Protein AF-A0A8H8P5S5-F1 (afdb_monomer)

Mean predicted aligned error: 14.19 Å

Structure (mmCIF, N/CA/C/O backbone):
data_AF-A0A8H8P5S5-F1
#
_entry.id   AF-A0A8H8P5S5-F1
#
loop_
_atom_site.group_PDB
_atom_site.id
_atom_site.type_symbol
_atom_site.label_atom_id
_atom_site.label_alt_id
_atom_site.label_comp_id
_atom_site.label_asym_id
_atom_site.label_entity_id
_atom_site.label_seq_id
_atom_site.pdbx_PDB_ins_code
_atom_site.Cartn_x
_atom_site.Cartn_y
_atom_site.Cartn_z
_atom_site.occupancy
_atom_site.B_iso_or_equiv
_atom_site.auth_seq_id
_atom_site.auth_comp_id
_atom_site.auth_asym_id
_atom_site.auth_atom_id
_atom_site.pdbx_PDB_model_num
ATOM 1 N N . MET A 1 1 ? 23.317 -12.506 -16.606 1.00 68.69 1 MET A N 1
ATOM 2 C CA . MET A 1 1 ? 22.633 -13.180 -17.737 1.00 68.69 1 MET A CA 1
ATOM 3 C C . MET A 1 1 ? 23.417 -13.233 -19.050 1.00 68.69 1 MET A C 1
ATOM 5 O O . MET A 1 1 ? 23.803 -14.333 -19.388 1.00 68.69 1 MET A O 1
ATOM 9 N N . ALA A 1 2 ? 23.714 -12.154 -19.795 1.00 73.62 2 ALA A N 1
ATOM 10 C CA . ALA A 1 2 ? 24.256 -12.276 -21.175 1.00 73.62 2 ALA A CA 1
ATOM 11 C C . ALA A 1 2 ? 25.460 -13.240 -21.371 1.00 73.62 2 ALA A C 1
ATOM 13 O O . ALA A 1 2 ? 25.453 -14.026 -22.315 1.00 73.62 2 ALA A O 1
ATOM 14 N N . LYS A 1 3 ? 26.445 -13.257 -20.455 1.00 77.19 3 LYS A N 1
ATOM 15 C CA . LYS A 1 3 ? 27.556 -14.238 -20.471 1.00 77.19 3 LYS A CA 1
ATOM 16 C C . LYS A 1 3 ? 27.085 -15.697 -20.311 1.00 77.19 3 LYS A C 1
ATOM 18 O O . LYS A 1 3 ? 27.587 -16.566 -21.006 1.00 77.19 3 LYS A O 1
ATOM 23 N N . LEU A 1 4 ? 26.092 -15.941 -19.450 1.00 77.75 4 LEU A N 1
ATOM 24 C CA . LEU A 1 4 ? 25.438 -17.243 -19.226 1.00 77.75 4 LEU A CA 1
ATOM 25 C C . LEU A 1 4 ? 24.548 -17.674 -20.408 1.00 77.75 4 LEU A C 1
ATOM 27 O O . LEU A 1 4 ? 24.034 -18.779 -20.413 1.00 77.75 4 LEU A O 1
ATOM 31 N N . MET A 1 5 ? 24.364 -16.818 -21.415 1.00 79.25 5 MET A N 1
ATOM 32 C CA . MET A 1 5 ? 23.669 -17.139 -22.668 1.00 79.25 5 MET A CA 1
ATOM 33 C C . MET A 1 5 ? 24.638 -17.233 -23.855 1.00 79.25 5 MET A C 1
ATOM 35 O O . MET A 1 5 ? 24.198 -17.211 -24.999 1.00 79.25 5 MET A O 1
ATOM 39 N N . SER A 1 6 ? 25.954 -17.230 -23.602 1.00 87.50 6 SER A N 1
ATOM 40 C CA . SER A 1 6 ? 26.984 -17.098 -24.638 1.00 87.50 6 SER A CA 1
ATOM 41 C C . SER A 1 6 ? 26.705 -15.921 -25.595 1.00 87.50 6 SER A C 1
ATOM 43 O O . SER A 1 6 ? 26.781 -16.074 -26.806 1.00 87.50 6 SER A O 1
ATOM 45 N N . MET A 1 7 ? 26.355 -14.728 -25.087 1.00 87.19 7 MET A N 1
ATOM 46 C CA . MET A 1 7 ? 26.050 -13.540 -25.910 1.00 87.19 7 MET A CA 1
ATOM 47 C C . MET A 1 7 ? 26.998 -12.359 -25.657 1.00 87.19 7 MET A C 1
ATOM 49 O O . MET A 1 7 ? 27.451 -12.141 -24.532 1.00 87.19 7 MET A O 1
ATOM 53 N N . LYS A 1 8 ? 27.210 -11.507 -26.677 1.00 84.75 8 LYS A N 1
ATOM 54 C CA . LYS A 1 8 ? 27.991 -10.250 -26.549 1.00 84.75 8 LYS A CA 1
ATOM 55 C C . LYS A 1 8 ? 27.346 -9.198 -25.644 1.00 84.75 8 LYS A C 1
ATOM 57 O O . LYS A 1 8 ? 28.039 -8.297 -25.173 1.00 84.75 8 LYS A O 1
ATOM 62 N N . GLY A 1 9 ? 26.034 -9.290 -25.411 1.00 82.81 9 GLY A N 1
ATOM 63 C CA . GLY A 1 9 ? 25.281 -8.290 -24.651 1.00 82.81 9 GLY A CA 1
ATOM 64 C C . GLY A 1 9 ? 25.451 -6.879 -25.244 1.00 82.81 9 GLY A C 1
ATOM 65 O O . GLY A 1 9 ? 25.387 -6.749 -26.466 1.00 82.81 9 GLY A O 1
ATOM 66 N N . PRO A 1 10 ? 25.707 -5.833 -24.430 1.00 76.50 10 PRO A N 1
ATOM 67 C CA . PRO A 1 10 ? 25.635 -4.425 -24.849 1.00 76.50 10 PRO A CA 1
ATOM 68 C C . PRO A 1 10 ? 26.582 -4.014 -25.989 1.00 76.50 10 PRO A C 1
ATOM 70 O O . PRO A 1 10 ? 26.357 -2.974 -26.596 1.00 76.50 10 PRO A O 1
ATOM 73 N N . ASN A 1 11 ? 27.609 -4.812 -26.302 1.00 78.25 11 ASN A N 1
ATOM 74 C CA . ASN A 1 11 ? 28.588 -4.517 -27.357 1.00 78.25 11 ASN A CA 1
ATOM 75 C C . ASN A 1 11 ? 28.299 -5.256 -28.689 1.00 78.25 11 ASN A C 1
ATOM 77 O O . ASN A 1 11 ? 29.082 -5.158 -29.634 1.00 78.25 11 ASN A O 1
ATOM 81 N N . GLY A 1 12 ? 27.230 -6.061 -28.767 1.00 81.25 12 GLY A N 1
ATOM 82 C CA . GLY A 1 12 ? 26.831 -6.784 -29.984 1.00 81.25 12 GLY A CA 1
ATOM 83 C C . GLY A 1 12 ? 25.951 -5.944 -30.919 1.00 81.25 12 GLY A C 1
ATOM 84 O O . GLY A 1 12 ? 25.221 -5.078 -30.447 1.00 81.25 12 GLY A O 1
ATOM 85 N N . LYS A 1 13 ? 25.955 -6.224 -32.236 1.00 86.50 13 LYS A N 1
ATOM 86 C CA . LYS A 1 13 ? 25.084 -5.542 -33.221 1.00 86.50 13 LYS A CA 1
ATOM 87 C C . LYS A 1 13 ? 23.595 -5.603 -32.837 1.00 86.50 13 LYS A C 1
ATOM 89 O O . LYS A 1 13 ? 22.852 -4.652 -33.064 1.00 86.50 13 LYS A O 1
ATOM 94 N N . PHE A 1 14 ? 23.178 -6.713 -32.238 1.00 89.69 14 PHE A N 1
ATOM 95 C CA . PHE A 1 14 ? 21.836 -6.954 -31.719 1.00 89.69 14 PHE A CA 1
ATOM 96 C C . PHE A 1 14 ? 21.949 -7.207 -30.207 1.00 89.69 14 PHE A C 1
ATOM 98 O O . PHE A 1 14 ? 21.925 -8.366 -29.777 1.00 89.69 14 PHE A O 1
ATOM 105 N N . PRO A 1 15 ? 22.150 -6.152 -29.394 1.00 84.19 15 PRO A N 1
ATOM 106 C CA . PRO A 1 15 ? 22.621 -6.291 -28.016 1.00 84.19 15 PRO A CA 1
ATOM 107 C C . PRO A 1 15 ? 21.535 -6.792 -27.055 1.00 84.19 15 PRO A C 1
ATOM 109 O O . PRO A 1 15 ? 21.841 -7.254 -25.953 1.00 84.19 15 PRO A O 1
ATOM 112 N N . CYS A 1 16 ? 20.264 -6.744 -27.470 1.00 85.12 16 CYS A N 1
ATOM 113 C CA . CYS A 1 16 ? 19.181 -7.379 -26.738 1.00 85.12 16 CYS A CA 1
ATOM 114 C C . CYS A 1 16 ? 19.246 -8.908 -26.875 1.00 85.12 16 CYS A C 1
ATOM 116 O O . CYS A 1 16 ? 19.367 -9.469 -27.969 1.00 85.12 16 CYS A O 1
ATOM 118 N N . ARG A 1 17 ? 19.099 -9.597 -25.741 1.00 83.38 17 ARG A N 1
ATOM 119 C CA . ARG A 1 17 ? 18.981 -11.060 -25.704 1.00 83.38 17 ARG A CA 1
ATOM 120 C C . ARG A 1 17 ? 17.629 -11.583 -26.189 1.00 83.38 17 ARG A C 1
ATOM 122 O O . ARG A 1 17 ? 17.561 -12.732 -26.592 1.00 83.38 17 ARG A O 1
ATOM 129 N N . ALA A 1 18 ? 16.570 -10.771 -26.144 1.00 84.94 18 ALA A N 1
ATOM 130 C CA . ALA A 1 18 ? 15.211 -11.192 -26.489 1.00 84.94 18 ALA A CA 1
ATOM 131 C C . ALA A 1 18 ? 14.862 -10.918 -27.962 1.00 84.94 18 ALA A C 1
ATOM 133 O O . ALA A 1 18 ? 14.199 -11.730 -28.603 1.00 84.94 18 ALA A O 1
ATOM 134 N N . CYS A 1 19 ? 15.341 -9.805 -28.526 1.00 88.12 19 CYS A N 1
ATOM 135 C CA . CYS A 1 19 ? 15.019 -9.376 -29.888 1.00 88.12 19 CYS A CA 1
ATOM 136 C C . CYS A 1 19 ? 16.256 -9.025 -30.731 1.00 88.12 19 CYS A C 1
ATOM 138 O O . CYS A 1 19 ? 17.353 -8.797 -30.225 1.00 88.12 19 CYS A O 1
ATOM 140 N N . LYS A 1 20 ? 16.050 -8.981 -32.047 1.00 89.44 20 LYS A N 1
ATOM 141 C CA . LYS A 1 20 ? 17.010 -8.636 -33.101 1.00 89.44 20 LYS A CA 1
ATOM 142 C C . LYS A 1 20 ? 16.893 -7.156 -33.511 1.00 89.44 20 LYS A C 1
ATOM 144 O O . LYS A 1 20 ? 17.106 -6.818 -34.669 1.00 89.44 20 LYS A O 1
ATOM 149 N N . ILE A 1 21 ? 16.528 -6.263 -32.585 1.00 88.31 21 ILE A N 1
ATOM 150 C CA . ILE A 1 21 ? 16.586 -4.815 -32.839 1.00 88.31 21 ILE A CA 1
ATOM 151 C C . ILE A 1 21 ? 18.059 -4.406 -32.913 1.00 88.31 21 ILE A C 1
ATOM 153 O O . ILE A 1 21 ? 18.836 -4.691 -31.999 1.00 88.31 21 ILE A O 1
ATOM 157 N N . GLU A 1 22 ? 18.439 -3.753 -34.008 1.00 87.25 22 GLU A N 1
ATOM 158 C CA . GLU A 1 22 ? 19.799 -3.260 -34.218 1.00 87.25 22 GLU A CA 1
ATOM 159 C C . GLU A 1 22 ? 20.146 -2.147 -33.219 1.00 87.25 22 GLU A C 1
ATOM 161 O O . GLU A 1 22 ? 19.452 -1.129 -33.123 1.00 87.25 22 GLU A O 1
ATOM 166 N N . GLY A 1 23 ? 21.239 -2.350 -32.486 1.00 83.75 23 GLY A N 1
ATOM 167 C CA . GLY A 1 23 ? 21.713 -1.429 -31.466 1.00 83.75 23 GLY A CA 1
ATOM 168 C C . GLY A 1 23 ? 22.281 -0.134 -32.054 1.00 83.75 23 GLY A C 1
ATOM 169 O O . GLY A 1 23 ? 22.977 -0.148 -33.069 1.00 83.75 23 GLY A O 1
ATOM 170 N N . VAL A 1 24 ? 22.005 0.996 -31.401 1.00 80.50 24 VAL A N 1
ATOM 171 C CA . VAL A 1 24 ? 22.442 2.336 -31.825 1.00 80.50 24 VAL A CA 1
ATOM 172 C C . VAL A 1 24 ? 23.460 2.913 -30.844 1.00 80.50 24 VAL A C 1
ATOM 174 O O . VAL A 1 24 ? 23.343 2.730 -29.633 1.00 80.50 24 VAL A O 1
ATOM 177 N N . ASN A 1 25 ? 24.450 3.641 -31.356 1.00 73.06 25 ASN A N 1
ATOM 178 C CA . ASN A 1 25 ? 25.441 4.333 -30.534 1.00 73.06 25 ASN A CA 1
ATOM 179 C C . ASN A 1 25 ? 25.006 5.789 -30.306 1.00 73.06 25 ASN A C 1
ATOM 181 O O . ASN A 1 25 ? 24.621 6.470 -31.258 1.00 73.06 25 ASN A O 1
ATOM 185 N N . GLN A 1 26 ? 25.087 6.283 -29.069 1.00 60.31 26 GLN A N 1
ATOM 186 C CA . GLN A 1 26 ? 24.933 7.711 -28.791 1.00 60.31 26 GLN A CA 1
ATOM 187 C C . GLN A 1 26 ? 26.274 8.404 -29.059 1.00 60.31 26 GLN A C 1
ATOM 189 O O . GLN A 1 26 ? 27.165 8.406 -28.211 1.00 60.31 26 GLN A O 1
ATOM 194 N N . GLY A 1 27 ? 26.429 8.960 -30.264 1.00 53.31 27 GLY A N 1
ATOM 195 C CA . GLY A 1 27 ? 27.669 9.585 -30.731 1.00 53.31 27 GLY A CA 1
ATOM 196 C C . GLY A 1 27 ? 28.068 10.827 -29.928 1.00 53.31 27 GLY A C 1
ATOM 197 O O . GLY A 1 27 ? 27.758 11.946 -30.324 1.00 53.31 27 GLY A O 1
ATOM 198 N N . GLY A 1 28 ? 28.788 10.629 -28.822 1.00 49.38 28 GLY A N 1
ATOM 199 C CA . GLY A 1 28 ? 29.293 11.684 -27.944 1.00 49.38 28 GLY A CA 1
ATOM 200 C C . GLY A 1 28 ? 30.653 11.338 -27.329 1.00 49.38 28 GLY A C 1
ATOM 201 O O . GLY A 1 28 ? 31.048 10.175 -27.239 1.00 49.38 28 GLY A O 1
ATOM 202 N N . ALA A 1 29 ? 31.397 12.355 -26.892 1.00 39.44 29 ALA A N 1
ATOM 203 C CA . ALA A 1 29 ? 32.793 12.226 -26.452 1.00 39.44 29 ALA A CA 1
ATOM 204 C C . ALA A 1 29 ? 32.987 11.662 -25.018 1.00 39.44 29 ALA A C 1
ATOM 206 O O . ALA A 1 29 ? 34.025 11.894 -24.402 1.00 39.44 29 ALA A O 1
ATOM 207 N N . GLY A 1 30 ? 32.007 10.931 -24.476 1.00 45.81 30 GLY A N 1
ATOM 208 C CA . GLY A 1 30 ? 32.006 10.426 -23.095 1.00 45.81 30 GLY A CA 1
ATOM 209 C C . GLY A 1 30 ? 32.549 9.000 -22.910 1.00 45.81 30 GLY A C 1
ATOM 210 O O . GLY A 1 30 ? 32.858 8.283 -23.867 1.00 45.81 30 GLY A O 1
ATOM 211 N N . ARG A 1 31 ? 32.621 8.555 -21.645 1.00 39.53 31 ARG A N 1
ATOM 212 C CA . ARG A 1 31 ? 32.788 7.130 -21.297 1.00 39.53 31 ARG A CA 1
ATOM 213 C C . ARG A 1 31 ? 31.515 6.379 -21.709 1.00 39.53 31 ARG A C 1
ATOM 215 O O . ARG A 1 31 ? 30.445 6.699 -21.209 1.00 39.53 31 ARG A O 1
ATOM 222 N N . GLY A 1 32 ? 31.633 5.398 -22.607 1.00 50.12 32 GLY A N 1
ATOM 223 C CA . GLY A 1 32 ? 30.484 4.615 -23.096 1.00 50.12 32 GLY A CA 1
ATOM 224 C C . GLY A 1 32 ? 30.510 4.219 -24.577 1.00 50.12 32 GLY A C 1
ATOM 225 O O . GLY A 1 32 ? 29.624 3.490 -25.002 1.00 50.12 32 GLY A O 1
ATOM 226 N N . LYS A 1 33 ? 31.526 4.641 -25.351 1.00 55.91 33 LYS A N 1
ATOM 227 C CA . LYS A 1 33 ? 31.630 4.514 -26.827 1.00 55.91 33 LYS A CA 1
ATOM 228 C C . LYS A 1 33 ? 31.301 3.150 -27.470 1.00 55.91 33 LYS A C 1
ATOM 230 O O . LYS A 1 33 ? 31.066 3.129 -28.674 1.00 55.91 33 LYS A O 1
ATOM 235 N N . ASN A 1 34 ? 31.299 2.046 -26.721 1.00 62.50 34 ASN A N 1
ATOM 236 C CA . ASN A 1 34 ? 31.031 0.696 -27.238 1.00 62.50 34 ASN A CA 1
ATOM 237 C C . ASN A 1 34 ? 29.620 0.172 -26.901 1.00 62.50 34 ASN A C 1
ATOM 239 O O . ASN A 1 34 ? 29.190 -0.808 -27.505 1.00 62.50 34 ASN A O 1
ATOM 243 N N . THR A 1 35 ? 28.906 0.810 -25.967 1.00 71.88 35 THR A N 1
ATOM 244 C CA . THR A 1 35 ? 27.567 0.396 -25.528 1.00 71.88 35 THR A CA 1
ATOM 245 C C . THR A 1 35 ? 26.526 0.779 -26.574 1.00 71.88 35 THR A C 1
ATOM 247 O O . THR A 1 35 ? 26.353 1.957 -26.890 1.00 71.88 35 THR A O 1
ATOM 250 N N . LEU A 1 36 ? 25.799 -0.213 -27.084 1.00 78.88 36 LEU A N 1
ATOM 251 C CA . LEU A 1 36 ? 24.733 -0.031 -28.061 1.00 78.88 36 LEU A CA 1
ATOM 252 C C . LEU A 1 36 ? 23.355 -0.117 -27.389 1.00 78.88 36 LEU A C 1
ATOM 254 O O . LEU A 1 36 ? 23.012 -1.102 -26.735 1.00 78.88 36 LEU A O 1
ATOM 258 N N . TYR A 1 37 ? 22.554 0.930 -27.574 1.00 76.88 37 TYR A N 1
ATOM 259 C CA . TYR A 1 37 ? 21.216 1.082 -27.003 1.00 76.88 37 TYR A CA 1
ATOM 260 C C . TYR A 1 37 ? 20.137 0.556 -27.951 1.00 76.88 37 TYR A C 1
ATOM 262 O O . TYR A 1 37 ? 20.335 0.505 -29.163 1.00 76.88 37 TYR A O 1
ATOM 270 N N . VAL A 1 38 ? 18.966 0.208 -27.410 1.00 79.19 38 VAL A N 1
ATOM 271 C CA . VAL A 1 38 ? 17.881 -0.457 -28.158 1.00 79.19 38 VAL A CA 1
ATOM 272 C C . VAL A 1 38 ? 16.587 0.379 -28.147 1.00 79.19 38 VAL A C 1
ATOM 274 O O . VAL A 1 38 ? 15.576 -0.057 -27.598 1.00 79.19 38 VAL A O 1
ATOM 277 N N . PRO A 1 39 ? 16.587 1.617 -28.683 1.00 76.00 39 PRO A N 1
ATOM 278 C CA . PRO A 1 39 ? 15.406 2.467 -28.648 1.00 76.00 39 PRO A CA 1
ATOM 279 C C . PRO A 1 39 ? 14.363 2.014 -29.677 1.00 76.00 39 PRO A C 1
ATOM 281 O O . PRO A 1 39 ? 14.665 1.786 -30.849 1.00 76.00 39 PRO A O 1
ATOM 284 N N . LEU A 1 40 ? 13.103 1.957 -29.242 1.00 78.25 40 LEU A N 1
ATOM 285 C CA . LEU A 1 40 ? 11.957 1.603 -30.088 1.00 78.25 40 LEU A CA 1
ATOM 286 C C . LEU A 1 40 ? 11.580 2.702 -31.094 1.00 78.25 40 LEU A C 1
ATOM 288 O O . LEU A 1 40 ? 10.846 2.437 -32.041 1.00 78.25 40 LEU A O 1
ATOM 292 N N . SER A 1 41 ? 12.094 3.919 -30.912 1.00 74.94 41 SER A N 1
ATOM 293 C CA . SER A 1 41 ? 11.976 5.043 -31.842 1.00 74.94 41 SER A CA 1
ATOM 294 C C . SER A 1 41 ? 13.382 5.540 -32.188 1.00 74.94 41 SER A C 1
ATOM 296 O O . SER A 1 41 ? 14.158 5.864 -31.287 1.00 74.94 41 SER A O 1
ATOM 298 N N . ARG A 1 42 ? 13.735 5.567 -33.478 1.00 75.12 42 ARG A N 1
ATOM 299 C CA . ARG A 1 42 ? 15.090 5.842 -34.001 1.00 75.12 42 ARG A CA 1
ATOM 300 C C . ARG A 1 42 ? 15.184 7.122 -34.868 1.00 75.12 42 ARG A C 1
ATOM 302 O O . ARG A 1 42 ? 15.987 7.123 -35.796 1.00 75.12 42 ARG A O 1
ATOM 309 N N . PRO A 1 43 ? 14.474 8.240 -34.576 1.00 67.00 43 PRO A N 1
ATOM 310 C CA . PRO A 1 43 ? 14.475 9.433 -35.440 1.00 67.00 43 PRO A CA 1
ATOM 311 C C . PRO A 1 43 ? 15.860 10.093 -35.567 1.00 67.00 43 PRO A C 1
ATOM 313 O O . PRO A 1 43 ? 16.113 10.842 -36.504 1.00 67.00 43 PRO A O 1
ATOM 316 N N . PHE A 1 44 ? 16.770 9.798 -34.635 1.00 68.75 44 PHE A N 1
ATOM 317 C CA . PHE A 1 44 ? 18.161 10.255 -34.637 1.00 68.75 44 PHE A CA 1
ATOM 318 C C . PHE A 1 44 ? 19.112 9.331 -35.424 1.00 68.75 44 PHE A C 1
ATOM 320 O O . PHE A 1 44 ? 20.324 9.517 -35.359 1.00 68.75 44 PHE A O 1
ATOM 327 N N . VAL A 1 45 ? 18.593 8.328 -36.147 1.00 71.75 45 VAL A N 1
ATOM 328 C CA . VAL A 1 45 ? 19.379 7.408 -36.986 1.00 71.75 45 VAL A CA 1
ATOM 329 C C . VAL A 1 45 ? 18.960 7.572 -38.454 1.00 71.75 45 VAL A C 1
ATOM 331 O O . VAL A 1 45 ? 18.030 6.900 -38.922 1.00 71.75 45 VAL A O 1
ATOM 334 N N . PRO A 1 46 ? 19.633 8.463 -39.210 1.00 66.88 46 PRO A N 1
ATOM 335 C CA . PRO A 1 46 ? 19.362 8.650 -40.629 1.00 66.88 46 PRO A CA 1
ATOM 336 C C . PRO A 1 46 ? 19.492 7.330 -41.391 1.00 66.88 46 PRO A C 1
ATOM 338 O O . PRO A 1 46 ? 20.465 6.600 -41.213 1.00 66.88 46 PRO A O 1
ATOM 341 N N . ARG A 1 47 ? 18.525 7.046 -42.271 1.00 71.12 47 ARG A N 1
ATOM 342 C CA . ARG A 1 47 ? 18.490 5.843 -43.127 1.00 71.12 47 ARG A CA 1
ATOM 343 C C . ARG A 1 47 ? 18.435 4.498 -42.378 1.00 71.12 47 ARG A C 1
ATOM 345 O O . ARG A 1 47 ? 18.688 3.468 -42.995 1.00 71.12 47 ARG A O 1
ATOM 352 N N . ALA A 1 48 ? 18.070 4.468 -41.092 1.00 73.00 48 ALA A N 1
ATOM 353 C CA . ALA A 1 48 ? 17.703 3.205 -40.451 1.00 73.00 48 ALA A CA 1
ATOM 354 C C . ALA A 1 48 ? 16.469 2.594 -41.138 1.00 73.00 48 ALA A C 1
ATOM 356 O O . ALA A 1 48 ? 15.442 3.265 -41.251 1.00 73.00 48 ALA A O 1
ATOM 357 N N . GLU A 1 49 ? 16.593 1.325 -41.542 1.00 79.19 49 GLU A N 1
ATOM 358 C CA . GLU A 1 49 ? 15.574 0.504 -42.219 1.00 79.19 49 GLU A CA 1
ATOM 359 C C . GLU A 1 49 ? 14.228 0.510 -41.479 1.00 79.19 49 GLU A C 1
ATOM 361 O O . GLU A 1 49 ? 13.179 0.738 -42.074 1.00 79.19 49 GLU A O 1
ATOM 366 N N . ILE A 1 50 ? 14.276 0.353 -40.152 1.00 81.38 50 ILE A N 1
ATOM 367 C CA . ILE A 1 50 ? 13.126 0.513 -39.261 1.00 81.38 50 ILE A CA 1
ATOM 368 C C . ILE A 1 50 ? 13.365 1.737 -38.372 1.00 81.38 50 ILE A C 1
ATOM 370 O O . ILE A 1 50 ? 14.268 1.742 -37.525 1.00 81.38 50 ILE A O 1
ATOM 374 N N . GLN A 1 51 ? 12.530 2.762 -38.574 1.00 80.56 51 GLN A N 1
ATOM 375 C CA . GLN A 1 51 ? 12.517 4.021 -37.815 1.00 80.56 51 GLN A CA 1
ATOM 376 C C . GLN A 1 51 ? 11.741 3.921 -36.492 1.00 80.56 51 GLN A C 1
ATOM 378 O O . GLN A 1 51 ? 12.079 4.608 -35.529 1.00 80.56 51 GLN A O 1
ATOM 383 N N . ARG A 1 52 ? 10.715 3.063 -36.416 1.00 81.75 52 ARG A N 1
ATOM 384 C CA . ARG A 1 52 ? 9.938 2.810 -35.195 1.00 81.75 52 ARG A CA 1
ATOM 385 C C . ARG A 1 52 ? 9.501 1.348 -35.146 1.00 81.75 52 ARG A C 1
ATOM 387 O O . ARG A 1 52 ? 8.985 0.837 -36.132 1.00 81.75 52 ARG A O 1
ATOM 394 N N . TYR A 1 53 ? 9.699 0.702 -34.003 1.00 82.62 53 TYR A N 1
ATOM 395 C CA . TYR A 1 53 ? 9.228 -0.652 -33.716 1.00 82.62 53 TYR A CA 1
ATOM 396 C C . TYR A 1 53 ? 7.940 -0.587 -32.886 1.00 82.62 53 TYR A C 1
ATOM 398 O O . TYR A 1 53 ? 7.824 0.256 -31.993 1.00 82.62 53 TYR A O 1
ATOM 406 N N . ASP A 1 54 ? 6.989 -1.486 -33.142 1.00 80.94 54 ASP A N 1
ATOM 407 C CA . ASP A 1 54 ? 5.831 -1.675 -32.265 1.00 80.94 54 ASP A CA 1
ATOM 408 C C . ASP A 1 54 ? 6.205 -2.607 -31.096 1.00 80.94 54 ASP A C 1
ATOM 410 O O . ASP A 1 54 ? 6.562 -3.756 -31.355 1.00 80.94 54 ASP A O 1
ATOM 414 N N . PRO A 1 55 ? 6.115 -2.179 -29.819 1.00 82.06 55 PRO A N 1
ATOM 415 C CA . PRO A 1 55 ? 6.479 -3.015 -28.670 1.00 82.06 55 PRO A CA 1
ATOM 416 C C . PRO A 1 55 ? 5.698 -4.335 -28.537 1.00 82.06 55 PRO A C 1
ATOM 418 O O . PRO A 1 55 ? 6.172 -5.219 -27.829 1.00 82.06 55 PRO A O 1
ATOM 421 N N . LEU A 1 56 ? 4.547 -4.504 -29.204 1.00 81.62 56 LEU A N 1
ATOM 422 C CA . LEU A 1 56 ? 3.814 -5.781 -29.213 1.00 81.62 56 LEU A CA 1
ATOM 423 C C . LEU A 1 56 ? 4.328 -6.775 -30.270 1.00 81.62 56 LEU A C 1
ATOM 425 O O . LEU A 1 56 ? 4.173 -7.985 -30.080 1.00 81.62 56 LEU A O 1
ATOM 429 N N . ASN A 1 57 ? 4.965 -6.280 -31.337 1.00 86.94 57 ASN A N 1
ATOM 430 C CA . ASN A 1 57 ? 5.452 -7.046 -32.486 1.00 86.94 57 ASN A CA 1
ATOM 431 C C . ASN A 1 57 ? 6.943 -6.759 -32.761 1.00 86.94 57 ASN A C 1
ATOM 433 O O . ASN A 1 57 ? 7.333 -6.214 -33.797 1.00 86.94 57 ASN A O 1
ATOM 437 N N . LEU A 1 58 ? 7.792 -7.093 -31.787 1.00 87.88 58 LEU A N 1
ATOM 438 C CA . LEU A 1 58 ? 9.246 -6.965 -31.909 1.00 87.88 58 LEU A CA 1
ATOM 439 C C . LEU A 1 58 ? 9.854 -8.138 -32.697 1.00 87.88 58 LEU A C 1
ATOM 441 O O . LEU A 1 58 ? 9.340 -9.254 -32.624 1.00 87.88 58 LEU A O 1
ATOM 445 N N . PRO A 1 59 ? 10.997 -7.941 -33.388 1.00 90.62 59 PRO A N 1
ATOM 446 C CA . PRO A 1 59 ? 11.693 -9.013 -34.100 1.00 90.62 59 PRO A CA 1
ATOM 447 C C . PRO A 1 59 ? 12.390 -9.960 -33.107 1.00 90.62 59 PRO A C 1
ATOM 449 O O . PRO A 1 59 ? 13.599 -9.880 -32.891 1.00 90.62 59 PRO A O 1
ATOM 452 N N . CYS A 1 60 ? 11.633 -10.824 -32.437 1.00 89.25 60 CYS A N 1
ATOM 453 C CA . CYS A 1 60 ? 12.138 -11.712 -31.393 1.00 89.25 60 CYS A CA 1
ATOM 454 C C . CYS A 1 60 ? 13.152 -12.751 -31.915 1.00 89.25 60 CYS A C 1
ATOM 456 O O . CYS A 1 60 ? 13.182 -13.125 -33.091 1.00 89.25 60 CYS A O 1
ATOM 458 N N . ARG A 1 61 ? 14.018 -13.225 -31.016 1.00 89.19 61 ARG A N 1
ATOM 459 C CA . ARG A 1 61 ? 14.851 -14.416 -31.230 1.00 89.19 61 ARG A CA 1
ATOM 460 C C . ARG A 1 61 ? 14.041 -15.653 -30.823 1.00 89.19 61 ARG A C 1
ATOM 462 O O . ARG A 1 61 ? 13.326 -15.605 -29.830 1.00 89.19 61 ARG A O 1
ATOM 469 N N . SER A 1 62 ? 14.177 -16.748 -31.568 1.00 89.62 62 SER A N 1
ATOM 470 C CA . SER A 1 62 ? 13.590 -18.057 -31.242 1.00 89.62 62 SER A CA 1
ATOM 471 C C . SER A 1 62 ? 14.683 -19.101 -31.003 1.00 89.62 62 SER A C 1
ATOM 473 O O . SER A 1 62 ? 15.796 -18.929 -31.508 1.00 89.62 62 SER A O 1
ATOM 475 N N . HIS A 1 63 ? 14.362 -20.184 -30.283 1.00 88.75 63 HIS A N 1
ATOM 476 C CA . HIS A 1 63 ? 15.329 -21.217 -29.878 1.00 88.75 63 HIS A CA 1
ATOM 477 C C . HIS A 1 63 ? 16.127 -21.749 -31.076 1.00 88.75 63 HIS A C 1
ATOM 479 O O . HIS A 1 63 ? 17.350 -21.640 -31.081 1.00 88.75 63 HIS A O 1
ATOM 485 N N . ALA A 1 64 ? 15.455 -22.204 -32.139 1.00 89.62 64 ALA A N 1
ATOM 486 C CA . ALA A 1 64 ? 16.119 -22.730 -33.336 1.00 89.62 64 ALA A CA 1
ATOM 487 C C . ALA A 1 64 ? 17.076 -21.711 -33.994 1.00 89.62 64 ALA A C 1
ATOM 489 O O . ALA A 1 64 ? 18.206 -22.048 -34.331 1.00 89.62 64 ALA A O 1
ATOM 490 N N . ASN A 1 65 ? 16.670 -20.437 -34.102 1.00 89.19 65 ASN A N 1
ATOM 491 C CA . ASN A 1 65 ? 17.541 -19.364 -34.599 1.00 89.19 65 ASN A CA 1
ATOM 492 C C . ASN A 1 65 ? 18.757 -19.122 -33.688 1.00 89.19 65 ASN A C 1
ATOM 494 O O . ASN A 1 65 ? 19.823 -18.776 -34.183 1.00 89.19 65 ASN A O 1
ATOM 498 N N . HIS A 1 66 ? 18.595 -19.229 -32.367 1.00 88.62 66 HIS A N 1
ATOM 499 C CA . HIS A 1 66 ? 19.674 -18.990 -31.407 1.00 88.62 66 HIS A CA 1
ATOM 500 C C . HIS A 1 66 ? 20.676 -20.151 -31.386 1.00 88.62 66 HIS A C 1
ATOM 502 O O . HIS A 1 66 ? 21.878 -19.903 -31.409 1.00 88.62 66 HIS A O 1
ATOM 508 N N . VAL A 1 67 ? 20.186 -21.394 -31.419 1.00 90.00 67 VAL A N 1
ATOM 509 C CA . VAL A 1 67 ? 21.009 -22.608 -31.496 1.00 90.00 67 VAL A CA 1
ATOM 510 C C . VAL A 1 67 ? 21.760 -22.685 -32.824 1.00 90.00 67 VAL A C 1
ATOM 512 O O . VAL A 1 67 ? 22.964 -22.914 -32.804 1.00 90.00 67 VAL A O 1
ATOM 515 N N . GLN A 1 68 ? 21.119 -22.395 -33.964 1.00 91.62 68 GLN A N 1
ATOM 516 C CA . GLN A 1 68 ? 21.826 -22.356 -35.250 1.00 91.62 68 GLN A CA 1
ATOM 517 C C . GLN A 1 68 ? 22.932 -21.292 -35.241 1.00 91.62 68 GLN A C 1
ATOM 519 O O . GLN A 1 68 ? 24.087 -21.616 -35.480 1.00 91.62 68 GLN A O 1
ATOM 524 N N . GLN A 1 69 ? 22.626 -20.055 -34.827 1.00 92.19 69 GLN A N 1
ATOM 525 C CA . GLN A 1 69 ? 23.622 -18.974 -34.728 1.00 92.19 69 GLN A CA 1
ATOM 526 C C . GLN A 1 69 ? 24.770 -19.263 -33.747 1.00 92.19 69 GLN A C 1
ATOM 528 O O . GLN A 1 69 ? 25.830 -18.649 -33.854 1.00 92.19 69 GLN A O 1
ATOM 533 N N . ALA A 1 70 ? 24.556 -20.149 -32.776 1.00 91.38 70 ALA A N 1
ATOM 534 C CA . ALA A 1 70 ? 25.580 -20.630 -31.863 1.00 91.38 70 ALA A CA 1
ATOM 535 C C . ALA A 1 70 ? 26.458 -21.729 -32.487 1.00 91.38 70 ALA A C 1
ATOM 537 O O . ALA A 1 70 ? 27.680 -21.679 -32.340 1.00 91.38 70 ALA A O 1
ATOM 538 N N . LEU A 1 71 ? 25.851 -22.681 -33.203 1.00 92.50 71 LEU A N 1
ATOM 539 C CA . LEU A 1 71 ? 26.548 -23.726 -33.958 1.00 92.50 71 LEU A CA 1
ATOM 540 C C . LEU A 1 71 ? 27.367 -23.139 -35.115 1.00 92.50 71 LEU A C 1
ATOM 542 O O . LEU A 1 71 ? 28.517 -23.526 -35.285 1.00 92.50 71 LEU A O 1
ATOM 546 N N . ASP A 1 72 ? 26.830 -22.157 -35.845 1.00 93.69 72 ASP A N 1
ATOM 547 C CA . ASP A 1 72 ? 27.529 -21.448 -36.929 1.00 93.69 72 ASP A CA 1
ATOM 548 C C . ASP A 1 72 ? 28.827 -20.791 -36.427 1.00 93.69 72 ASP A C 1
ATOM 550 O O . ASP A 1 72 ? 29.853 -20.813 -37.102 1.00 93.69 72 ASP A O 1
ATOM 554 N N . VAL A 1 73 ? 28.782 -20.205 -35.223 1.00 92.62 73 VAL A N 1
ATOM 555 C CA . VAL A 1 73 ? 29.940 -19.568 -34.578 1.00 92.62 73 VAL A CA 1
ATOM 556 C C . VAL A 1 73 ? 30.936 -20.619 -34.083 1.00 92.62 73 VAL A C 1
ATOM 558 O O . VAL A 1 73 ? 32.128 -20.478 -34.326 1.00 92.62 73 VAL A O 1
ATOM 561 N N . GLN A 1 74 ? 30.469 -21.693 -33.442 1.00 90.31 74 GLN A N 1
ATOM 562 C CA . GLN A 1 74 ? 31.337 -22.757 -32.921 1.00 90.31 74 GLN A CA 1
ATOM 563 C C . GLN A 1 74 ? 31.960 -23.635 -34.026 1.00 90.31 74 GLN A C 1
ATOM 565 O O . GLN A 1 74 ? 33.031 -24.201 -33.827 1.00 90.31 74 GLN A O 1
ATOM 570 N N . GLY A 1 75 ? 31.307 -23.744 -35.185 1.00 90.44 75 GLY A N 1
ATOM 571 C CA . GLY A 1 75 ? 31.801 -24.424 -36.386 1.00 90.44 75 GLY A CA 1
ATOM 572 C C . GLY A 1 75 ? 32.570 -23.517 -37.354 1.00 90.44 75 GLY A C 1
ATOM 573 O O . GLY A 1 75 ? 32.784 -23.902 -38.504 1.00 90.44 75 GLY A O 1
ATOM 574 N N . ALA A 1 76 ? 32.952 -22.306 -36.937 1.00 92.38 76 ALA A N 1
ATOM 575 C CA . ALA A 1 76 ? 33.681 -21.372 -37.784 1.00 92.38 76 ALA A CA 1
ATOM 576 C C . ALA A 1 76 ? 35.080 -21.900 -38.157 1.00 92.38 76 ALA A C 1
ATOM 578 O O . ALA A 1 76 ? 35.806 -22.449 -37.335 1.00 92.38 76 ALA A O 1
ATOM 579 N N . VAL A 1 77 ? 35.483 -21.682 -39.414 1.00 89.38 77 VAL A N 1
ATOM 580 C CA . VAL A 1 77 ? 36.735 -22.229 -39.981 1.00 89.38 77 VAL A CA 1
ATOM 581 C C . VAL A 1 77 ? 37.998 -21.591 -39.372 1.00 89.38 77 VAL A C 1
ATOM 583 O O . VAL A 1 77 ? 39.076 -22.175 -39.444 1.00 89.38 77 VAL A O 1
ATOM 586 N N . ASN A 1 78 ? 37.885 -20.384 -38.808 1.00 91.31 78 ASN A N 1
ATOM 587 C CA . ASN A 1 78 ? 38.961 -19.656 -38.128 1.00 91.31 78 ASN A CA 1
ATOM 588 C C . ASN A 1 78 ? 38.413 -18.496 -37.273 1.00 91.31 78 ASN A C 1
ATOM 590 O O . ASN A 1 78 ? 37.283 -18.043 -37.475 1.00 91.31 78 ASN A O 1
ATOM 594 N N . ASP A 1 79 ? 39.238 -17.971 -36.364 1.00 88.38 79 ASP A N 1
ATOM 595 C CA . ASP A 1 79 ? 38.898 -16.889 -35.430 1.00 88.38 79 ASP A CA 1
ATOM 596 C C . ASP A 1 79 ? 38.339 -15.628 -36.131 1.00 88.38 79 ASP A C 1
ATOM 598 O O . ASP A 1 79 ? 37.385 -15.035 -35.622 1.00 88.38 79 ASP A O 1
ATOM 602 N N . PRO A 1 80 ? 38.852 -15.180 -37.302 1.00 92.25 80 PRO A N 1
ATOM 603 C CA . PRO A 1 80 ? 38.245 -14.073 -38.042 1.00 92.25 80 PRO A CA 1
ATOM 604 C C . PRO A 1 80 ? 36.799 -14.350 -38.481 1.00 92.25 80 PRO A C 1
ATOM 606 O O . PRO A 1 80 ? 35.944 -13.469 -38.355 1.00 92.25 80 PRO A O 1
ATOM 609 N N . ALA A 1 81 ? 36.501 -15.561 -38.966 1.00 89.06 81 ALA A N 1
ATOM 610 C CA . ALA A 1 81 ? 35.144 -15.960 -39.335 1.00 89.06 81 ALA A CA 1
ATOM 611 C C . ALA A 1 81 ? 34.233 -16.060 -38.101 1.00 89.06 81 ALA A C 1
ATOM 613 O O . ALA A 1 81 ? 33.122 -15.520 -38.124 1.00 89.06 81 ALA A O 1
ATOM 614 N N . GLU A 1 82 ? 34.727 -16.654 -37.008 1.00 90.25 82 GLU A N 1
ATOM 615 C CA . GLU A 1 82 ? 34.042 -16.703 -35.710 1.00 90.25 82 GLU A CA 1
ATOM 616 C C . GLU A 1 82 ? 33.662 -15.287 -35.259 1.00 90.25 82 GLU A C 1
ATOM 618 O O . GLU A 1 82 ? 32.490 -14.992 -35.026 1.00 90.25 82 GLU A O 1
ATOM 623 N N . GLN A 1 83 ? 34.627 -14.363 -35.216 1.00 87.38 83 GLN A N 1
ATOM 624 C CA . GLN A 1 83 ? 34.418 -12.990 -34.761 1.00 87.38 83 GLN A CA 1
ATOM 625 C C . GLN A 1 83 ? 33.408 -12.220 -35.622 1.00 87.38 83 GLN A C 1
ATOM 627 O O . GLN A 1 83 ? 32.622 -11.441 -35.069 1.00 87.38 83 GLN A O 1
ATOM 632 N N . VAL A 1 84 ? 33.392 -12.437 -36.944 1.00 88.31 84 VAL A N 1
ATOM 633 C CA . VAL A 1 84 ? 32.426 -11.827 -37.876 1.00 88.31 84 VAL A CA 1
ATOM 634 C C . VAL A 1 84 ? 31.019 -12.379 -37.655 1.00 88.31 84 VAL A C 1
ATOM 636 O O . VAL A 1 84 ? 30.096 -11.591 -37.428 1.00 88.31 84 VAL A O 1
ATOM 639 N N . LEU A 1 85 ? 30.849 -13.706 -37.653 1.00 89.44 85 LEU A N 1
ATOM 640 C CA . LEU A 1 85 ? 29.565 -14.357 -37.364 1.00 89.44 85 LEU A CA 1
ATOM 641 C C . LEU A 1 85 ? 29.045 -13.906 -35.998 1.00 89.44 85 LEU A C 1
ATOM 643 O O . LEU A 1 85 ? 27.943 -13.373 -35.882 1.00 89.44 85 LEU A O 1
ATOM 647 N N . SER A 1 86 ? 29.900 -13.990 -34.986 1.00 89.38 86 SER A N 1
ATOM 648 C CA . SER A 1 86 ? 29.605 -13.645 -33.604 1.00 89.38 86 SER A CA 1
ATOM 649 C C . SER A 1 86 ? 29.277 -12.157 -33.405 1.00 89.38 86 SER A C 1
ATOM 651 O O . SER A 1 86 ? 28.443 -11.791 -32.574 1.00 89.38 86 SER A O 1
ATOM 653 N N . ARG A 1 87 ? 29.887 -11.246 -34.178 1.00 85.56 87 ARG A N 1
ATOM 654 C CA . ARG A 1 87 ? 29.512 -9.817 -34.200 1.00 85.56 87 ARG A CA 1
ATOM 655 C C . ARG A 1 87 ? 28.128 -9.612 -34.821 1.00 85.56 87 ARG A C 1
ATOM 657 O O . ARG A 1 87 ? 27.343 -8.828 -34.285 1.00 85.56 87 ARG A O 1
ATOM 664 N N . ASN A 1 88 ? 27.834 -10.318 -35.910 1.00 85.88 88 ASN A N 1
ATOM 665 C CA . ASN A 1 88 ? 26.597 -10.174 -36.675 1.00 85.88 88 ASN A CA 1
ATOM 666 C C . ASN A 1 88 ? 25.387 -10.826 -35.987 1.00 85.88 88 ASN A C 1
ATOM 668 O O . ASN A 1 88 ? 24.309 -10.244 -36.007 1.00 85.88 88 ASN A O 1
ATOM 672 N N . THR A 1 89 ? 25.543 -11.971 -35.318 1.00 88.12 89 THR A N 1
ATOM 673 C CA . THR A 1 89 ? 24.478 -12.632 -34.532 1.00 88.12 89 THR A CA 1
ATOM 674 C C . THR A 1 89 ? 24.359 -12.071 -33.110 1.00 88.12 89 THR A C 1
ATOM 676 O O . THR A 1 89 ? 23.277 -12.082 -32.510 1.00 88.12 89 THR A O 1
ATOM 679 N N . SER A 1 90 ? 25.468 -11.540 -32.575 1.00 90.31 90 SER A N 1
ATOM 680 C CA . SER A 1 90 ? 25.683 -11.202 -31.154 1.00 90.31 90 SER A CA 1
ATOM 681 C C . SER A 1 90 ? 25.668 -12.410 -30.198 1.00 90.31 90 SER A C 1
ATOM 683 O O . SER A 1 90 ? 25.478 -12.239 -28.991 1.00 90.31 90 SER A O 1
ATOM 685 N N . VAL A 1 91 ? 25.900 -13.609 -30.743 1.00 90.50 91 VAL A N 1
ATOM 686 C CA . VAL A 1 91 ? 26.091 -14.895 -30.048 1.00 90.50 91 VAL A CA 1
ATOM 687 C C . VAL A 1 91 ? 27.576 -15.289 -30.151 1.00 90.50 91 VAL A C 1
ATOM 689 O O . VAL A 1 91 ? 28.224 -14.966 -31.138 1.00 90.50 91 VAL A O 1
ATOM 692 N N . ASN A 1 92 ? 28.139 -15.941 -29.139 1.00 89.81 92 ASN A N 1
ATOM 693 C CA . ASN A 1 92 ? 29.567 -16.280 -29.008 1.00 89.81 92 ASN A CA 1
ATOM 694 C C . ASN A 1 92 ? 29.849 -17.788 -29.146 1.00 89.81 92 ASN A C 1
ATOM 696 O O . ASN A 1 92 ? 30.998 -18.191 -29.047 1.00 89.81 92 ASN A O 1
ATOM 700 N N . GLY A 1 93 ? 28.818 -18.617 -29.308 1.00 88.06 93 GLY A N 1
ATOM 701 C CA . GLY A 1 93 ? 28.923 -20.077 -29.346 1.00 88.06 93 GLY A CA 1
ATOM 702 C C . GLY A 1 93 ? 27.761 -20.735 -28.606 1.00 88.06 93 GLY A C 1
ATOM 703 O O . GLY A 1 93 ? 26.881 -20.043 -28.083 1.00 88.06 93 GLY A O 1
ATOM 704 N N . LEU A 1 94 ? 27.745 -22.068 -28.561 1.00 85.38 94 LEU A N 1
ATOM 705 C CA . LEU A 1 94 ? 26.684 -22.827 -27.901 1.00 85.38 94 LEU A CA 1
ATOM 706 C C . LEU A 1 94 ? 26.822 -22.787 -26.377 1.00 85.38 94 LEU A C 1
ATOM 708 O O . LEU A 1 94 ? 27.918 -22.777 -25.817 1.00 85.38 94 LEU A O 1
ATOM 712 N N . LEU A 1 95 ? 25.683 -22.750 -25.690 1.00 82.38 95 LEU A N 1
ATOM 713 C CA . LEU A 1 95 ? 25.625 -22.897 -24.242 1.00 82.38 95 LEU A CA 1
ATOM 714 C C . LEU A 1 95 ? 25.499 -24.390 -23.897 1.00 82.38 95 LEU A C 1
ATOM 716 O O . LEU A 1 95 ? 24.662 -25.052 -24.507 1.00 82.38 95 LEU A O 1
ATOM 720 N N . PRO A 1 96 ? 26.214 -24.940 -22.895 1.00 80.88 96 PRO A N 1
ATOM 721 C CA . PRO A 1 96 ? 26.075 -26.353 -22.525 1.00 80.88 96 PRO A CA 1
ATOM 722 C C . PRO A 1 96 ? 24.636 -26.773 -22.188 1.00 80.88 96 PRO A C 1
ATOM 724 O O . PRO A 1 96 ? 24.238 -27.891 -22.501 1.00 80.88 96 PRO A O 1
ATOM 727 N N . LEU A 1 97 ? 23.826 -25.859 -21.641 1.00 81.50 97 LEU A N 1
ATOM 728 C CA . LEU A 1 97 ? 22.402 -26.081 -21.358 1.00 81.50 97 LEU A CA 1
ATOM 729 C C . LEU A 1 97 ? 21.527 -26.237 -22.620 1.00 81.50 97 LEU A C 1
ATOM 731 O O . LEU A 1 97 ? 20.421 -26.752 -22.514 1.00 81.50 97 LEU A O 1
ATOM 735 N N . ALA A 1 98 ? 21.997 -25.848 -23.811 1.00 81.19 98 ALA A N 1
ATOM 736 C CA . ALA A 1 98 ? 21.239 -25.994 -25.059 1.00 81.19 98 ALA A CA 1
ATOM 737 C C . ALA A 1 98 ? 21.051 -27.458 -25.508 1.00 81.19 98 ALA A C 1
ATOM 739 O O . ALA A 1 98 ? 20.222 -27.725 -26.371 1.00 81.19 98 ALA A O 1
ATOM 740 N N . HIS A 1 99 ? 21.772 -28.407 -24.902 1.00 79.81 99 HIS A N 1
ATOM 741 C CA . HIS A 1 99 ? 21.570 -29.845 -25.117 1.00 79.81 99 HIS A CA 1
ATOM 742 C C . HIS A 1 99 ? 20.358 -30.407 -24.347 1.00 79.81 99 HIS A C 1
ATOM 744 O O . HIS A 1 99 ? 19.965 -31.551 -24.568 1.00 79.81 99 HIS A O 1
ATOM 750 N N . LEU A 1 100 ? 19.761 -29.632 -23.433 1.00 84.50 100 LEU A N 1
ATOM 751 C CA . LEU A 1 100 ? 18.588 -30.042 -22.663 1.00 84.50 100 LEU A CA 1
ATOM 752 C C . LEU A 1 100 ? 17.312 -29.647 -23.416 1.00 84.50 100 LEU A C 1
ATOM 754 O O . LEU A 1 100 ? 16.935 -28.478 -23.448 1.00 84.50 100 LEU A O 1
ATOM 758 N N . ALA A 1 101 ? 16.614 -30.637 -23.978 1.00 79.62 101 ALA A N 1
ATOM 759 C CA . ALA A 1 101 ? 15.422 -30.442 -24.816 1.00 79.62 101 ALA A CA 1
ATOM 760 C C . ALA A 1 101 ? 14.226 -29.747 -24.120 1.00 79.62 101 ALA A C 1
ATOM 762 O O . ALA A 1 101 ? 13.267 -29.372 -24.785 1.00 79.62 101 ALA A O 1
ATOM 763 N N . LEU A 1 102 ? 14.281 -29.562 -22.796 1.00 81.69 102 LEU A N 1
ATOM 764 C CA . LEU A 1 102 ? 13.280 -28.837 -22.004 1.00 81.69 102 LEU A CA 1
ATOM 765 C C . LEU A 1 102 ? 13.543 -27.316 -21.921 1.00 81.69 102 LEU A C 1
ATOM 767 O O . LEU A 1 102 ? 12.773 -26.608 -21.276 1.00 81.69 102 LEU A O 1
ATOM 771 N N . LEU A 1 103 ? 14.632 -26.804 -22.512 1.00 82.94 103 LEU A N 1
ATOM 772 C CA . LEU A 1 103 ? 15.098 -25.426 -22.317 1.00 82.94 103 LEU A CA 1
ATOM 773 C C . LEU A 1 103 ? 14.986 -24.562 -23.586 1.00 82.94 103 LEU A C 1
ATOM 775 O O . LEU A 1 103 ? 15.763 -24.687 -24.536 1.00 82.94 103 LEU A O 1
ATOM 779 N N . GLU A 1 104 ? 14.052 -23.609 -23.585 1.00 82.81 104 GLU A N 1
ATOM 780 C CA . GLU A 1 104 ? 13.913 -22.630 -24.667 1.00 82.81 104 GLU A CA 1
ATOM 781 C C . GLU A 1 104 ? 14.812 -21.396 -24.488 1.00 82.81 104 GLU A C 1
ATOM 783 O O . GLU A 1 104 ? 14.858 -20.771 -23.430 1.00 82.81 104 GLU A O 1
ATOM 788 N N . PHE A 1 105 ? 15.485 -20.977 -25.562 1.00 80.81 105 PHE A N 1
ATOM 789 C CA . PHE A 1 105 ? 16.310 -19.768 -25.576 1.00 80.81 105 PHE A CA 1
ATOM 790 C C . PHE A 1 105 ? 15.711 -18.746 -26.555 1.00 80.81 105 PHE A C 1
ATOM 792 O O . PHE A 1 105 ? 15.290 -19.127 -27.645 1.00 80.81 105 PHE A O 1
ATOM 799 N N . PRO A 1 106 ? 15.667 -17.443 -26.227 1.00 74.56 106 PRO A N 1
ATOM 800 C CA . PRO A 1 106 ? 16.241 -16.789 -25.046 1.00 74.56 106 PRO A CA 1
ATOM 801 C C . PRO A 1 106 ? 15.342 -16.795 -23.793 1.00 74.56 106 PRO A C 1
ATOM 803 O O . PRO A 1 106 ? 15.731 -16.212 -22.781 1.00 74.56 106 PRO A O 1
ATOM 806 N N . THR A 1 107 ? 14.147 -17.385 -23.875 1.00 74.06 107 THR A N 1
ATOM 807 C CA . THR A 1 107 ? 13.032 -17.245 -22.921 1.00 74.06 107 THR A CA 1
ATOM 808 C C . THR A 1 107 ? 13.305 -17.795 -21.521 1.00 74.06 107 THR A C 1
ATOM 810 O O . THR A 1 107 ? 12.818 -17.201 -20.564 1.00 74.06 107 THR A O 1
ATOM 813 N N . LEU A 1 108 ? 14.131 -18.840 -21.378 1.00 75.38 108 LEU A N 1
ATOM 814 C CA . LEU A 1 108 ? 14.481 -19.469 -20.093 1.00 75.38 108 LEU A CA 1
ATOM 815 C C . LEU A 1 108 ? 14.946 -18.491 -19.002 1.00 75.38 108 LEU A C 1
ATOM 817 O O . LEU A 1 108 ? 14.690 -18.713 -17.823 1.00 75.38 108 LEU A O 1
ATOM 821 N N . PHE A 1 109 ? 15.677 -17.436 -19.367 1.00 76.12 109 PHE A N 1
ATOM 822 C CA . PHE A 1 109 ? 16.257 -16.524 -18.385 1.00 76.12 109 PHE A CA 1
ATOM 823 C C . PHE A 1 109 ? 15.357 -15.290 -18.210 1.00 76.12 109 PHE A C 1
ATOM 825 O O . PHE A 1 109 ? 15.436 -14.390 -19.055 1.00 76.12 109 PHE A O 1
ATOM 832 N N . PRO A 1 110 ? 14.573 -15.168 -17.118 1.00 71.81 110 PRO A N 1
ATOM 833 C CA . PRO A 1 110 ? 13.708 -14.012 -16.891 1.00 71.81 110 PRO A CA 1
ATOM 834 C C . PRO A 1 110 ? 14.503 -12.702 -16.848 1.00 71.81 110 PRO A C 1
ATOM 836 O O . PRO A 1 110 ? 15.733 -12.683 -16.702 1.00 71.81 110 PRO A O 1
ATOM 839 N N . HIS A 1 111 ? 13.819 -11.578 -17.063 1.00 72.88 111 HIS A N 1
ATOM 840 C CA . HIS A 1 111 ? 14.414 -10.261 -16.843 1.00 72.88 111 HIS A CA 1
ATOM 841 C C . HIS A 1 111 ? 14.576 -10.011 -15.351 1.00 72.88 111 HIS A C 1
ATOM 843 O O . HIS A 1 111 ? 13.687 -10.322 -14.568 1.00 72.88 111 HIS A O 1
ATOM 849 N N . ASP A 1 112 ? 15.734 -9.464 -14.980 1.00 75.81 112 ASP A N 1
ATOM 850 C CA . ASP A 1 112 ? 16.002 -9.039 -13.613 1.00 75.81 112 ASP A CA 1
ATOM 851 C C . ASP A 1 112 ? 15.160 -7.794 -13.332 1.00 75.81 112 ASP A C 1
ATOM 853 O O . ASP A 1 112 ? 15.563 -6.661 -13.598 1.00 75.81 112 ASP A O 1
ATOM 857 N N . PHE A 1 113 ? 13.920 -8.037 -12.915 1.00 76.38 113 PHE A N 1
ATOM 858 C CA . PHE A 1 113 ? 12.912 -7.004 -12.740 1.00 76.38 113 PHE A CA 1
ATOM 859 C C . PHE A 1 113 ? 13.346 -5.983 -11.686 1.00 76.38 113 PHE A C 1
ATOM 861 O O . PHE A 1 113 ? 13.103 -4.788 -11.850 1.00 76.38 113 PHE A O 1
ATOM 868 N N . MET A 1 114 ? 14.066 -6.439 -10.657 1.00 74.44 114 MET A N 1
ATOM 869 C CA . MET A 1 114 ? 14.537 -5.589 -9.572 1.00 74.44 114 MET A CA 1
ATOM 870 C C . MET A 1 114 ? 15.559 -4.557 -10.062 1.00 74.44 114 MET A C 1
ATOM 872 O O . MET A 1 114 ? 15.359 -3.355 -9.868 1.00 74.44 114 MET A O 1
ATOM 876 N N . HIS A 1 115 ? 16.601 -4.995 -10.776 1.00 75.94 115 HIS A N 1
ATOM 877 C CA . HIS A 1 115 ? 17.587 -4.074 -11.350 1.00 75.94 115 HIS A CA 1
ATOM 878 C C . HIS A 1 115 ? 16.973 -3.221 -12.477 1.00 75.94 115 HIS A C 1
ATOM 880 O O . HIS A 1 115 ? 17.206 -2.014 -12.551 1.00 75.94 115 HIS A O 1
ATOM 886 N N . VAL A 1 116 ? 16.133 -3.795 -13.348 1.00 79.38 116 VAL A N 1
ATOM 887 C CA . VAL A 1 116 ? 15.499 -3.029 -14.438 1.00 79.38 116 VAL A CA 1
ATOM 888 C C . VAL A 1 116 ? 14.614 -1.903 -13.892 1.00 79.38 116 VAL A C 1
ATOM 890 O O . VAL A 1 116 ? 14.724 -0.769 -14.359 1.00 79.38 116 VAL A O 1
ATOM 893 N N . MET A 1 117 ? 13.766 -2.168 -12.899 1.00 82.19 117 MET A N 1
ATOM 894 C CA . MET A 1 117 ? 12.771 -1.189 -12.456 1.00 82.19 117 MET A CA 1
ATOM 895 C C . MET A 1 117 ? 13.301 -0.240 -11.377 1.00 82.19 117 MET A C 1
ATOM 897 O O . MET A 1 117 ? 13.147 0.974 -11.527 1.00 82.19 117 MET A O 1
ATOM 901 N N . PHE A 1 118 ? 13.946 -0.755 -10.326 1.00 83.19 118 PHE A N 1
ATOM 902 C CA . PHE A 1 118 ? 14.278 0.027 -9.122 1.00 83.19 118 PHE A CA 1
ATOM 903 C C . PHE A 1 118 ? 15.696 0.605 -9.132 1.00 83.19 118 PHE A C 1
ATOM 905 O O . PHE A 1 118 ? 15.916 1.642 -8.515 1.00 83.19 118 PHE A O 1
ATOM 912 N N . GLU A 1 119 ? 16.628 0.009 -9.882 1.00 81.94 119 GLU A N 1
ATOM 913 C CA . GLU A 1 119 ? 17.968 0.580 -10.109 1.00 81.94 119 GLU A CA 1
ATOM 914 C C . GLU A 1 119 ? 18.001 1.504 -11.340 1.00 81.94 119 GLU A C 1
ATOM 916 O O . GLU A 1 119 ? 18.648 2.548 -11.327 1.00 81.94 119 GLU A O 1
ATOM 921 N N . ASN A 1 120 ? 17.298 1.135 -12.420 1.00 80.88 120 ASN A N 1
ATOM 922 C CA . ASN A 1 120 ? 17.428 1.812 -13.714 1.00 80.88 120 ASN A CA 1
ATOM 923 C C . ASN A 1 120 ? 16.240 2.735 -14.044 1.00 80.88 120 ASN A C 1
ATOM 925 O O . ASN A 1 120 ? 16.438 3.943 -14.198 1.00 80.88 120 ASN A O 1
ATOM 929 N N . ILE A 1 121 ? 15.011 2.214 -14.167 1.00 84.06 121 ILE A N 1
ATOM 930 C CA . ILE A 1 121 ? 13.855 3.006 -14.637 1.00 84.06 121 ILE A CA 1
ATOM 931 C C . ILE A 1 121 ? 13.435 4.087 -13.629 1.00 84.06 121 ILE A C 1
ATOM 933 O O . ILE A 1 121 ? 13.307 5.250 -14.012 1.00 84.06 121 ILE A O 1
ATOM 937 N N . LEU A 1 122 ? 13.241 3.749 -12.353 1.00 86.75 122 LEU A N 1
ATOM 938 C CA . LEU A 1 122 ? 12.769 4.710 -11.348 1.00 86.75 122 LEU A CA 1
ATOM 939 C C . LEU A 1 122 ? 13.805 5.805 -11.025 1.00 86.75 122 LEU A C 1
ATOM 941 O O . LEU A 1 122 ? 13.429 6.978 -11.073 1.00 86.75 122 LEU A O 1
ATOM 945 N N . PRO A 1 123 ? 15.104 5.504 -10.819 1.00 86.69 123 PRO A N 1
ATOM 946 C CA . PRO A 1 123 ? 16.134 6.539 -10.701 1.00 86.69 123 PRO A CA 1
ATOM 947 C C . PRO A 1 123 ? 16.308 7.381 -11.975 1.00 86.69 123 PRO A C 1
ATOM 949 O O . PRO A 1 123 ? 16.565 8.582 -11.881 1.00 86.69 123 PRO A O 1
ATOM 952 N N . THR A 1 124 ? 16.087 6.812 -13.168 1.00 84.00 124 THR A N 1
ATOM 953 C CA . THR A 1 124 ? 16.024 7.590 -14.423 1.00 84.00 124 THR A CA 1
ATOM 954 C C . THR A 1 124 ? 14.858 8.579 -14.418 1.00 84.00 124 THR A C 1
ATOM 956 O O . THR A 1 124 ? 15.050 9.748 -14.748 1.00 84.00 124 THR A O 1
ATOM 959 N N . LEU A 1 125 ? 13.661 8.146 -14.011 1.00 86.44 125 LEU A N 1
ATOM 960 C CA . LEU A 1 125 ? 12.481 9.009 -13.919 1.00 86.44 125 LEU A CA 1
ATOM 961 C C . LEU A 1 125 ? 12.670 10.128 -12.887 1.00 86.44 125 LEU A C 1
ATOM 963 O O . LEU A 1 125 ? 12.447 11.289 -13.215 1.00 86.44 125 LEU A O 1
ATOM 967 N N . ILE A 1 126 ? 13.170 9.814 -11.689 1.00 88.44 126 ILE A N 1
ATOM 968 C CA . ILE A 1 126 ? 13.484 10.813 -10.656 1.00 88.44 126 ILE A CA 1
ATOM 969 C C . ILE A 1 126 ? 14.554 11.793 -11.151 1.00 88.44 126 ILE A C 1
ATOM 971 O O . ILE A 1 126 ? 14.403 13.005 -10.992 1.00 88.44 126 ILE A O 1
ATOM 975 N N . GLY A 1 127 ? 15.605 11.302 -11.812 1.00 84.88 127 GLY A N 1
ATOM 976 C CA . GLY A 1 127 ? 16.640 12.138 -12.419 1.00 84.88 127 GLY A CA 1
ATOM 977 C C . GLY A 1 127 ? 16.093 13.096 -13.485 1.00 84.88 127 GLY A C 1
ATOM 978 O O . GLY A 1 127 ? 16.498 14.256 -13.527 1.00 84.88 127 GLY A O 1
ATOM 979 N N . LEU A 1 128 ? 15.127 12.650 -14.295 1.00 83.50 128 LEU A N 1
ATOM 980 C CA . LEU A 1 128 ? 14.409 13.490 -15.259 1.00 83.50 128 LEU A CA 1
ATOM 981 C C . LEU A 1 128 ? 13.514 14.531 -14.568 1.00 83.50 128 LEU A C 1
ATOM 983 O O . LEU A 1 128 ? 13.567 15.706 -14.930 1.00 83.50 128 LEU A O 1
ATOM 987 N N . TRP A 1 129 ? 12.721 14.132 -13.568 1.00 86.25 129 TRP A N 1
ATOM 988 C CA . TRP A 1 129 ? 11.813 15.027 -12.837 1.00 86.25 129 TRP A CA 1
ATOM 989 C C . TRP A 1 129 ? 12.550 16.102 -12.032 1.00 86.25 129 TRP A C 1
ATOM 991 O O . TRP A 1 129 ? 12.051 17.216 -11.915 1.00 86.25 129 TRP A O 1
ATOM 1001 N N . THR A 1 130 ? 13.738 15.788 -11.510 1.00 86.19 130 THR A N 1
ATOM 1002 C CA . THR A 1 130 ? 14.586 16.705 -10.723 1.00 86.19 130 THR A CA 1
ATOM 1003 C C . THR A 1 130 ? 15.666 17.411 -11.551 1.00 86.19 130 THR A C 1
ATOM 1005 O O . THR A 1 130 ? 16.367 18.275 -11.034 1.00 86.19 130 THR A O 1
ATOM 1008 N N . ARG A 1 131 ? 15.844 17.044 -12.832 1.00 79.44 131 ARG A N 1
ATOM 1009 C CA . ARG A 1 131 ? 16.940 17.504 -13.715 1.00 79.44 131 ARG A CA 1
ATOM 1010 C C . ARG A 1 131 ? 18.356 17.338 -13.127 1.00 79.44 131 ARG A C 1
ATOM 1012 O O . ARG A 1 131 ? 19.269 18.089 -13.470 1.00 79.44 131 ARG A O 1
ATOM 1019 N N . ARG A 1 132 ? 18.587 16.346 -12.264 1.00 76.56 132 ARG A N 1
ATOM 1020 C CA . ARG A 1 132 ? 19.892 16.162 -11.601 1.00 76.56 132 ARG A CA 1
ATOM 1021 C C . ARG A 1 132 ? 20.894 15.374 -12.448 1.00 76.56 132 ARG A C 1
ATOM 1023 O O . ARG A 1 132 ? 20.536 14.539 -13.281 1.00 76.56 132 ARG A O 1
ATOM 1030 N N . GLY A 1 133 ? 22.180 15.661 -12.234 1.00 75.75 133 GLY A N 1
ATOM 1031 C CA . GLY A 1 133 ? 23.295 15.011 -12.928 1.00 75.75 133 GLY A CA 1
ATOM 1032 C C . GLY A 1 133 ? 23.187 15.109 -14.455 1.00 75.75 133 GLY A C 1
ATOM 1033 O O . GLY A 1 133 ? 23.058 16.199 -15.018 1.00 75.75 133 GLY A O 1
ATOM 1034 N N . GLN A 1 134 ? 23.216 13.951 -15.121 1.00 70.56 134 GLN A N 1
ATOM 1035 C CA . GLN A 1 134 ? 23.184 13.828 -16.586 1.00 70.56 134 GLN A CA 1
ATOM 1036 C C . GLN A 1 134 ? 21.902 14.365 -17.252 1.00 70.56 134 GLN A C 1
ATOM 1038 O O . GLN A 1 134 ? 21.889 14.576 -18.461 1.00 70.56 134 GLN A O 1
ATOM 1043 N N . TRP A 1 135 ? 20.832 14.606 -16.485 1.00 75.81 135 TRP A N 1
ATOM 1044 C CA . TRP A 1 135 ? 19.536 15.060 -17.004 1.00 75.81 135 TRP A CA 1
ATOM 1045 C C . TRP A 1 135 ? 19.356 16.584 -16.999 1.00 75.81 135 TRP A C 1
ATOM 1047 O O . TRP A 1 135 ? 18.372 17.088 -17.541 1.00 75.81 135 TRP A O 1
ATOM 1057 N N . SER A 1 136 ? 20.309 17.329 -16.435 1.00 72.81 136 SER A N 1
ATOM 1058 C CA . SER A 1 136 ? 20.281 18.797 -16.325 1.00 72.81 136 SER A CA 1
ATOM 1059 C C . SER A 1 136 ? 19.984 19.504 -17.654 1.00 72.81 136 SER A C 1
ATOM 1061 O O . SER A 1 136 ? 19.073 20.335 -17.736 1.00 72.81 136 SER A O 1
ATOM 1063 N N . THR A 1 137 ? 20.679 19.105 -18.719 1.00 68.25 137 THR A N 1
ATOM 1064 C CA . THR A 1 137 ? 20.550 19.650 -20.082 1.00 68.25 137 THR A CA 1
ATOM 1065 C C . THR A 1 137 ? 19.498 18.944 -20.948 1.00 68.25 137 THR A C 1
ATOM 1067 O O . THR A 1 137 ? 19.272 19.347 -22.089 1.00 68.25 137 THR A O 1
ATOM 1070 N N . PHE A 1 138 ? 18.826 17.900 -20.449 1.00 67.69 138 PHE A N 1
ATOM 1071 C CA . PHE A 1 138 ? 17.879 17.119 -21.248 1.00 67.69 138 PHE A CA 1
ATOM 1072 C C . PHE A 1 138 ? 16.598 17.916 -21.543 1.00 67.69 138 PHE A C 1
ATOM 1074 O O . PHE A 1 138 ? 15.949 18.420 -20.629 1.00 67.69 138 PHE A O 1
ATOM 1081 N N . GLY A 1 139 ? 16.203 18.034 -22.813 1.00 62.47 139 GLY A N 1
ATOM 1082 C CA . GLY A 1 139 ? 14.913 18.626 -23.192 1.00 62.47 139 GLY A CA 1
ATOM 1083 C C . GLY A 1 139 ? 14.708 20.076 -22.731 1.00 62.47 139 GLY A C 1
ATOM 1084 O O . GLY A 1 139 ? 13.641 20.402 -22.226 1.00 62.47 139 GLY A O 1
ATOM 1085 N N . SER A 1 140 ? 15.709 20.955 -22.855 1.00 57.34 140 SER A N 1
ATOM 1086 C CA . SER A 1 140 ? 15.702 22.338 -22.324 1.00 57.34 140 SER A CA 1
ATOM 1087 C C . SER A 1 140 ? 14.449 23.179 -22.629 1.00 57.34 140 SER A C 1
ATOM 1089 O O . SER A 1 140 ? 14.094 24.052 -21.835 1.00 57.34 140 SER A O 1
ATOM 1091 N N . ASN A 1 141 ? 13.771 22.899 -23.747 1.00 57.94 141 ASN A N 1
ATOM 1092 C CA . ASN A 1 141 ? 12.622 23.659 -24.252 1.00 57.94 141 ASN A CA 1
ATOM 1093 C C . ASN A 1 141 ? 11.260 23.140 -23.741 1.00 57.94 141 ASN A C 1
ATOM 1095 O O . ASN A 1 141 ? 10.230 23.729 -24.057 1.00 57.94 141 ASN A O 1
ATOM 1099 N N . ASN A 1 142 ? 11.226 22.044 -22.972 1.00 60.97 142 ASN A N 1
ATOM 1100 C CA . ASN A 1 142 ? 10.017 21.530 -22.323 1.00 60.97 142 ASN A CA 1
ATOM 1101 C C . ASN A 1 142 ? 10.333 21.168 -20.863 1.00 60.97 142 ASN A C 1
ATOM 1103 O O . ASN A 1 142 ? 11.231 20.376 -20.586 1.00 60.97 142 ASN A O 1
ATOM 1107 N N . LYS A 1 143 ? 9.596 21.757 -19.918 1.00 64.75 143 LYS A N 1
ATOM 1108 C CA . LYS A 1 143 ? 9.796 21.549 -18.473 1.00 64.75 143 LYS A CA 1
ATOM 1109 C C . LYS A 1 143 ? 8.537 21.044 -17.766 1.00 64.75 143 LYS A C 1
ATOM 1111 O O . LYS A 1 143 ? 8.493 21.004 -16.546 1.00 64.75 143 LYS A O 1
ATOM 1116 N N . ASP A 1 144 ? 7.522 20.620 -18.518 1.00 71.12 144 ASP A N 1
ATOM 1117 C CA . ASP A 1 144 ? 6.190 20.305 -17.977 1.00 71.12 144 ASP A CA 1
ATOM 11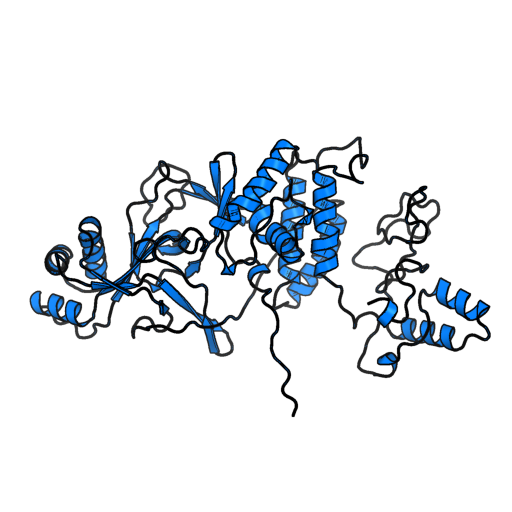18 C C . ASP A 1 144 ? 6.184 19.094 -17.019 1.00 71.12 144 ASP A C 1
ATOM 1120 O O . ASP A 1 144 ? 5.223 18.894 -16.277 1.00 71.12 144 ASP A O 1
ATOM 1124 N N . TYR A 1 145 ? 7.233 18.267 -17.092 1.00 73.75 145 TYR A N 1
ATOM 1125 C CA . TYR A 1 145 ? 7.480 17.070 -16.279 1.00 73.75 145 TYR A CA 1
ATOM 1126 C C . TYR A 1 145 ? 8.388 17.321 -15.066 1.00 73.75 145 TYR A C 1
ATOM 1128 O O . TYR A 1 145 ? 8.667 16.385 -14.318 1.00 73.75 145 TYR A O 1
ATOM 1136 N N . GLN A 1 146 ? 8.900 18.542 -14.899 1.00 82.56 146 GLN A N 1
ATOM 1137 C CA . GLN A 1 146 ? 9.817 18.881 -13.819 1.00 82.56 146 GLN A CA 1
ATOM 1138 C C . GLN A 1 146 ? 9.040 19.118 -12.513 1.00 82.56 146 GLN A C 1
ATOM 1140 O O . GLN A 1 146 ? 7.996 19.772 -12.508 1.00 82.56 146 GLN A O 1
ATOM 1145 N N . LEU A 1 147 ? 9.567 18.589 -11.410 1.00 84.44 147 LEU A N 1
ATOM 1146 C CA . LEU A 1 147 ? 9.169 18.955 -10.053 1.00 84.44 147 LEU A CA 1
ATOM 1147 C C . LEU A 1 147 ? 9.972 20.189 -9.624 1.00 84.44 147 LEU A C 1
ATOM 1149 O O . LEU A 1 147 ? 11.140 20.331 -9.986 1.00 84.44 147 LEU A O 1
ATOM 1153 N N . LEU A 1 148 ? 9.357 21.083 -8.850 1.00 84.94 148 LEU A N 1
ATOM 1154 C CA . LEU A 1 148 ? 10.080 22.188 -8.214 1.00 84.94 148 LEU A CA 1
ATOM 1155 C C . LEU A 1 148 ? 11.054 21.617 -7.172 1.00 84.94 148 LEU A C 1
ATOM 1157 O O . LEU A 1 148 ? 10.691 20.678 -6.463 1.00 84.94 148 LEU A O 1
ATOM 1161 N N . ASP A 1 149 ? 12.258 22.180 -7.045 1.00 86.69 149 ASP A N 1
ATOM 1162 C CA . ASP A 1 149 ? 13.270 21.664 -6.109 1.00 86.69 149 ASP A CA 1
ATOM 1163 C C . ASP A 1 149 ? 12.761 21.655 -4.659 1.00 86.69 149 ASP A C 1
ATOM 1165 O O . ASP A 1 149 ? 12.866 20.638 -3.982 1.00 86.69 149 ASP A O 1
ATOM 1169 N N . GLU A 1 150 ? 12.078 22.722 -4.230 1.00 86.75 150 GLU A N 1
ATOM 1170 C CA . GLU A 1 150 ? 11.380 22.819 -2.936 1.00 86.75 150 GLU A CA 1
ATOM 1171 C C . GLU A 1 150 ? 10.410 21.649 -2.692 1.00 86.75 150 GLU A C 1
ATOM 1173 O O . GLU A 1 150 ? 10.311 21.118 -1.584 1.00 86.75 150 GLU A O 1
ATOM 1178 N N . VAL A 1 151 ? 9.706 21.218 -3.744 1.00 86.06 151 VAL A N 1
ATOM 1179 C CA . VAL A 1 151 ? 8.761 20.099 -3.692 1.00 86.06 151 VAL A CA 1
ATOM 1180 C C . VAL A 1 151 ? 9.504 18.766 -3.628 1.00 86.06 151 VAL A C 1
ATOM 1182 O O . VAL A 1 151 ? 9.066 17.881 -2.899 1.00 86.06 151 VAL A O 1
ATOM 1185 N N . TRP A 1 152 ? 10.638 18.609 -4.318 1.00 92.12 152 TRP A N 1
ATOM 1186 C CA . TRP A 1 152 ? 11.455 17.399 -4.192 1.00 92.12 152 TRP A CA 1
ATOM 1187 C C . TRP A 1 152 ? 12.119 17.285 -2.813 1.00 92.12 152 TRP A C 1
ATOM 1189 O O . TRP A 1 152 ? 12.078 16.213 -2.215 1.00 92.12 152 TRP A O 1
ATOM 1199 N N . THR A 1 153 ? 12.632 18.381 -2.248 1.00 91.38 153 THR A N 1
ATOM 1200 C CA . THR A 1 153 ? 13.140 18.414 -0.867 1.00 91.38 153 THR A CA 1
ATOM 1201 C C . THR A 1 153 ? 12.038 18.073 0.141 1.00 91.38 153 THR A C 1
ATOM 1203 O O . THR A 1 153 ? 12.255 17.254 1.034 1.00 91.38 153 THR A O 1
ATOM 1206 N N . ALA A 1 154 ? 10.822 18.605 -0.038 1.00 86.81 154 ALA A N 1
ATOM 1207 C CA . ALA A 1 154 ? 9.662 18.251 0.783 1.00 86.81 154 ALA A CA 1
ATOM 1208 C C . ALA A 1 154 ? 9.272 16.760 0.673 1.00 86.81 154 ALA A C 1
ATOM 1210 O O . ALA A 1 154 ? 8.911 16.147 1.678 1.00 86.81 154 ALA A O 1
ATOM 1211 N N . VAL A 1 155 ? 9.373 16.163 -0.523 1.00 88.94 155 VAL A N 1
ATOM 1212 C CA . VAL A 1 155 ? 9.186 14.716 -0.746 1.00 88.94 155 VAL A CA 1
ATOM 1213 C C . VAL A 1 155 ? 10.295 13.911 -0.060 1.00 88.94 155 VAL A C 1
ATOM 1215 O O . VAL A 1 155 ? 9.995 12.929 0.613 1.00 88.94 155 VAL A O 1
ATOM 1218 N N . GLY A 1 156 ? 11.557 14.333 -0.173 1.00 90.88 156 GLY A N 1
ATOM 1219 C CA . GLY A 1 156 ? 12.704 13.678 0.459 1.00 90.88 156 GLY A CA 1
ATOM 1220 C C . GLY A 1 156 ? 12.616 13.655 1.987 1.00 90.88 156 GLY A C 1
ATOM 1221 O O . GLY A 1 156 ? 12.865 12.614 2.592 1.00 90.88 156 GLY A O 1
ATOM 1222 N N . VAL A 1 157 ? 12.201 14.762 2.613 1.00 89.88 157 VAL A N 1
ATOM 1223 C CA . VAL A 1 157 ? 11.932 14.818 4.063 1.00 89.88 157 VAL A CA 1
ATOM 1224 C C . VAL A 1 157 ? 10.785 13.876 4.437 1.00 89.88 157 VAL A C 1
ATOM 1226 O O . VAL A 1 157 ? 10.973 12.996 5.270 1.00 89.88 157 VAL A O 1
ATOM 1229 N N . ALA A 1 158 ? 9.642 13.963 3.749 1.00 86.00 158 ALA A N 1
ATOM 1230 C CA . ALA A 1 158 ? 8.485 13.120 4.048 1.00 86.00 158 ALA A CA 1
ATOM 1231 C C . ALA A 1 158 ? 8.735 11.611 3.827 1.00 86.00 158 ALA A C 1
ATOM 1233 O O . ALA A 1 158 ? 8.090 10.789 4.474 1.00 86.00 158 ALA A O 1
ATOM 1234 N N . CYS A 1 159 ? 9.683 11.224 2.961 1.00 89.06 159 CYS A N 1
ATOM 1235 C CA . CYS A 1 159 ? 10.140 9.833 2.853 1.00 89.06 159 CYS A CA 1
ATOM 1236 C C . CYS A 1 159 ? 10.811 9.356 4.150 1.00 89.06 159 CYS A C 1
ATOM 1238 O O . CYS A 1 159 ? 10.466 8.283 4.640 1.00 89.06 159 CYS A O 1
ATOM 1240 N N . ALA A 1 160 ? 11.708 10.158 4.731 1.00 88.69 160 ALA A N 1
ATOM 1241 C CA . ALA A 1 160 ? 12.383 9.813 5.982 1.00 88.69 160 ALA A CA 1
ATOM 1242 C C . ALA A 1 160 ? 11.403 9.787 7.170 1.00 88.69 160 ALA A C 1
ATOM 1244 O O . ALA A 1 160 ? 11.336 8.787 7.883 1.00 88.69 160 ALA A O 1
ATOM 1245 N N . ASP A 1 161 ? 10.585 10.833 7.321 1.00 85.69 161 ASP A N 1
ATOM 1246 C CA . ASP A 1 161 ? 9.613 10.970 8.417 1.00 85.69 161 ASP A CA 1
ATOM 1247 C C . ASP A 1 161 ? 8.533 9.865 8.393 1.00 85.69 161 ASP A C 1
ATOM 1249 O O . ASP A 1 161 ? 7.987 9.474 9.428 1.00 85.69 161 ASP A O 1
ATOM 1253 N N . SER A 1 162 ? 8.235 9.302 7.213 1.00 82.19 162 SER A N 1
ATOM 1254 C CA . SER A 1 162 ? 7.311 8.166 7.086 1.00 82.19 162 SER A CA 1
ATOM 1255 C C . SER A 1 162 ? 7.804 6.893 7.791 1.00 82.19 162 SER A C 1
ATOM 1257 O O . SER A 1 162 ? 6.988 6.051 8.165 1.00 82.19 162 SER A O 1
ATOM 1259 N N . GLY A 1 163 ? 9.113 6.768 8.047 1.00 79.31 163 GLY A N 1
ATOM 1260 C CA . GLY A 1 163 ? 9.707 5.624 8.744 1.00 79.31 163 GLY A CA 1
ATOM 1261 C C . GLY A 1 163 ? 9.200 5.425 10.177 1.00 79.31 163 GLY A C 1
ATOM 1262 O O . GLY A 1 163 ? 9.194 4.295 10.659 1.00 79.31 163 GLY A O 1
ATOM 1263 N N . ASP A 1 164 ? 8.711 6.482 10.831 1.00 79.94 164 ASP A N 1
ATOM 1264 C CA . ASP A 1 164 ? 8.111 6.393 12.169 1.00 79.94 164 ASP A CA 1
ATOM 1265 C C . ASP A 1 164 ? 6.614 6.021 12.123 1.00 79.94 164 ASP A C 1
ATOM 1267 O O . ASP A 1 164 ? 6.074 5.482 13.091 1.00 79.94 164 ASP A O 1
ATOM 1271 N N . THR A 1 165 ? 5.937 6.276 10.993 1.00 78.00 165 THR A N 1
ATOM 1272 C CA . THR A 1 165 ? 4.467 6.187 10.832 1.00 78.00 165 THR A CA 1
ATOM 1273 C C . THR A 1 165 ? 3.978 5.093 9.872 1.00 78.00 165 THR A C 1
ATOM 1275 O O . THR A 1 165 ? 2.770 4.930 9.674 1.00 78.00 165 THR A O 1
ATOM 1278 N N . ILE A 1 166 ? 4.894 4.301 9.310 1.00 76.06 166 ILE A N 1
ATOM 1279 C CA . ILE A 1 166 ? 4.600 3.123 8.484 1.00 76.06 166 ILE A CA 1
ATOM 1280 C C . ILE A 1 166 ? 5.116 1.860 9.194 1.00 76.06 166 ILE A C 1
ATOM 1282 O O . ILE A 1 166 ? 6.309 1.798 9.498 1.00 76.06 166 ILE A O 1
ATOM 1286 N N . PRO A 1 167 ? 4.275 0.834 9.438 1.00 73.06 167 PRO A N 1
ATOM 1287 C CA . PRO A 1 167 ? 4.657 -0.346 10.215 1.00 73.06 167 PRO A CA 1
ATOM 1288 C C . PRO A 1 167 ? 5.881 -1.102 9.690 1.00 73.06 167 PRO A C 1
ATOM 1290 O O . PRO A 1 167 ? 6.176 -1.110 8.498 1.00 73.06 167 PRO A O 1
ATOM 1293 N N . ALA A 1 168 ? 6.575 -1.821 10.578 1.00 67.50 168 ALA A N 1
ATOM 1294 C CA . ALA A 1 168 ? 7.735 -2.637 10.195 1.00 67.50 168 ALA A CA 1
ATOM 1295 C C . ALA A 1 168 ? 7.386 -3.754 9.187 1.00 67.50 168 ALA A C 1
ATOM 1297 O O . ALA A 1 168 ? 8.208 -4.085 8.343 1.00 67.50 168 ALA A O 1
ATOM 1298 N N . ALA A 1 169 ? 6.148 -4.264 9.222 1.00 65.00 169 ALA A N 1
ATOM 1299 C CA . ALA A 1 169 ? 5.622 -5.263 8.282 1.00 65.00 169 ALA A CA 1
ATOM 1300 C C . ALA A 1 169 ? 5.416 -4.743 6.839 1.00 65.00 169 ALA A C 1
ATOM 1302 O O . ALA A 1 169 ? 4.975 -5.490 5.969 1.00 65.00 169 ALA A O 1
ATOM 1303 N N . PHE A 1 170 ? 5.691 -3.462 6.574 1.00 67.62 170 PHE A N 1
ATOM 1304 C CA . PHE A 1 170 ? 5.571 -2.872 5.239 1.00 67.62 170 PHE A CA 1
ATOM 1305 C C . PHE A 1 170 ? 6.907 -2.853 4.470 1.00 67.62 170 PHE A C 1
ATOM 1307 O O . PHE A 1 170 ? 6.881 -2.451 3.317 1.00 67.62 170 PHE A O 1
ATOM 1314 N N . GLY A 1 171 ? 8.038 -3.275 5.061 1.00 73.50 171 GLY A N 1
ATOM 1315 C CA . GLY A 1 171 ? 9.389 -3.243 4.459 1.00 73.50 171 GLY A CA 1
ATOM 1316 C C . GLY A 1 171 ? 10.360 -2.317 5.209 1.00 73.50 171 GLY A C 1
ATOM 1317 O O . GLY A 1 171 ? 10.059 -1.879 6.320 1.00 73.50 171 GLY A O 1
ATOM 1318 N N . CYS A 1 172 ? 11.533 -1.995 4.660 1.00 78.38 172 CYS A N 1
ATOM 1319 C CA . CYS A 1 172 ? 12.521 -1.092 5.267 1.00 78.38 172 CYS A CA 1
ATOM 1320 C C . CYS A 1 172 ? 12.063 0.385 5.355 1.00 78.38 172 CYS A C 1
ATOM 1322 O O . CYS A 1 172 ? 11.008 0.774 4.857 1.00 78.38 172 CYS A O 1
ATOM 1324 N N . CYS A 1 173 ? 12.838 1.227 6.051 1.00 82.88 173 CYS A N 1
ATOM 1325 C CA . CYS A 1 173 ? 12.600 2.675 6.070 1.00 82.88 173 CYS A CA 1
ATOM 1326 C C . CYS A 1 173 ? 13.192 3.319 4.809 1.00 82.88 173 CYS A C 1
ATOM 1328 O O . CYS A 1 173 ? 14.309 2.983 4.409 1.00 82.88 173 CYS A O 1
ATOM 1330 N N . ILE A 1 174 ? 12.490 4.285 4.215 1.00 87.62 174 ILE A N 1
ATOM 1331 C CA . ILE A 1 174 ? 12.989 4.993 3.030 1.00 87.62 174 ILE A CA 1
ATOM 1332 C C . ILE A 1 174 ? 13.909 6.144 3.473 1.00 87.62 174 ILE A C 1
ATOM 1334 O O . ILE A 1 174 ? 13.482 6.983 4.266 1.00 87.62 174 ILE A O 1
ATOM 1338 N N . PRO A 1 175 ? 15.165 6.225 2.992 1.00 88.69 175 PRO A N 1
ATOM 1339 C CA . PRO A 1 175 ? 16.037 7.356 3.290 1.00 88.69 175 PRO A CA 1
ATOM 1340 C C . PRO A 1 175 ? 15.540 8.625 2.584 1.00 88.69 175 PRO A C 1
ATOM 1342 O O . PRO A 1 175 ? 14.721 8.581 1.664 1.00 88.69 175 PRO A O 1
ATOM 1345 N N . ASN A 1 176 ? 16.077 9.780 2.975 1.00 92.56 176 ASN A N 1
ATOM 1346 C CA . ASN A 1 176 ? 15.747 11.037 2.313 1.00 92.56 176 ASN A CA 1
ATOM 1347 C C . ASN A 1 176 ? 16.261 11.035 0.858 1.00 92.56 176 ASN A C 1
ATOM 1349 O O . ASN A 1 176 ? 17.456 11.188 0.615 1.00 92.56 176 ASN A O 1
ATOM 1353 N N . LEU A 1 177 ? 15.356 10.890 -0.114 1.00 89.56 177 LEU A N 1
ATOM 1354 C CA . LEU A 1 177 ? 15.688 10.751 -1.542 1.00 89.56 177 LEU A CA 1
ATOM 1355 C C . LEU A 1 177 ? 16.294 12.017 -2.184 1.00 89.56 177 LEU A C 1
ATOM 1357 O O . LEU A 1 177 ? 16.769 11.971 -3.318 1.00 89.56 177 LEU A O 1
ATOM 1361 N N . ASP A 1 178 ? 16.267 13.152 -1.483 1.00 89.38 178 ASP A N 1
ATOM 1362 C CA . ASP A 1 178 ? 16.872 14.412 -1.917 1.00 89.38 178 ASP A CA 1
ATOM 1363 C C . ASP A 1 178 ? 18.327 14.538 -1.437 1.00 89.38 178 ASP A C 1
ATOM 1365 O O . ASP A 1 178 ? 19.222 14.820 -2.236 1.00 89.38 178 ASP A O 1
ATOM 1369 N N . THR A 1 179 ? 18.572 14.281 -0.147 1.00 89.00 179 THR A N 1
ATOM 1370 C CA . THR A 1 179 ? 19.871 14.522 0.518 1.00 89.00 179 THR A CA 1
ATOM 1371 C C . THR A 1 179 ? 20.708 13.263 0.764 1.00 89.00 179 THR A C 1
ATOM 1373 O O . THR A 1 179 ? 21.913 13.362 0.995 1.00 89.00 179 THR A O 1
ATOM 1376 N N . LYS A 1 180 ? 20.092 12.078 0.706 1.00 87.69 180 LYS A N 1
ATOM 1377 C CA . LYS A 1 180 ? 20.708 10.763 0.947 1.00 87.69 180 LYS A CA 1
ATOM 1378 C C . LYS A 1 180 ? 20.436 9.734 -0.177 1.00 87.69 180 LYS A C 1
ATOM 1380 O O . LYS A 1 180 ? 20.214 8.562 0.132 1.00 87.69 180 LYS A O 1
ATOM 1385 N N . PRO A 1 181 ? 20.475 10.088 -1.481 1.00 83.81 181 PRO A N 1
ATOM 1386 C CA . PRO A 1 181 ? 20.228 9.120 -2.558 1.00 83.81 181 PRO A CA 1
ATOM 1387 C C . PRO A 1 181 ? 21.245 7.963 -2.580 1.00 83.81 181 PRO A C 1
ATOM 1389 O O . PRO A 1 181 ? 20.922 6.874 -3.029 1.00 83.81 181 PRO A O 1
ATOM 1392 N N . GLN A 1 182 ? 22.456 8.147 -2.045 1.00 82.56 182 GLN A N 1
ATOM 1393 C CA . GLN A 1 182 ? 23.450 7.075 -1.889 1.00 82.56 182 GLN A CA 1
ATOM 1394 C C . GLN A 1 182 ? 23.081 6.007 -0.840 1.00 82.56 182 GLN A C 1
ATOM 1396 O O . GLN A 1 182 ? 23.761 4.990 -0.751 1.00 82.56 182 GLN A O 1
ATOM 1401 N N . GLU A 1 183 ? 22.043 6.237 -0.030 1.00 84.75 183 GLU A N 1
ATOM 1402 C CA . GLU A 1 183 ? 21.554 5.295 0.987 1.00 84.75 183 GLU A CA 1
ATOM 1403 C C . GLU A 1 183 ? 20.334 4.490 0.496 1.00 84.75 183 GLU A C 1
ATOM 1405 O O . GLU A 1 183 ? 19.814 3.652 1.231 1.00 84.75 183 GLU A O 1
ATOM 1410 N N . THR A 1 184 ? 19.855 4.720 -0.736 1.00 84.31 184 THR A N 1
ATOM 1411 C CA . THR A 1 184 ? 18.722 3.965 -1.293 1.00 84.31 184 THR A CA 1
ATOM 1412 C C . THR A 1 184 ? 19.119 2.546 -1.683 1.00 84.31 184 THR A C 1
ATOM 1414 O O . THR A 1 184 ? 20.149 2.329 -2.319 1.00 84.31 184 THR A O 1
ATOM 1417 N N . THR A 1 185 ? 18.250 1.589 -1.374 1.00 82.19 185 THR A N 1
ATOM 1418 C CA . THR A 1 185 ? 18.339 0.191 -1.799 1.00 82.19 185 THR A CA 1
ATOM 1419 C C . THR A 1 185 ? 17.264 -0.086 -2.851 1.00 82.19 185 THR A C 1
ATOM 1421 O O . THR A 1 185 ? 16.324 0.694 -3.014 1.00 82.19 185 THR A O 1
ATOM 1424 N N . LEU A 1 186 ? 17.358 -1.220 -3.554 1.00 79.06 186 LEU A N 1
ATOM 1425 C CA . LEU A 1 186 ? 16.293 -1.650 -4.473 1.00 79.06 186 LEU A CA 1
ATOM 1426 C C . LEU A 1 186 ? 14.949 -1.793 -3.742 1.00 79.06 186 LEU A C 1
ATOM 1428 O O . LEU A 1 186 ? 13.913 -1.439 -4.293 1.00 79.06 186 LEU A O 1
ATOM 1432 N N . GLU A 1 187 ? 14.985 -2.240 -2.485 1.00 80.88 187 GLU A N 1
ATOM 1433 C CA . GLU A 1 187 ? 13.826 -2.337 -1.599 1.00 80.88 187 GLU A CA 1
ATOM 1434 C C . GLU A 1 187 ? 13.248 -0.952 -1.254 1.00 80.88 187 GLU A C 1
ATOM 1436 O O . GLU A 1 187 ? 12.059 -0.728 -1.460 1.00 80.88 187 GLU A O 1
ATOM 1441 N N . SER A 1 188 ? 14.057 0.024 -0.816 1.00 84.44 188 SER A N 1
ATOM 1442 C CA . SER A 1 188 ? 13.522 1.357 -0.491 1.00 84.44 188 SER A CA 1
ATOM 1443 C C . SER A 1 188 ? 13.034 2.124 -1.725 1.00 84.44 188 SER A C 1
ATOM 1445 O O . SER A 1 188 ? 12.064 2.877 -1.635 1.00 84.44 188 SER A O 1
ATOM 1447 N N . MET A 1 189 ? 13.604 1.860 -2.904 1.00 86.69 189 MET A N 1
ATOM 1448 C CA . MET A 1 189 ? 13.087 2.353 -4.187 1.00 86.69 189 MET A CA 1
ATOM 1449 C C . MET A 1 189 ? 11.771 1.680 -4.615 1.00 86.69 189 MET A C 1
ATOM 1451 O O . MET A 1 189 ? 10.885 2.345 -5.158 1.00 86.69 189 MET A O 1
ATOM 1455 N N . LEU A 1 190 ? 11.622 0.381 -4.351 1.00 84.56 190 LEU A N 1
ATOM 1456 C CA . LEU A 1 190 ? 10.404 -0.403 -4.568 1.00 84.56 190 LEU A CA 1
ATOM 1457 C C . LEU A 1 190 ? 9.260 0.070 -3.647 1.00 84.56 190 LEU A C 1
ATOM 1459 O O . LEU A 1 190 ? 8.145 0.323 -4.116 1.00 84.56 190 LEU A O 1
ATOM 1463 N N . LEU A 1 191 ? 9.553 0.281 -2.362 1.00 84.75 191 LEU A N 1
ATOM 1464 C CA . LEU A 1 191 ? 8.647 0.859 -1.363 1.00 84.75 191 LEU A CA 1
ATOM 1465 C C . LEU A 1 191 ? 8.233 2.289 -1.732 1.00 84.75 191 LEU A C 1
ATOM 1467 O O . LEU A 1 191 ? 7.047 2.627 -1.695 1.00 84.75 191 LEU A O 1
ATOM 1471 N N . PHE A 1 192 ? 9.192 3.118 -2.161 1.00 89.38 192 PHE A N 1
ATOM 1472 C CA . PHE A 1 192 ? 8.909 4.481 -2.608 1.00 89.38 192 PHE A CA 1
ATOM 1473 C C . PHE A 1 192 ? 7.954 4.475 -3.796 1.00 89.38 192 PHE A C 1
ATOM 1475 O O . PHE A 1 192 ? 6.955 5.187 -3.777 1.00 89.38 192 PHE A O 1
ATOM 1482 N N . ALA A 1 193 ? 8.221 3.664 -4.820 1.00 86.50 193 ALA A N 1
ATOM 1483 C CA . ALA A 1 193 ? 7.380 3.638 -6.007 1.00 86.50 193 ALA A CA 1
ATOM 1484 C C . ALA A 1 193 ? 5.937 3.217 -5.689 1.00 86.50 193 ALA A C 1
ATOM 1486 O O . ALA A 1 193 ? 4.994 3.798 -6.216 1.00 86.50 193 ALA A O 1
ATOM 1487 N N . THR A 1 194 ? 5.748 2.219 -4.829 1.00 79.75 194 THR A N 1
ATOM 1488 C CA . THR A 1 194 ? 4.468 1.504 -4.717 1.00 79.75 194 THR A CA 1
ATOM 1489 C C . THR A 1 194 ? 3.551 1.966 -3.590 1.00 79.75 194 THR A C 1
ATOM 1491 O O . THR A 1 194 ? 2.334 1.974 -3.802 1.00 79.75 194 THR A O 1
ATOM 1494 N N . LEU A 1 195 ? 4.115 2.350 -2.442 1.00 78.12 195 LEU A N 1
ATOM 1495 C CA . LEU A 1 195 ? 3.387 2.764 -1.239 1.00 78.12 195 LEU A CA 1
ATOM 1496 C C . LEU A 1 195 ? 3.350 4.291 -1.110 1.00 78.12 195 LEU A C 1
ATOM 1498 O O . LEU A 1 195 ? 2.284 4.893 -1.018 1.00 78.12 195 LEU A O 1
ATOM 1502 N N . ILE A 1 196 ? 4.528 4.924 -1.096 1.00 83.81 196 ILE A N 1
ATOM 1503 C CA . ILE A 1 196 ? 4.689 6.285 -0.555 1.00 83.81 196 ILE A CA 1
ATOM 1504 C C . ILE A 1 196 ? 4.639 7.362 -1.646 1.00 83.81 196 ILE A C 1
ATOM 1506 O O . ILE A 1 196 ? 3.942 8.371 -1.516 1.00 83.81 196 ILE A O 1
ATOM 1510 N N . GLY A 1 197 ? 5.339 7.141 -2.756 1.00 84.50 197 GLY A N 1
ATOM 1511 C CA . GLY A 1 197 ? 5.401 8.031 -3.913 1.00 84.50 197 GLY A CA 1
ATOM 1512 C C . GLY A 1 197 ? 4.032 8.410 -4.490 1.00 84.50 197 GLY A C 1
ATOM 1513 O O . GLY A 1 197 ? 3.848 9.588 -4.801 1.00 84.50 197 GLY A O 1
ATOM 1514 N N . PRO A 1 198 ? 3.039 7.499 -4.596 1.00 83.25 198 PRO A N 1
ATOM 1515 C CA . PRO A 1 198 ? 1.696 7.849 -5.056 1.00 83.25 198 PRO A CA 1
ATOM 1516 C C . PRO A 1 198 ? 1.010 8.900 -4.174 1.00 83.25 198 PRO A C 1
ATOM 1518 O O . PRO A 1 198 ? 0.326 9.767 -4.710 1.00 83.25 198 PRO A O 1
ATOM 1521 N N . ALA A 1 199 ? 1.236 8.893 -2.857 1.00 77.38 199 ALA A N 1
ATOM 1522 C CA . ALA A 1 199 ? 0.734 9.933 -1.959 1.00 77.38 199 ALA A CA 1
ATOM 1523 C C . ALA A 1 199 ? 1.588 11.213 -2.023 1.00 77.38 199 ALA A C 1
ATOM 1525 O O . ALA A 1 199 ? 1.053 12.312 -2.173 1.00 77.38 199 ALA A O 1
ATOM 1526 N N . LEU A 1 200 ? 2.920 11.093 -1.962 1.00 83.00 200 LEU A N 1
ATOM 1527 C CA . LEU A 1 200 ? 3.816 12.256 -1.908 1.00 83.00 200 LEU A CA 1
ATOM 1528 C C . LEU A 1 200 ? 3.832 13.083 -3.203 1.00 83.00 200 LEU A C 1
ATOM 1530 O O . LEU A 1 200 ? 3.890 14.313 -3.136 1.00 83.00 200 LEU A O 1
ATOM 1534 N N . LEU A 1 201 ? 3.745 12.430 -4.368 1.00 80.06 201 LEU A N 1
ATOM 1535 C CA . LEU A 1 201 ? 3.741 13.073 -5.688 1.00 80.06 201 LEU A CA 1
ATOM 1536 C C . LEU A 1 201 ? 2.344 13.528 -6.151 1.00 80.06 201 LEU A C 1
ATOM 1538 O O . LEU A 1 201 ? 2.228 14.157 -7.210 1.00 80.06 201 LEU A O 1
ATOM 1542 N N . HIS A 1 202 ? 1.290 13.265 -5.368 1.00 76.19 202 HIS A N 1
ATOM 1543 C CA . HIS A 1 202 ? -0.068 13.692 -5.697 1.00 76.19 202 HIS A CA 1
ATOM 1544 C C . HIS A 1 202 ? -0.155 15.222 -5.814 1.00 76.19 202 HIS A C 1
ATOM 1546 O O . HIS A 1 202 ? 0.271 15.960 -4.923 1.00 76.19 202 HIS A O 1
ATOM 1552 N N . CYS A 1 203 ? -0.675 15.701 -6.949 1.00 72.25 203 CYS A N 1
ATOM 1553 C CA . CYS A 1 203 ? -0.757 17.125 -7.296 1.00 72.25 203 CYS A CA 1
ATOM 1554 C C . CYS A 1 203 ? 0.581 17.899 -7.179 1.00 72.25 203 CYS A C 1
ATOM 1556 O O . CYS A 1 203 ? 0.583 19.092 -6.877 1.00 72.25 203 CYS A O 1
ATOM 1558 N N . ARG A 1 204 ? 1.728 17.236 -7.420 1.00 80.25 204 ARG A N 1
ATOM 1559 C CA . ARG A 1 204 ? 3.070 17.865 -7.407 1.00 80.25 204 ARG A CA 1
ATOM 1560 C C . ARG A 1 204 ? 3.641 18.217 -8.779 1.00 80.25 204 ARG A C 1
ATOM 1562 O O . ARG A 1 204 ? 4.481 19.106 -8.872 1.00 80.25 204 ARG A O 1
ATOM 1569 N N . PHE A 1 205 ? 3.192 17.548 -9.837 1.00 74.75 205 PHE A N 1
ATOM 1570 C CA . PHE A 1 205 ? 3.615 17.842 -11.207 1.00 74.75 205 PHE A CA 1
ATOM 1571 C C . PHE A 1 205 ? 2.801 18.989 -11.812 1.00 74.75 205 PHE A C 1
ATOM 1573 O O . PHE A 1 205 ? 1.576 18.993 -11.715 1.00 74.75 205 PHE A O 1
ATOM 1580 N N . VAL A 1 206 ? 3.472 19.891 -12.540 1.00 78.00 206 VAL A N 1
ATOM 1581 C CA . VAL A 1 206 ? 2.844 21.031 -13.244 1.00 78.00 206 VAL A CA 1
ATOM 1582 C C . VAL A 1 206 ? 1.753 20.582 -14.230 1.00 78.00 206 VAL A C 1
ATOM 1584 O O . VAL A 1 206 ? 0.777 21.297 -14.444 1.00 78.00 206 VAL A O 1
ATOM 1587 N N . ARG A 1 207 ? 1.874 19.378 -14.812 1.00 69.50 207 ARG A N 1
ATOM 1588 C CA . ARG A 1 207 ? 0.779 18.716 -15.540 1.00 69.50 207 ARG A CA 1
ATOM 1589 C C . ARG A 1 207 ? 0.438 17.356 -14.910 1.00 69.50 207 ARG A C 1
ATOM 1591 O O . ARG A 1 207 ? 1.302 16.474 -14.936 1.00 69.50 207 ARG A O 1
ATOM 1598 N N . PRO A 1 208 ? -0.815 17.123 -14.458 1.00 69.81 208 PRO A N 1
ATOM 1599 C CA . PRO A 1 208 ? -1.234 15.874 -13.806 1.00 69.81 208 PRO A CA 1
ATOM 1600 C C . PRO A 1 208 ? -0.939 14.586 -14.584 1.00 69.81 208 PRO A C 1
ATOM 1602 O O . PRO A 1 208 ? -0.702 13.549 -13.975 1.00 69.81 208 PRO A O 1
ATOM 1605 N N . ARG A 1 209 ? -0.855 14.642 -15.923 1.00 69.00 209 ARG A N 1
ATOM 1606 C CA . ARG A 1 209 ? -0.502 13.479 -16.758 1.00 69.00 209 ARG A CA 1
ATOM 1607 C C . ARG A 1 209 ? 0.771 12.758 -16.298 1.00 69.00 209 ARG A C 1
ATOM 1609 O O . ARG A 1 209 ? 0.811 11.538 -16.331 1.00 69.00 209 ARG A O 1
ATOM 1616 N N . TYR A 1 210 ? 1.792 13.479 -15.829 1.00 74.69 210 TYR A N 1
ATOM 1617 C CA . TYR A 1 210 ? 3.046 12.848 -15.397 1.00 74.69 210 TYR A CA 1
ATOM 1618 C C . TYR A 1 210 ? 2.894 12.091 -14.074 1.00 74.69 210 TYR A C 1
ATOM 1620 O O . TYR A 1 210 ? 3.496 11.033 -13.909 1.00 74.69 210 TYR A O 1
ATOM 1628 N N . TYR A 1 211 ? 2.018 12.574 -13.190 1.00 77.81 211 TYR A N 1
ATOM 1629 C CA . TYR A 1 211 ? 1.597 11.841 -12.001 1.00 77.81 211 TYR A CA 1
ATOM 1630 C C . TYR A 1 211 ? 0.809 10.576 -12.381 1.00 77.81 211 TYR A C 1
ATOM 1632 O O . TYR A 1 211 ? 1.154 9.496 -11.914 1.00 77.81 211 TYR A O 1
ATOM 1640 N N . HIS A 1 212 ? -0.167 10.668 -13.294 1.00 70.94 212 HIS A N 1
ATOM 1641 C CA . HIS A 1 212 ? -0.932 9.496 -13.750 1.00 70.94 212 HIS A CA 1
ATOM 1642 C C . HIS A 1 212 ? -0.035 8.446 -14.434 1.00 70.94 212 HIS A C 1
ATOM 1644 O O . HIS A 1 212 ? -0.149 7.260 -14.145 1.00 70.94 212 HIS A O 1
ATOM 1650 N N . HIS A 1 213 ? 0.927 8.865 -15.268 1.00 72.19 213 HIS A N 1
ATOM 1651 C CA . HIS A 1 213 ? 1.891 7.951 -15.899 1.00 72.19 213 HIS A CA 1
ATOM 1652 C C . HIS A 1 213 ? 2.774 7.227 -14.867 1.00 72.19 213 HIS A C 1
ATOM 1654 O O . HIS A 1 213 ? 3.140 6.070 -15.079 1.00 72.19 213 HIS A O 1
ATOM 1660 N N . PHE A 1 214 ? 3.124 7.891 -13.760 1.00 81.62 214 PHE A N 1
ATOM 1661 C CA . PHE A 1 214 ? 3.824 7.262 -12.642 1.00 81.62 214 PHE A CA 1
ATOM 1662 C C . PHE A 1 214 ? 2.912 6.285 -11.885 1.00 81.62 214 PHE A C 1
ATOM 1664 O O . PHE A 1 214 ? 3.296 5.134 -11.708 1.00 81.62 214 PHE A O 1
ATOM 1671 N N . VAL A 1 215 ? 1.692 6.692 -11.513 1.00 78.38 215 VAL A N 1
ATOM 1672 C CA . VAL A 1 215 ? 0.712 5.822 -10.832 1.00 78.38 215 VAL A CA 1
ATOM 1673 C C . VAL A 1 215 ? 0.404 4.564 -11.654 1.00 78.38 215 VAL A C 1
ATOM 1675 O O . VAL A 1 215 ? 0.317 3.475 -11.092 1.00 78.38 215 VAL A O 1
ATOM 1678 N N . TRP A 1 216 ? 0.318 4.669 -12.981 1.00 73.06 216 TRP A N 1
ATOM 1679 C CA . TRP A 1 216 ? 0.082 3.510 -13.843 1.00 73.06 216 TRP A CA 1
ATOM 1680 C C . TRP A 1 216 ? 1.311 2.610 -14.008 1.00 73.06 216 TRP A C 1
ATOM 1682 O O . TRP A 1 216 ? 1.193 1.395 -13.882 1.00 73.06 216 TRP A O 1
ATOM 1692 N N . LEU A 1 217 ? 2.515 3.178 -14.169 1.00 80.44 217 LEU A N 1
ATOM 1693 C CA . LEU A 1 217 ? 3.764 2.405 -14.076 1.00 80.44 217 LEU A CA 1
ATOM 1694 C C . LEU A 1 217 ? 3.838 1.633 -12.748 1.00 80.44 217 LEU A C 1
ATOM 1696 O O . LEU A 1 217 ? 4.297 0.495 -12.714 1.00 80.44 217 LEU A O 1
ATOM 1700 N N . VAL A 1 218 ? 3.345 2.234 -11.667 1.00 81.31 218 VAL A N 1
ATOM 1701 C CA . VAL A 1 218 ? 3.263 1.631 -10.337 1.00 81.31 218 VAL A CA 1
ATOM 1702 C C . VAL A 1 218 ? 2.212 0.516 -10.253 1.00 81.31 218 VAL A C 1
ATOM 1704 O O . VAL A 1 218 ? 2.471 -0.482 -9.585 1.00 81.31 218 VAL A O 1
ATOM 1707 N N . LYS A 1 219 ? 1.074 0.615 -10.954 1.00 75.75 219 LYS A N 1
ATOM 1708 C CA . LYS A 1 219 ? 0.121 -0.504 -11.105 1.00 75.75 219 LYS A CA 1
ATOM 1709 C C . LYS A 1 219 ? 0.755 -1.675 -11.865 1.00 75.75 219 LYS A C 1
ATOM 1711 O O . LYS A 1 219 ? 0.741 -2.794 -11.364 1.00 75.75 219 LYS A O 1
ATOM 1716 N N . LEU A 1 220 ? 1.431 -1.412 -12.986 1.00 75.19 220 LEU A N 1
ATOM 1717 C CA . LEU A 1 220 ? 2.156 -2.443 -13.747 1.00 75.19 220 LEU A CA 1
ATOM 1718 C C . LEU A 1 220 ? 3.279 -3.098 -12.929 1.00 75.19 220 LEU A C 1
ATOM 1720 O O . LEU A 1 220 ? 3.453 -4.313 -12.989 1.00 75.19 220 LEU A O 1
ATOM 1724 N N . ILE A 1 221 ? 4.006 -2.321 -12.118 1.00 82.25 221 ILE A N 1
ATOM 1725 C CA . ILE A 1 221 ? 4.975 -2.856 -11.152 1.00 82.25 221 ILE A CA 1
ATOM 1726 C C . ILE A 1 221 ? 4.297 -3.823 -10.176 1.00 82.25 221 ILE A C 1
ATOM 1728 O O . ILE A 1 221 ? 4.818 -4.916 -9.977 1.00 82.25 221 ILE A O 1
ATOM 1732 N N . LYS A 1 222 ? 3.140 -3.453 -9.609 1.00 73.06 222 LYS A N 1
ATOM 1733 C CA . LYS A 1 222 ? 2.395 -4.287 -8.650 1.00 73.06 222 LYS A CA 1
ATOM 1734 C C . LYS A 1 222 ? 1.906 -5.603 -9.267 1.00 73.06 222 LYS A C 1
ATOM 1736 O O . LYS A 1 222 ? 1.970 -6.616 -8.583 1.00 73.06 222 LYS A O 1
ATOM 1741 N N . LEU A 1 223 ? 1.504 -5.612 -10.541 1.00 72.88 223 LEU A N 1
ATOM 1742 C CA . LEU A 1 223 ? 1.175 -6.848 -11.270 1.00 72.88 223 LEU A CA 1
ATOM 1743 C C . LEU A 1 223 ? 2.405 -7.754 -11.460 1.00 72.88 223 LEU A C 1
ATOM 1745 O O . LEU A 1 223 ? 2.318 -8.964 -11.296 1.00 72.88 223 LEU A O 1
ATOM 1749 N N . CYS A 1 224 ? 3.566 -7.179 -11.782 1.00 77.25 224 CYS A N 1
ATOM 1750 C CA . CYS A 1 224 ? 4.777 -7.946 -12.106 1.00 77.25 224 CYS A CA 1
ATOM 1751 C C . CYS A 1 224 ? 5.517 -8.532 -10.895 1.00 77.25 224 CYS A C 1
ATOM 1753 O O . CYS A 1 224 ? 6.345 -9.423 -11.073 1.00 77.25 224 CYS A O 1
ATOM 1755 N N . ILE A 1 225 ? 5.262 -8.004 -9.697 1.00 74.56 225 ILE A N 1
ATOM 1756 C CA . ILE A 1 225 ? 5.767 -8.541 -8.421 1.00 74.56 225 ILE A CA 1
ATOM 1757 C C . ILE A 1 225 ? 4.687 -9.322 -7.656 1.00 74.56 225 ILE A C 1
ATOM 1759 O O . ILE A 1 225 ? 4.925 -9.730 -6.523 1.00 74.56 225 ILE A O 1
ATOM 1763 N N . GLY A 1 226 ? 3.506 -9.507 -8.256 1.00 63.31 226 GLY A N 1
ATOM 1764 C CA . GLY A 1 226 ? 2.436 -10.314 -7.686 1.00 63.31 226 GLY A CA 1
ATOM 1765 C C . GLY A 1 226 ? 2.852 -11.780 -7.574 1.00 63.31 226 GLY A C 1
ATOM 1766 O O . GLY A 1 226 ? 3.375 -12.351 -8.530 1.00 63.31 226 GLY A O 1
ATOM 1767 N N . LEU A 1 227 ? 2.600 -12.389 -6.412 1.00 61.12 227 LEU A N 1
ATOM 1768 C CA . LEU A 1 227 ? 2.852 -13.822 -6.177 1.00 61.12 227 LEU A CA 1
ATOM 1769 C C . LEU A 1 227 ? 2.085 -14.726 -7.160 1.00 61.12 227 LEU A C 1
ATOM 1771 O O . LEU A 1 227 ? 2.595 -15.767 -7.569 1.00 61.12 227 LEU A O 1
ATOM 1775 N N . ASP A 1 228 ? 0.885 -14.298 -7.557 1.00 61.56 228 ASP A N 1
ATOM 1776 C CA . ASP A 1 228 ? 0.029 -14.955 -8.539 1.00 61.56 228 ASP A CA 1
ATOM 1777 C C . ASP A 1 228 ? -0.111 -14.067 -9.784 1.00 61.56 228 ASP A C 1
ATOM 1779 O O . ASP A 1 228 ? -0.309 -12.856 -9.671 1.00 61.56 228 ASP A O 1
ATOM 1783 N N . VAL A 1 229 ? -0.060 -14.672 -10.975 1.00 67.75 229 VAL A N 1
ATOM 1784 C CA . VAL A 1 229 ? -0.292 -13.985 -12.257 1.00 67.75 229 VAL A CA 1
ATOM 1785 C C . VAL A 1 229 ? -1.244 -14.830 -13.104 1.00 67.75 229 VAL A C 1
ATOM 1787 O O . VAL A 1 229 ? -0.872 -15.872 -13.651 1.00 67.75 229 VAL A O 1
ATOM 1790 N N . ARG A 1 230 ? -2.502 -14.400 -13.213 1.00 71.62 230 ARG A N 1
ATOM 1791 C CA . ARG A 1 230 ? -3.531 -15.047 -14.042 1.00 71.62 230 ARG A CA 1
ATOM 1792 C C . ARG A 1 230 ? -3.238 -14.766 -15.518 1.00 71.62 230 ARG A C 1
ATOM 1794 O O . ARG A 1 230 ? -2.540 -13.819 -15.865 1.00 71.62 230 ARG A O 1
ATOM 1801 N N . ARG A 1 231 ? -3.830 -15.536 -16.439 1.00 72.62 231 ARG A N 1
ATOM 1802 C CA . ARG A 1 231 ? -3.627 -15.315 -17.890 1.00 72.62 231 ARG A CA 1
ATOM 1803 C C . ARG A 1 231 ? -4.057 -13.918 -18.357 1.00 72.62 231 ARG A C 1
ATOM 1805 O O . ARG A 1 231 ? -3.385 -13.347 -19.205 1.00 72.62 231 ARG A O 1
ATOM 1812 N N . VAL A 1 232 ? -5.119 -13.367 -17.766 1.00 69.06 232 VAL A N 1
ATOM 1813 C CA . VAL A 1 232 ? -5.547 -11.979 -18.013 1.00 69.06 232 VAL A CA 1
ATOM 1814 C C . VAL A 1 232 ? -4.495 -10.965 -17.555 1.00 69.06 232 VAL A C 1
ATOM 1816 O O . VAL A 1 232 ? -4.238 -10.008 -18.274 1.00 69.06 232 VAL A O 1
ATOM 1819 N N . ASP A 1 233 ? -3.797 -11.233 -16.448 1.00 67.25 233 ASP A N 1
ATOM 1820 C CA . ASP A 1 233 ? -2.732 -10.371 -15.921 1.00 67.25 233 ASP A CA 1
ATOM 1821 C C . ASP A 1 233 ? -1.475 -10.448 -16.795 1.00 67.25 233 ASP A C 1
ATOM 1823 O O . ASP A 1 233 ? -0.777 -9.455 -16.954 1.00 67.25 233 ASP A O 1
ATOM 1827 N N . VAL A 1 234 ? -1.189 -11.595 -17.428 1.00 75.50 234 VAL A N 1
ATOM 1828 C CA . VAL A 1 234 ? -0.099 -11.701 -18.418 1.00 75.50 234 VAL A CA 1
ATOM 1829 C C . VAL A 1 234 ? -0.368 -10.792 -19.619 1.00 75.50 234 VAL A C 1
ATOM 1831 O O . VAL A 1 234 ? 0.548 -10.109 -20.088 1.00 75.50 234 VAL A O 1
ATOM 1834 N N . ASP A 1 235 ? -1.610 -10.751 -20.105 1.00 75.38 235 ASP A N 1
ATOM 1835 C CA . ASP A 1 235 ? -1.997 -9.839 -21.179 1.00 75.38 235 ASP A CA 1
ATOM 1836 C C . ASP A 1 235 ? -2.078 -8.380 -20.697 1.00 75.38 235 ASP A C 1
ATOM 1838 O O . ASP A 1 235 ? -1.640 -7.503 -21.441 1.00 75.38 235 ASP A O 1
ATOM 1842 N N . GLU A 1 236 ? -2.513 -8.095 -19.462 1.00 72.81 236 GLU A N 1
ATOM 1843 C CA . GLU A 1 236 ? -2.449 -6.744 -18.876 1.00 72.81 236 GLU A CA 1
ATOM 1844 C C . GLU A 1 236 ? -0.998 -6.275 -18.684 1.00 72.81 236 GLU A C 1
ATOM 1846 O O . GLU A 1 236 ? -0.687 -5.137 -19.005 1.00 72.81 236 GLU A O 1
ATOM 1851 N N . ILE A 1 237 ? -0.061 -7.131 -18.269 1.00 76.56 237 ILE A N 1
ATOM 1852 C CA . ILE A 1 237 ? 1.371 -6.799 -18.165 1.00 76.56 237 ILE A CA 1
ATOM 1853 C C . ILE A 1 237 ? 1.975 -6.572 -19.557 1.00 76.56 237 ILE A C 1
ATOM 1855 O O . ILE A 1 237 ? 2.691 -5.591 -19.783 1.00 76.56 237 ILE A O 1
ATOM 1859 N N . ARG A 1 238 ? 1.692 -7.462 -20.518 1.00 80.25 238 ARG A N 1
ATOM 1860 C CA . ARG A 1 238 ? 2.236 -7.389 -21.883 1.00 80.25 238 ARG A CA 1
ATOM 1861 C C . ARG A 1 238 ? 1.714 -6.169 -22.630 1.00 80.25 238 ARG A C 1
ATOM 1863 O O . ARG A 1 238 ? 2.502 -5.414 -23.205 1.00 80.25 238 ARG A O 1
ATOM 1870 N N . GLN A 1 239 ? 0.397 -5.978 -22.631 1.00 74.00 239 GLN A N 1
ATOM 1871 C CA . GLN A 1 239 ? -0.228 -4.796 -23.206 1.00 74.00 239 GLN A CA 1
ATOM 1872 C C . GLN A 1 239 ? 0.128 -3.565 -22.389 1.00 74.00 239 GLN A C 1
ATOM 1874 O O . GLN A 1 239 ? 0.454 -2.551 -22.980 1.00 74.00 239 GLN A O 1
ATOM 1879 N N . GLY A 1 240 ? 0.139 -3.648 -21.065 1.00 72.00 240 GLY A N 1
ATOM 1880 C CA . GLY A 1 240 ? 0.415 -2.552 -20.146 1.00 72.00 240 GLY A CA 1
ATOM 1881 C C . GLY A 1 240 ? 1.810 -1.973 -20.299 1.00 72.00 240 GLY A C 1
ATOM 1882 O O . GLY A 1 240 ? 1.923 -0.768 -20.465 1.00 72.00 240 GLY A O 1
ATOM 1883 N N . PHE A 1 241 ? 2.882 -2.771 -20.362 1.00 77.56 241 PHE A N 1
ATOM 1884 C CA . PHE A 1 241 ? 4.214 -2.218 -20.650 1.00 77.56 241 PHE A CA 1
ATOM 1885 C C . PHE A 1 241 ? 4.340 -1.695 -22.078 1.00 77.56 241 PHE A C 1
ATOM 1887 O O . PHE A 1 241 ? 4.926 -0.631 -22.290 1.00 77.56 241 PHE A O 1
ATOM 1894 N N . ALA A 1 242 ? 3.764 -2.389 -23.063 1.00 73.19 242 ALA A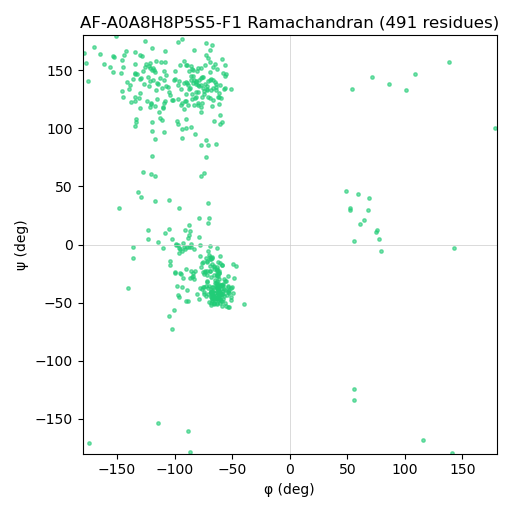 N 1
ATOM 1895 C CA . ALA A 1 242 ? 3.718 -1.880 -24.429 1.00 73.19 242 ALA A CA 1
ATOM 1896 C C . ALA A 1 242 ? 2.940 -0.556 -24.515 1.00 73.19 242 ALA A C 1
ATOM 1898 O O . ALA A 1 242 ? 3.333 0.334 -25.271 1.00 73.19 242 ALA A O 1
ATOM 1899 N N . HIS A 1 243 ? 1.887 -0.401 -23.711 1.00 65.88 243 HIS A N 1
ATOM 1900 C CA . HIS A 1 243 ? 1.112 0.817 -23.586 1.00 65.88 243 HIS A CA 1
ATOM 1901 C C . HIS A 1 243 ? 1.831 1.877 -22.762 1.00 65.88 243 HIS A C 1
ATOM 1903 O O . HIS A 1 243 ? 1.805 3.007 -23.195 1.00 65.88 243 HIS A O 1
ATOM 1909 N N . GLN A 1 244 ? 2.550 1.567 -21.681 1.00 67.56 244 GLN A N 1
ATOM 1910 C CA . GLN A 1 244 ? 3.349 2.515 -20.887 1.00 67.56 244 GLN A CA 1
ATOM 1911 C C . GLN A 1 244 ? 4.466 3.131 -21.744 1.00 67.56 244 GLN A C 1
ATOM 1913 O O . GLN A 1 244 ? 4.639 4.352 -21.776 1.00 67.56 244 GLN A O 1
ATOM 1918 N N . ILE A 1 245 ? 5.118 2.298 -22.563 1.00 65.19 245 ILE A N 1
ATOM 1919 C CA . ILE A 1 245 ? 6.022 2.714 -23.641 1.00 65.19 245 ILE A CA 1
ATOM 1920 C C . ILE A 1 245 ? 5.282 3.578 -24.671 1.00 65.19 245 ILE A C 1
ATOM 1922 O O . ILE A 1 245 ? 5.787 4.630 -25.062 1.00 65.19 245 ILE A O 1
ATOM 1926 N N . LYS A 1 246 ? 4.077 3.181 -25.103 1.00 53.12 246 LYS A N 1
ATOM 1927 C CA . LYS A 1 246 ? 3.208 4.019 -25.950 1.00 53.12 246 LYS A CA 1
ATOM 1928 C C . LYS A 1 246 ? 2.641 5.241 -25.207 1.00 53.12 246 LYS A C 1
ATOM 1930 O O . LYS A 1 246 ? 2.223 6.150 -25.895 1.00 53.12 246 LYS A O 1
ATOM 1935 N N . HIS A 1 247 ? 2.729 5.350 -23.876 1.00 48.12 247 HIS A N 1
ATOM 1936 C CA . HIS A 1 247 ? 2.199 6.433 -23.029 1.00 48.12 247 HIS A CA 1
ATOM 1937 C C . HIS A 1 247 ? 3.236 7.511 -22.736 1.00 48.12 247 HIS A C 1
ATOM 1939 O O . HIS A 1 247 ? 2.891 8.687 -22.644 1.00 48.12 247 HIS A O 1
ATOM 1945 N N . LEU A 1 248 ? 4.523 7.148 -22.779 1.00 52.06 248 LEU A N 1
ATOM 1946 C CA . LEU A 1 248 ? 5.575 8.075 -23.209 1.00 52.06 248 LEU A CA 1
ATOM 1947 C C . LEU A 1 248 ? 5.222 8.769 -24.551 1.00 52.06 248 LEU A C 1
ATOM 1949 O O . LEU A 1 248 ? 5.796 9.813 -24.856 1.00 52.06 248 LEU A O 1
ATOM 1953 N N . TYR A 1 249 ? 4.249 8.235 -25.308 1.00 48.81 249 TYR A N 1
ATOM 1954 C CA . TYR A 1 249 ? 3.635 8.825 -26.502 1.00 48.81 249 TYR A CA 1
ATOM 1955 C C . TYR A 1 249 ? 2.072 9.008 -26.444 1.00 48.81 249 TYR A C 1
ATOM 1957 O O . TYR A 1 249 ? 1.520 9.479 -27.435 1.00 48.81 249 TYR A O 1
ATOM 1965 N N . GLY A 1 250 ? 1.385 8.730 -25.311 1.00 44.22 250 GLY A N 1
ATOM 1966 C CA . GLY A 1 250 ? -0.055 8.971 -24.991 1.00 44.22 250 GLY A CA 1
ATOM 1967 C C . GLY A 1 250 ? -1.130 7.830 -25.064 1.00 44.22 250 GLY A C 1
ATOM 1968 O O . GLY A 1 250 ? -1.283 7.212 -26.111 1.00 44.22 250 GLY A O 1
ATOM 1969 N N . LEU A 1 251 ? -1.975 7.733 -24.005 1.00 37.94 251 LEU A N 1
ATOM 1970 C CA . LEU A 1 251 ? -3.353 7.142 -23.846 1.00 37.94 251 LEU A CA 1
ATOM 1971 C C . LEU A 1 251 ? -3.526 5.606 -23.511 1.00 37.94 251 LEU A C 1
ATOM 1973 O O . LEU A 1 251 ? -2.771 4.781 -24.023 1.00 37.94 251 LEU A O 1
ATOM 1977 N N . ALA A 1 252 ? -4.468 5.255 -22.593 1.00 31.94 252 ALA A N 1
ATOM 1978 C CA . ALA A 1 252 ? -4.499 4.064 -21.673 1.00 31.94 252 ALA A CA 1
ATOM 1979 C C . ALA A 1 252 ? -5.643 3.018 -21.932 1.00 31.94 252 ALA A C 1
ATOM 1981 O O . ALA A 1 252 ? -6.056 2.943 -23.086 1.00 31.94 252 ALA A O 1
ATOM 1982 N N . GLU A 1 253 ? -6.222 2.155 -21.048 1.00 31.23 253 GLU A N 1
ATOM 1983 C CA . GLU A 1 253 ? -6.311 1.824 -19.568 1.00 31.23 253 GLU A CA 1
ATOM 1984 C C . GLU A 1 253 ? -7.057 0.418 -19.457 1.00 31.23 253 GLU A C 1
ATOM 1986 O O . GLU A 1 253 ? -7.637 0.042 -20.475 1.00 31.23 253 GLU A O 1
ATOM 1991 N N . GLU A 1 254 ? -7.239 -0.425 -18.401 1.00 31.61 254 GLU A N 1
ATOM 1992 C CA . GLU A 1 254 ? -6.631 -0.831 -17.085 1.00 31.61 254 GLU A CA 1
ATOM 1993 C C . GLU A 1 254 ? -7.486 -2.000 -16.411 1.00 31.61 254 GLU A C 1
ATOM 1995 O O . GLU A 1 254 ? -8.632 -2.136 -16.841 1.00 31.61 254 GLU A O 1
ATOM 2000 N N . LEU A 1 255 ? -7.010 -2.760 -15.371 1.00 25.31 255 LEU A N 1
ATOM 2001 C CA . LEU A 1 255 ? -7.718 -3.602 -14.311 1.00 25.31 255 LEU A CA 1
ATOM 2002 C C . LEU A 1 255 ? -7.625 -5.178 -14.394 1.00 25.31 255 LEU A C 1
ATOM 2004 O O . LEU A 1 255 ? -7.735 -5.703 -15.498 1.00 25.31 255 LEU A O 1
ATOM 2008 N N . ASP A 1 256 ? -7.602 -6.042 -13.327 1.00 30.08 256 ASP A N 1
ATOM 2009 C CA . ASP A 1 256 ? -7.387 -5.927 -11.836 1.00 30.08 256 ASP A CA 1
ATOM 2010 C C . ASP A 1 256 ? -7.332 -7.279 -10.979 1.00 30.08 256 ASP A C 1
ATOM 2012 O O . ASP A 1 256 ? -8.145 -8.184 -11.188 1.00 30.08 256 ASP A O 1
ATOM 2016 N N . LEU A 1 257 ? -6.431 -7.365 -9.960 1.00 33.50 257 LEU A N 1
ATO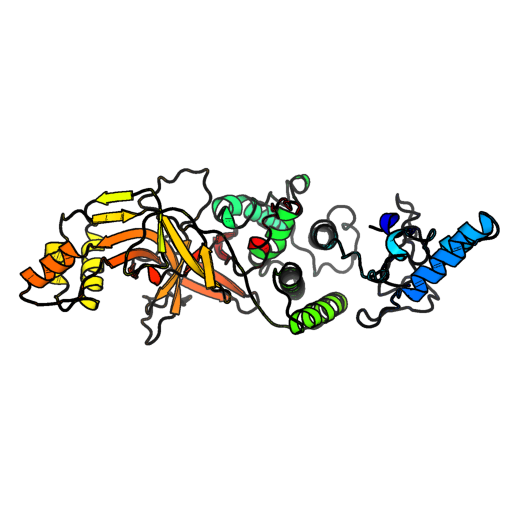M 2017 C CA . LEU A 1 257 ? -6.303 -8.182 -8.682 1.00 33.50 257 LEU A CA 1
ATOM 2018 C C . LEU A 1 257 ? -6.344 -9.756 -8.499 1.00 33.50 257 LEU A C 1
ATOM 2020 O O . LEU A 1 257 ? -7.334 -10.392 -8.866 1.00 33.50 257 LEU A O 1
ATOM 2024 N N . LYS A 1 258 ? -5.372 -10.320 -7.696 1.00 30.77 258 LYS A N 1
ATOM 2025 C CA . LYS A 1 258 ? -5.429 -11.292 -6.506 1.00 30.77 258 LYS A CA 1
ATOM 2026 C C . LYS A 1 258 ? -4.355 -12.456 -6.430 1.00 30.77 258 LYS A C 1
ATOM 2028 O O . LYS A 1 258 ? -3.943 -12.847 -7.508 1.00 30.77 258 LYS A O 1
ATOM 2033 N N . MET A 1 259 ? -3.941 -13.134 -5.300 1.00 33.34 259 MET A N 1
ATOM 2034 C CA . MET A 1 259 ? -3.879 -12.836 -3.815 1.00 33.34 259 MET A CA 1
ATOM 2035 C C . MET A 1 259 ? -3.347 -13.971 -2.812 1.00 33.34 259 MET A C 1
ATOM 2037 O O . MET A 1 259 ? -4.164 -14.704 -2.261 1.00 33.34 259 MET A O 1
ATOM 2041 N N . ARG A 1 260 ? -2.064 -13.926 -2.350 1.00 43.16 260 ARG A N 1
ATOM 2042 C CA . ARG A 1 260 ? -1.517 -14.108 -0.932 1.00 43.16 260 ARG A CA 1
ATOM 2043 C C . ARG A 1 260 ? -1.457 -15.482 -0.159 1.00 43.16 260 ARG A C 1
ATOM 2045 O O . ARG A 1 260 ? -2.445 -16.201 -0.084 1.00 43.16 260 ARG A O 1
ATOM 2052 N N . GLN A 1 261 ? -0.383 -15.704 0.650 1.00 39.34 261 GLN A N 1
ATOM 2053 C CA . GLN A 1 261 ? -0.362 -16.400 1.989 1.00 39.34 261 GLN A CA 1
ATOM 2054 C C . GLN A 1 261 ? 0.815 -15.944 2.923 1.00 39.34 261 GLN A C 1
ATOM 2056 O O . GLN A 1 261 ? 1.873 -15.608 2.408 1.00 39.34 261 GLN A O 1
ATOM 2061 N N . GLU A 1 262 ? 0.650 -15.932 4.273 1.00 51.31 262 GLU A N 1
ATOM 2062 C CA . GLU A 1 262 ? 1.622 -15.420 5.304 1.00 51.31 262 GLU A CA 1
ATOM 2063 C C . GLU A 1 262 ? 1.516 -16.078 6.728 1.00 51.31 262 GLU A C 1
ATOM 2065 O O . GLU A 1 262 ? 0.503 -16.672 7.084 1.00 51.31 262 GLU A O 1
ATOM 2070 N N . ASN A 1 263 ? 2.533 -15.966 7.603 1.00 57.75 263 ASN A N 1
ATOM 2071 C CA . ASN A 1 263 ? 2.686 -16.776 8.842 1.00 57.75 263 ASN A CA 1
ATOM 2072 C C . ASN A 1 263 ? 1.871 -16.369 10.109 1.00 57.75 263 ASN A C 1
ATOM 2074 O O . ASN A 1 263 ? 1.616 -15.197 10.382 1.00 57.75 263 ASN A O 1
ATOM 2078 N N . ILE A 1 264 ? 1.515 -17.358 10.951 1.00 72.19 264 ILE A N 1
ATOM 2079 C CA . ILE A 1 264 ? 0.707 -17.206 12.191 1.00 72.19 264 ILE A CA 1
ATOM 2080 C C . ILE A 1 264 ? 1.572 -16.909 13.437 1.00 72.19 264 ILE A C 1
ATOM 2082 O O . ILE A 1 264 ? 2.585 -17.566 13.663 1.00 72.19 264 ILE A O 1
ATOM 2086 N N . ALA A 1 265 ? 1.119 -16.007 14.316 1.00 75.00 265 ALA A N 1
ATOM 2087 C CA . ALA A 1 265 ? 1.722 -15.735 15.623 1.00 75.00 265 ALA A CA 1
ATOM 2088 C C . ALA A 1 265 ? 1.173 -16.618 16.770 1.00 75.00 265 ALA A C 1
ATOM 2090 O O . ALA A 1 265 ? 0.019 -17.060 16.775 1.00 75.00 265 ALA A O 1
ATOM 2091 N N . THR A 1 266 ? 1.994 -16.815 17.806 1.00 78.44 266 THR A N 1
ATOM 2092 C CA . THR A 1 266 ? 1.644 -17.580 19.018 1.00 78.44 266 THR A CA 1
ATOM 2093 C C . THR A 1 266 ? 1.034 -16.678 20.097 1.00 78.44 266 THR A C 1
ATOM 2095 O O . THR A 1 266 ? 1.669 -15.728 20.556 1.00 78.44 266 THR A O 1
ATOM 2098 N N . GLY A 1 267 ? -0.176 -17.001 20.560 1.00 86.00 267 GLY A N 1
ATOM 2099 C CA . GLY A 1 267 ? -0.887 -16.242 21.594 1.00 86.00 267 GLY A CA 1
ATOM 2100 C C . GLY A 1 267 ? -2.193 -16.906 22.043 1.00 86.00 267 GLY A C 1
ATOM 2101 O O . GLY A 1 267 ? -2.478 -18.046 21.680 1.00 86.00 267 GLY A O 1
ATOM 2102 N N . THR A 1 268 ? -2.981 -16.190 22.843 1.00 90.31 268 THR A N 1
ATOM 2103 C CA . THR A 1 268 ? -4.269 -16.661 23.382 1.00 90.31 268 THR A CA 1
ATOM 2104 C C . THR A 1 268 ? -5.357 -16.590 22.314 1.00 90.31 268 THR A C 1
ATOM 2106 O O . THR A 1 268 ? -5.393 -15.641 21.536 1.00 90.31 268 THR A O 1
ATOM 2109 N N . ARG A 1 269 ? -6.277 -17.557 22.301 1.00 90.50 269 ARG A N 1
ATOM 2110 C CA . ARG A 1 269 ? -7.470 -17.566 21.439 1.00 90.50 269 ARG A CA 1
ATOM 2111 C C . ARG A 1 269 ? -8.719 -17.738 22.302 1.00 90.50 269 ARG A C 1
ATOM 2113 O O . ARG A 1 269 ? -8.632 -18.345 23.368 1.00 90.50 269 ARG A O 1
ATOM 2120 N N . TYR A 1 270 ? -9.853 -17.228 21.834 1.00 90.44 270 TYR A N 1
ATOM 2121 C CA . TYR A 1 270 ? -11.153 -17.332 22.506 1.00 90.44 270 TYR A CA 1
ATOM 2122 C C . TYR A 1 270 ? -12.126 -18.130 21.631 1.00 90.44 270 TYR A C 1
ATOM 2124 O O . TYR A 1 270 ? -12.025 -18.090 20.406 1.00 90.44 270 TYR A O 1
ATOM 2132 N N . ASN A 1 271 ? -13.063 -18.870 22.233 1.00 85.81 271 ASN A N 1
ATOM 2133 C CA . ASN A 1 271 ? -13.883 -19.849 21.501 1.00 85.81 271 ASN A CA 1
ATOM 2134 C C . ASN A 1 271 ? -14.789 -19.229 20.425 1.00 85.81 271 ASN A C 1
ATOM 2136 O O . ASN A 1 271 ? -14.988 -19.854 19.382 1.00 85.81 271 ASN A O 1
ATOM 2140 N N . ALA A 1 272 ? -15.291 -18.012 20.650 1.00 87.38 272 ALA A N 1
ATOM 2141 C CA . ALA A 1 272 ? -16.047 -17.243 19.660 1.00 87.38 272 ALA A CA 1
ATOM 2142 C C . ALA A 1 272 ? -15.153 -16.643 18.550 1.00 87.38 272 ALA A C 1
ATOM 2144 O O . ALA A 1 272 ? -15.608 -16.463 17.427 1.00 87.38 272 ALA A O 1
ATOM 2145 N N . TYR A 1 273 ? -13.864 -16.417 18.833 1.00 90.19 273 TYR A N 1
ATOM 2146 C CA . TYR A 1 273 ? -12.909 -15.689 17.986 1.00 90.19 273 TYR A CA 1
ATOM 2147 C C . TYR A 1 273 ? -11.767 -16.600 17.520 1.00 90.19 273 TYR A C 1
ATOM 2149 O O . TYR A 1 273 ? -10.589 -16.385 17.817 1.00 90.19 273 TYR A O 1
ATOM 2157 N N . LYS A 1 274 ? -12.125 -17.679 16.817 1.00 85.88 274 LYS A N 1
ATOM 2158 C CA . LYS A 1 274 ? -11.182 -18.719 16.346 1.00 85.88 274 LYS A CA 1
ATOM 2159 C C . LYS A 1 274 ? -10.187 -18.193 15.305 1.00 85.88 274 LYS A C 1
ATOM 2161 O O . LYS A 1 274 ? -9.148 -18.810 15.075 1.00 85.88 274 LYS A O 1
ATOM 2166 N N . ASP A 1 275 ? -10.537 -17.075 14.685 1.00 88.12 275 ASP A N 1
ATOM 2167 C CA . ASP A 1 275 ? -9.800 -16.297 13.701 1.00 88.12 275 ASP A CA 1
ATOM 2168 C C . ASP A 1 275 ? -8.954 -15.168 14.319 1.00 88.12 275 ASP A C 1
ATOM 2170 O O . ASP A 1 275 ? -8.295 -14.453 13.573 1.00 88.12 275 ASP A O 1
ATOM 2174 N N . LEU A 1 276 ? -8.919 -14.993 15.647 1.00 91.19 276 LEU A N 1
ATOM 2175 C CA . LEU A 1 276 ? -8.116 -13.955 16.307 1.00 91.19 276 LEU A CA 1
ATOM 2176 C C . LEU A 1 276 ? -7.111 -14.556 17.303 1.00 91.19 276 LEU A C 1
ATOM 2178 O O . LEU A 1 276 ? -7.410 -15.495 18.044 1.00 91.19 276 LEU A O 1
ATOM 2182 N N . VAL A 1 277 ? -5.906 -13.982 17.347 1.00 90.94 277 VAL A N 1
ATOM 2183 C CA . VAL A 1 277 ? -4.853 -14.317 18.319 1.00 90.94 277 VAL A CA 1
ATOM 2184 C C . VAL A 1 277 ? -4.489 -13.085 19.129 1.00 90.94 277 VAL A C 1
ATOM 2186 O O . VAL A 1 277 ? -4.010 -12.093 18.586 1.00 90.94 277 VAL A O 1
ATOM 2189 N N . PHE A 1 278 ? -4.645 -13.166 20.444 1.00 91.25 278 PHE A N 1
ATOM 2190 C CA . PHE A 1 278 ? -4.325 -12.089 21.371 1.00 91.25 278 PHE A CA 1
ATOM 2191 C C . PHE A 1 278 ? -2.938 -12.296 21.975 1.00 91.25 278 PHE A C 1
ATOM 2193 O O . PHE A 1 278 ? -2.613 -13.354 22.523 1.00 91.25 278 PHE A O 1
ATOM 2200 N N . VAL A 1 279 ? -2.094 -11.275 21.840 1.00 88.38 279 VAL A N 1
ATOM 2201 C CA . VAL A 1 279 ? -0.654 -11.344 22.111 1.00 88.38 279 VAL A CA 1
ATOM 2202 C C . VAL A 1 279 ? -0.292 -10.350 23.217 1.00 88.38 279 VAL A C 1
ATOM 2204 O O . VAL A 1 279 ? -0.937 -9.316 23.398 1.00 88.38 279 VAL A O 1
ATOM 2207 N N . LYS A 1 280 ? 0.743 -10.670 24.005 1.00 85.75 280 LYS A N 1
ATOM 2208 C CA . LYS A 1 280 ? 1.228 -9.804 25.094 1.00 85.75 280 LYS A CA 1
ATOM 2209 C C . LYS A 1 280 ? 1.582 -8.393 24.567 1.00 85.75 280 LYS A C 1
ATOM 2211 O O . LYS A 1 280 ? 2.105 -8.279 23.457 1.00 85.75 280 LYS A O 1
ATOM 2216 N N . PRO A 1 281 ? 1.392 -7.324 25.366 1.00 86.94 281 PRO A N 1
ATOM 2217 C CA . PRO A 1 281 ? 1.053 -7.322 26.795 1.00 86.94 281 PRO A CA 1
ATOM 2218 C C . PRO A 1 281 ? -0.414 -7.657 27.114 1.00 86.94 281 PRO A C 1
ATOM 2220 O O . PRO A 1 281 ? -1.327 -7.240 26.410 1.00 86.94 281 PRO A O 1
ATOM 2223 N N . ARG A 1 282 ? -0.624 -8.363 28.231 1.00 90.56 282 ARG A N 1
ATOM 2224 C CA . ARG A 1 282 ? -1.921 -8.534 28.908 1.00 90.56 282 ARG A CA 1
ATOM 2225 C C . ARG A 1 282 ? -1.903 -7.673 30.168 1.00 90.56 282 ARG A C 1
ATOM 2227 O O . ARG A 1 282 ? -0.913 -7.704 30.898 1.00 90.56 282 ARG A O 1
ATOM 2234 N N . ARG A 1 283 ? -2.978 -6.940 30.441 1.00 90.12 283 ARG A N 1
ATOM 2235 C CA . ARG A 1 283 ? -3.235 -6.280 31.730 1.00 90.12 283 ARG A CA 1
ATOM 2236 C C . ARG A 1 283 ? -4.630 -6.665 32.218 1.00 90.12 283 ARG A C 1
ATOM 2238 O O . ARG A 1 283 ? -5.455 -7.124 31.435 1.00 90.12 283 ARG A O 1
ATOM 2245 N N . GLU A 1 284 ? -4.884 -6.464 33.501 1.00 91.12 284 GLU A N 1
ATOM 2246 C CA . GLU A 1 284 ? -6.192 -6.674 34.120 1.00 91.12 284 GLU A CA 1
ATOM 2247 C C . GLU A 1 284 ? -6.511 -5.406 34.916 1.00 91.12 284 GLU A C 1
ATOM 2249 O O . GLU A 1 284 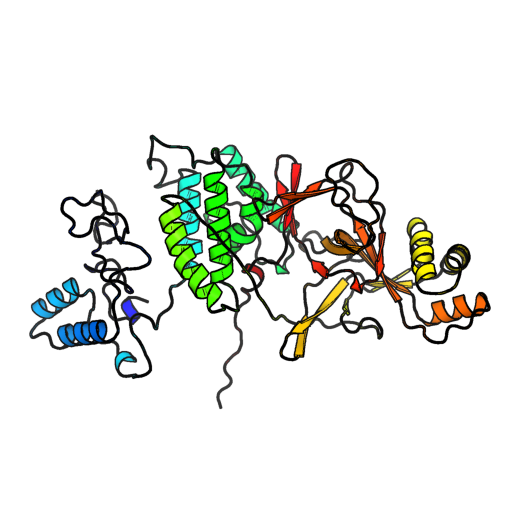? -5.712 -4.993 35.759 1.00 91.12 284 GLU A O 1
ATOM 2254 N N . ARG A 1 285 ? -7.579 -4.690 34.545 1.00 89.81 285 ARG A N 1
ATOM 2255 C CA . ARG A 1 285 ? -7.900 -3.363 35.100 1.00 89.81 285 ARG A CA 1
ATOM 2256 C C . ARG A 1 285 ? -9.388 -3.031 34.968 1.00 89.81 285 ARG A C 1
ATOM 2258 O O . ARG A 1 285 ? -10.015 -3.509 34.025 1.00 89.81 285 ARG A O 1
ATOM 2265 N N . PRO A 1 286 ? -9.956 -2.184 35.846 1.00 89.56 286 PRO A N 1
ATOM 2266 C CA . PRO A 1 286 ? -11.285 -1.628 35.628 1.00 89.56 286 PRO A CA 1
ATOM 2267 C C . PRO A 1 286 ? -11.381 -0.846 34.314 1.00 89.56 286 PRO A C 1
ATOM 2269 O O . PRO A 1 286 ? -10.416 -0.210 33.875 1.00 89.56 286 PRO A O 1
ATOM 2272 N N . ILE A 1 287 ? -12.564 -0.872 33.700 1.00 88.19 287 ILE A N 1
ATOM 2273 C CA . ILE A 1 287 ? -12.868 -0.076 32.506 1.00 88.19 287 ILE A CA 1
ATOM 2274 C C . ILE A 1 287 ? -12.872 1.411 32.890 1.00 88.19 287 ILE A C 1
ATOM 2276 O O . ILE A 1 287 ? -13.445 1.801 33.907 1.00 88.19 287 ILE A O 1
ATOM 2280 N N . GLN A 1 288 ? -12.232 2.258 32.080 1.00 85.12 288 GLN A N 1
ATOM 2281 C CA . GLN A 1 288 ? -12.191 3.702 32.332 1.00 85.12 288 GLN A CA 1
ATOM 2282 C C . GLN A 1 288 ? -13.601 4.305 32.255 1.00 85.12 288 GLN A C 1
ATOM 2284 O O . GLN A 1 288 ? -14.329 4.026 31.305 1.00 85.12 288 GLN A O 1
ATOM 2289 N N . GLY A 1 289 ? -13.960 5.179 33.204 1.00 82.75 289 GLY A N 1
ATOM 2290 C CA . GLY A 1 289 ? -15.305 5.765 33.352 1.00 82.75 289 GLY A CA 1
ATOM 2291 C C . GLY A 1 289 ? -16.028 6.157 32.047 1.00 82.75 289 GLY A C 1
ATOM 2292 O O . GLY A 1 289 ? -17.156 5.705 31.846 1.00 82.75 289 GLY A O 1
ATOM 2293 N N . PRO A 1 290 ? -15.401 6.921 31.127 1.00 83.81 290 PRO A N 1
ATOM 2294 C CA . PRO A 1 290 ? -16.020 7.316 29.855 1.00 83.81 290 PRO A CA 1
ATOM 2295 C C . PRO A 1 290 ? -16.364 6.155 28.906 1.00 83.81 290 PRO A C 1
ATOM 2297 O O . PRO A 1 290 ? -17.272 6.288 28.089 1.00 83.81 290 PRO A O 1
ATOM 2300 N N . LEU A 1 291 ? -15.658 5.023 29.008 1.00 90.00 291 LEU A N 1
ATOM 2301 C CA . LEU A 1 291 ? -15.887 3.825 28.194 1.00 90.00 291 LEU A CA 1
ATOM 2302 C C . LEU A 1 291 ? -16.982 2.921 28.777 1.00 90.00 291 LEU A C 1
ATOM 2304 O O . LEU A 1 291 ? -17.655 2.240 28.008 1.00 90.00 291 LEU A O 1
ATOM 2308 N N . ILE A 1 292 ? -17.203 2.924 30.103 1.00 92.56 292 ILE A N 1
ATOM 2309 C CA . ILE A 1 292 ? -18.151 2.007 30.774 1.00 92.56 292 ILE A CA 1
ATOM 2310 C C . ILE A 1 292 ? -19.546 2.094 30.145 1.00 92.56 292 ILE A C 1
ATOM 2312 O O . ILE A 1 292 ? -20.168 1.066 29.887 1.00 92.56 292 ILE A O 1
ATOM 2316 N N . ARG A 1 293 ? -20.027 3.312 29.852 1.00 93.25 293 ARG A N 1
ATOM 2317 C CA . ARG A 1 293 ? -21.347 3.509 29.239 1.00 93.25 293 ARG A CA 1
ATOM 2318 C C . ARG A 1 293 ? -21.417 2.913 27.831 1.00 93.25 293 ARG A C 1
ATOM 2320 O O . ARG A 1 293 ? -22.350 2.172 27.560 1.00 93.25 293 ARG A O 1
ATOM 2327 N N . LYS A 1 294 ? -20.404 3.145 26.986 1.00 92.94 294 LYS A N 1
ATOM 2328 C CA . LYS A 1 294 ? -20.349 2.601 25.616 1.00 92.94 294 LYS A CA 1
ATOM 2329 C C . LYS A 1 294 ? -20.213 1.077 25.588 1.00 92.94 294 LYS A C 1
ATOM 2331 O O . LYS A 1 294 ? -20.820 0.421 24.751 1.00 92.94 294 LYS A O 1
ATOM 2336 N N . VAL A 1 295 ? -19.459 0.501 26.526 1.00 93.56 295 VAL A N 1
ATOM 2337 C CA . VAL A 1 295 ? -19.356 -0.960 26.686 1.00 93.56 295 VAL A CA 1
ATOM 2338 C C . VAL A 1 295 ? -20.691 -1.550 27.153 1.00 93.56 295 VAL A C 1
ATOM 2340 O O . VAL A 1 295 ? -21.107 -2.587 26.648 1.00 93.56 295 VAL A O 1
ATOM 2343 N N . ALA A 1 296 ? -21.406 -0.881 28.061 1.00 94.56 296 ALA A N 1
ATOM 2344 C CA . ALA A 1 296 ? -22.733 -1.310 28.500 1.00 94.56 296 ALA A CA 1
ATOM 2345 C C . ALA A 1 296 ? -23.807 -1.183 27.404 1.00 94.56 296 ALA A C 1
ATOM 2347 O O . ALA A 1 296 ? -24.625 -2.087 27.248 1.00 94.56 296 ALA A O 1
ATOM 2348 N N . GLU A 1 297 ? -23.776 -0.087 26.637 1.00 93.69 297 GLU A N 1
ATOM 2349 C CA . GLU A 1 297 ? -24.575 0.125 25.423 1.00 93.69 297 GLU A CA 1
ATOM 2350 C C . GLU A 1 297 ? -24.329 -1.030 24.435 1.00 93.69 297 GLU A C 1
ATOM 2352 O O . GLU A 1 297 ? -25.277 -1.724 24.070 1.00 93.69 297 GLU A O 1
ATOM 2357 N N . PHE A 1 298 ? -23.065 -1.331 24.107 1.00 93.31 298 PHE A N 1
ATOM 2358 C CA . PHE A 1 298 ? -22.703 -2.440 23.219 1.00 93.31 298 PHE A CA 1
ATOM 2359 C C . PHE A 1 298 ? -23.204 -3.800 23.736 1.00 93.31 298 PHE A C 1
ATOM 2361 O O . PHE A 1 298 ? -23.912 -4.502 23.017 1.00 93.31 298 PHE A O 1
ATOM 2368 N N . ILE A 1 299 ? -22.908 -4.169 24.989 1.00 93.44 299 ILE A N 1
ATOM 2369 C CA . ILE A 1 299 ? -23.333 -5.459 25.569 1.00 93.44 299 ILE A CA 1
ATOM 2370 C C . ILE A 1 299 ? -24.866 -5.598 25.554 1.00 93.44 299 ILE A C 1
ATOM 2372 O O . ILE A 1 299 ? -25.368 -6.689 25.296 1.00 93.44 299 ILE A O 1
ATOM 2376 N N . SER A 1 300 ? -25.623 -4.510 25.747 1.00 93.75 300 SER A N 1
ATOM 2377 C CA . SER A 1 300 ? -27.096 -4.539 25.690 1.00 93.75 300 SER A CA 1
ATOM 2378 C C . SER A 1 300 ? -27.685 -4.814 24.299 1.00 93.75 300 SER A C 1
ATOM 2380 O O . SER A 1 300 ? -28.871 -5.113 24.194 1.00 93.75 300 SER A O 1
ATOM 2382 N N . THR A 1 301 ? -26.871 -4.763 23.237 1.00 91.06 301 THR A N 1
ATOM 2383 C CA . THR A 1 301 ? -27.259 -5.256 21.900 1.00 91.06 301 THR A CA 1
ATOM 2384 C C . THR A 1 301 ? -27.075 -6.770 21.749 1.00 91.06 301 THR A C 1
ATOM 2386 O O . THR A 1 301 ? -27.718 -7.377 20.900 1.00 91.06 301 THR A O 1
ATOM 2389 N N . GLN A 1 302 ? -26.212 -7.382 22.570 1.00 89.44 302 GLN A N 1
ATOM 2390 C CA . GLN A 1 302 ? -25.817 -8.794 22.478 1.00 89.44 302 GLN A CA 1
ATOM 2391 C C . GLN A 1 302 ? -26.571 -9.695 23.469 1.00 89.44 302 GLN A C 1
ATOM 2393 O O . GLN A 1 302 ? -26.704 -10.896 23.237 1.00 89.44 302 GLN A O 1
ATOM 2398 N N . ILE A 1 303 ? -27.063 -9.131 24.579 1.00 90.12 303 ILE A N 1
ATOM 2399 C CA . ILE A 1 303 ? -27.875 -9.838 25.578 1.00 90.12 303 ILE A CA 1
ATOM 2400 C C . ILE A 1 303 ? -29.128 -9.031 25.957 1.00 90.12 303 ILE A C 1
ATOM 2402 O O . ILE A 1 303 ? -29.057 -7.805 26.040 1.00 90.12 303 ILE A O 1
ATOM 2406 N N . PRO A 1 304 ? -30.262 -9.689 26.268 1.00 90.50 304 PRO A N 1
ATOM 2407 C CA . PRO A 1 304 ? -31.516 -9.038 26.669 1.00 90.50 304 PRO A CA 1
ATOM 2408 C C . PRO A 1 304 ? -31.473 -8.486 28.112 1.00 90.50 304 PRO A C 1
ATOM 2410 O O . PRO A 1 304 ? -32.233 -8.902 28.985 1.00 90.50 304 PRO A O 1
ATOM 2413 N N . VAL A 1 305 ? -30.560 -7.548 28.381 1.00 92.75 305 VAL A N 1
ATOM 2414 C CA . VAL A 1 305 ? -30.395 -6.841 29.662 1.00 92.75 305 VAL A CA 1
ATOM 2415 C C . VAL A 1 305 ? -30.114 -5.364 29.376 1.00 92.75 305 VAL A C 1
ATOM 2417 O O . VAL A 1 305 ? -29.341 -5.037 28.481 1.00 92.75 305 VAL A O 1
ATOM 2420 N N . SER A 1 306 ? -30.730 -4.445 30.127 1.00 94.31 306 SER A N 1
ATOM 2421 C CA . SER A 1 306 ? -30.617 -3.009 29.841 1.00 94.31 306 SER A CA 1
ATOM 2422 C C . SER A 1 306 ? -29.209 -2.449 30.093 1.00 94.31 306 SER A C 1
ATOM 2424 O O . SER A 1 306 ? -28.553 -2.782 31.086 1.00 94.31 306 SER A O 1
ATOM 2426 N N . ALA A 1 307 ? -28.768 -1.525 29.229 1.00 93.75 307 ALA A N 1
ATOM 2427 C CA . ALA A 1 307 ? -27.458 -0.874 29.327 1.00 93.75 307 ALA A CA 1
ATOM 2428 C C . ALA A 1 307 ? -27.202 -0.260 30.716 1.00 93.75 307 ALA A C 1
ATOM 2430 O O . ALA A 1 307 ? -26.132 -0.446 31.281 1.00 93.75 307 ALA A O 1
ATOM 2431 N N . ALA A 1 308 ? -28.195 0.397 31.325 1.00 93.25 308 ALA A N 1
ATOM 2432 C CA . ALA A 1 308 ? -28.057 0.976 32.665 1.00 93.25 308 ALA A CA 1
ATOM 2433 C C . ALA A 1 308 ? -27.770 -0.080 33.756 1.00 93.25 308 ALA A C 1
ATOM 2435 O O . ALA A 1 308 ? -26.982 0.165 34.671 1.00 93.25 308 ALA A O 1
ATOM 2436 N N . PHE A 1 309 ? -28.359 -1.277 33.652 1.00 93.75 309 PHE A N 1
ATOM 2437 C CA . PHE A 1 309 ? -28.091 -2.376 34.584 1.00 93.75 309 PHE A CA 1
ATOM 2438 C C . PHE A 1 309 ? -26.684 -2.956 34.382 1.00 93.75 309 PHE A C 1
ATOM 2440 O O . PHE A 1 309 ? -25.961 -3.180 35.354 1.00 93.75 309 PHE A O 1
ATOM 2447 N N . ILE A 1 310 ? -26.268 -3.136 33.124 1.00 93.88 310 ILE A N 1
ATOM 2448 C CA . ILE A 1 310 ? -24.914 -3.587 32.770 1.00 93.88 310 ILE A CA 1
ATOM 2449 C C . ILE A 1 310 ? -23.866 -2.565 33.242 1.00 93.88 310 ILE A C 1
ATOM 2451 O O . ILE A 1 310 ? -22.885 -2.946 33.876 1.00 93.88 310 ILE A O 1
ATOM 2455 N N . GLN A 1 311 ? -24.092 -1.266 33.022 1.00 93.31 311 GLN A N 1
ATOM 2456 C CA . GLN A 1 311 ? -23.191 -0.181 33.425 1.00 93.31 311 GLN A CA 1
ATOM 2457 C C . GLN A 1 311 ? -22.911 -0.205 34.936 1.00 93.31 311 GLN A C 1
ATOM 2459 O O . GLN A 1 311 ? -21.756 -0.111 35.352 1.00 93.31 311 GLN A O 1
ATOM 2464 N N . ASN A 1 312 ? -23.950 -0.409 35.752 1.00 92.31 312 ASN A N 1
ATOM 2465 C CA . ASN A 1 312 ? -23.823 -0.534 37.207 1.00 92.31 312 ASN A CA 1
ATOM 2466 C C . ASN A 1 312 ? -23.043 -1.791 37.641 1.00 92.31 312 ASN A C 1
ATOM 2468 O O . ASN A 1 312 ? -22.450 -1.797 38.716 1.00 92.31 312 ASN A O 1
ATOM 2472 N N . LYS A 1 313 ? -23.029 -2.853 36.823 1.00 92.88 313 LYS A N 1
ATOM 2473 C CA . LYS A 1 313 ? -22.279 -4.097 37.079 1.00 92.88 313 LYS A CA 1
ATOM 2474 C C . LYS A 1 313 ? -20.828 -4.046 36.587 1.00 92.88 313 LYS A C 1
ATOM 2476 O O . LYS A 1 313 ? -19.981 -4.702 37.182 1.00 92.88 313 LYS A O 1
ATOM 2481 N N . LEU A 1 314 ? -20.536 -3.268 35.543 1.00 91.56 314 LEU A N 1
ATOM 2482 C CA . LEU A 1 314 ? -19.173 -3.024 35.048 1.00 91.56 314 LEU A CA 1
ATOM 2483 C C . LEU A 1 314 ? -18.358 -2.096 35.970 1.00 91.56 314 LEU A C 1
ATOM 2485 O O . LEU A 1 314 ? -17.128 -2.118 35.933 1.00 91.56 314 LEU A O 1
ATOM 2489 N N . PHE A 1 315 ? -19.015 -1.253 36.773 1.00 89.31 315 PHE A N 1
ATOM 2490 C CA . PHE A 1 315 ? -18.345 -0.244 37.596 1.00 89.31 315 PHE A CA 1
ATOM 2491 C C . PHE A 1 315 ? -17.378 -0.867 38.619 1.00 89.31 315 PHE A C 1
ATOM 2493 O O . PHE A 1 315 ? -17.754 -1.745 39.391 1.00 89.31 315 PHE A O 1
ATOM 2500 N N . ASN A 1 316 ? -16.120 -0.407 38.616 1.00 86.19 316 ASN A N 1
ATOM 2501 C CA . ASN A 1 316 ? -14.989 -0.945 39.391 1.00 86.19 316 ASN A CA 1
ATOM 2502 C C . ASN A 1 316 ? -14.670 -2.446 39.200 1.00 86.19 316 ASN A C 1
ATOM 2504 O O . ASN A 1 316 ? -13.736 -2.944 39.828 1.00 86.19 316 ASN A O 1
ATOM 2508 N N . CYS A 1 317 ? -15.368 -3.164 38.317 1.00 88.81 317 CYS A N 1
ATOM 2509 C CA . CYS A 1 317 ? -15.067 -4.558 38.005 1.00 88.81 317 CYS A CA 1
ATOM 2510 C C . CYS A 1 317 ? -13.828 -4.629 37.083 1.00 88.81 317 CYS A C 1
ATOM 2512 O O . CYS A 1 317 ? -13.794 -3.921 36.070 1.00 88.81 317 CYS A O 1
ATOM 2514 N N . PRO A 1 318 ? -12.779 -5.405 37.425 1.00 90.69 318 PRO A N 1
ATOM 2515 C CA . PRO A 1 318 ? -11.587 -5.529 36.595 1.00 90.69 318 PRO A CA 1
ATOM 2516 C C . PRO A 1 318 ? -11.826 -6.487 35.424 1.00 90.69 318 PRO A C 1
ATOM 2518 O O . PRO A 1 318 ? -12.356 -7.577 35.609 1.00 90.69 318 PRO A O 1
ATOM 2521 N N . PHE A 1 319 ? -11.370 -6.102 34.232 1.00 92.75 319 PHE A N 1
ATOM 2522 C CA . PHE A 1 319 ? -11.439 -6.930 33.028 1.00 92.75 319 PHE A CA 1
ATOM 2523 C C . PHE A 1 319 ? -10.060 -7.115 32.404 1.00 92.75 319 PHE A C 1
ATOM 2525 O O . PHE A 1 319 ? -9.150 -6.293 32.577 1.00 92.75 319 PHE A O 1
ATOM 2532 N N . VAL A 1 320 ? -9.908 -8.204 31.652 1.00 93.38 320 VAL A N 1
ATOM 2533 C CA . VAL A 1 320 ? -8.690 -8.487 30.892 1.00 93.38 320 VAL A CA 1
ATOM 2534 C C . VAL A 1 320 ? -8.639 -7.569 29.678 1.00 93.38 320 VAL A C 1
ATOM 2536 O O . VAL A 1 320 ? -9.606 -7.468 28.930 1.00 93.38 320 VAL A O 1
ATOM 2539 N N . ALA A 1 321 ? -7.494 -6.933 29.459 1.00 92.19 321 ALA A N 1
ATOM 2540 C CA . ALA A 1 321 ? -7.242 -6.123 28.280 1.00 92.19 321 ALA A CA 1
ATOM 2541 C C . ALA A 1 321 ? -5.899 -6.509 27.640 1.00 92.19 321 ALA A C 1
ATOM 2543 O O . ALA A 1 321 ? -4.850 -6.528 28.295 1.00 92.19 321 ALA A O 1
ATOM 2544 N N . TRP A 1 322 ? -5.941 -6.826 26.350 1.00 92.38 322 TRP A N 1
ATOM 2545 C CA . TRP A 1 322 ? -4.795 -7.170 25.517 1.00 92.38 322 TRP A CA 1
ATOM 2546 C C . TRP A 1 322 ? -4.324 -5.949 24.732 1.00 92.38 322 TRP A C 1
ATOM 2548 O O . TRP A 1 322 ? -5.124 -5.193 24.184 1.00 92.38 322 TRP A O 1
ATOM 2558 N N . GLY A 1 323 ? -3.007 -5.765 24.672 1.00 86.06 323 GLY A N 1
ATOM 2559 C CA . GLY A 1 323 ? -2.370 -4.693 23.912 1.00 86.06 323 GLY A CA 1
ATOM 2560 C C . GLY A 1 323 ? -1.983 -5.072 22.487 1.00 86.06 323 GLY A C 1
ATOM 2561 O O . GLY A 1 323 ? -1.450 -4.213 21.795 1.00 86.06 323 GLY A O 1
ATOM 2562 N N . LYS A 1 324 ? -2.190 -6.323 22.047 1.00 89.94 324 LYS A N 1
ATOM 2563 C CA . LYS A 1 324 ? -1.939 -6.760 20.664 1.00 89.94 324 LYS A CA 1
ATOM 2564 C C . LYS A 1 324 ? -2.920 -7.837 20.202 1.00 89.94 324 LYS A C 1
ATOM 2566 O O . LYS A 1 324 ? -3.313 -8.694 20.997 1.00 89.94 324 LYS A O 1
ATOM 2571 N N . MET A 1 325 ? -3.232 -7.825 18.909 1.00 91.56 325 MET A N 1
ATOM 2572 C CA . MET A 1 325 ? -4.084 -8.801 18.226 1.00 91.56 325 MET A CA 1
ATOM 2573 C C . MET A 1 325 ? -3.522 -9.106 16.832 1.00 91.56 325 MET A C 1
ATOM 2575 O O . MET A 1 325 ? -3.083 -8.195 16.138 1.00 91.56 325 MET A O 1
ATOM 2579 N N . GLN A 1 326 ? -3.557 -10.365 16.404 1.00 88.25 326 GLN A N 1
ATOM 2580 C CA . GLN A 1 326 ? -3.343 -10.772 15.013 1.00 88.25 326 GLN A CA 1
ATOM 2581 C C . GLN A 1 326 ? -4.633 -11.409 14.489 1.00 88.25 326 GLN A C 1
ATOM 2583 O O . GLN A 1 326 ? -5.200 -12.280 15.155 1.00 88.25 326 GLN A O 1
ATOM 2588 N N . ARG A 1 327 ? -5.077 -11.010 13.295 1.00 86.25 327 ARG A N 1
ATOM 2589 C CA . ARG A 1 327 ? -6.136 -11.710 12.557 1.00 86.25 327 ARG A CA 1
ATOM 2590 C C . ARG A 1 327 ? -5.542 -12.914 11.816 1.00 86.25 327 ARG A C 1
ATOM 2592 O O . ARG A 1 327 ? -4.470 -12.823 11.226 1.00 86.25 327 ARG A O 1
ATOM 2599 N N . ILE A 1 328 ? -6.247 -14.036 11.838 1.00 83.50 328 ILE A N 1
ATOM 2600 C CA . ILE A 1 328 ? -5.980 -15.247 11.064 1.00 83.50 328 ILE A CA 1
ATOM 2601 C C . ILE A 1 328 ? -6.923 -15.276 9.859 1.00 83.50 328 ILE A C 1
ATOM 2603 O O . ILE A 1 328 ? -8.104 -14.946 9.952 1.00 83.50 328 ILE A O 1
ATOM 2607 N N . THR A 1 329 ? -6.395 -15.733 8.732 1.00 70.69 329 THR A N 1
ATOM 2608 C CA . THR A 1 329 ? -7.129 -16.086 7.516 1.00 70.69 329 THR A CA 1
ATOM 2609 C C . THR A 1 329 ? -6.911 -17.564 7.181 1.00 70.69 329 THR A C 1
ATOM 2611 O O . THR A 1 329 ? -6.057 -18.242 7.760 1.00 70.69 329 THR A O 1
ATOM 2614 N N . ARG A 1 330 ? -7.699 -18.081 6.238 1.00 66.19 330 ARG A N 1
ATOM 2615 C CA . ARG A 1 330 ? -7.416 -19.332 5.528 1.00 66.19 330 ARG A CA 1
ATOM 2616 C C . ARG A 1 330 ? -7.380 -19.026 4.039 1.00 66.19 330 ARG A C 1
ATOM 2618 O O . ARG A 1 330 ? -8.175 -18.198 3.597 1.00 66.19 330 ARG A O 1
ATOM 2625 N N . ASN A 1 331 ? -6.508 -19.683 3.281 1.00 60.44 331 ASN A N 1
ATOM 2626 C CA . ASN A 1 331 ? -6.600 -19.649 1.821 1.00 60.44 331 ASN A CA 1
ATOM 2627 C C . ASN A 1 331 ? -7.537 -20.740 1.285 1.00 60.44 331 ASN A C 1
ATOM 2629 O O . ASN A 1 331 ? -8.098 -21.544 2.031 1.00 60.44 331 ASN A O 1
ATOM 2633 N N . GLU A 1 332 ? -7.641 -20.788 -0.039 1.00 52.09 332 GLU A N 1
ATOM 2634 C CA . GLU A 1 332 ? -8.427 -21.764 -0.796 1.00 52.09 332 GLU A CA 1
ATOM 2635 C C . GLU A 1 332 ? -7.944 -23.215 -0.593 1.00 52.09 332 GLU A C 1
ATOM 2637 O O . GLU A 1 332 ? -8.755 -24.137 -0.621 1.00 52.09 332 GLU A O 1
ATOM 2642 N N . ALA A 1 333 ? -6.658 -23.431 -0.279 1.00 51.97 333 ALA A N 1
ATOM 2643 C CA . ALA A 1 333 ? -6.119 -24.741 0.110 1.00 51.97 333 ALA A CA 1
ATOM 2644 C C . ALA A 1 333 ? -6.436 -25.141 1.571 1.00 51.97 333 ALA A C 1
ATOM 2646 O O . ALA A 1 333 ? -6.023 -26.204 2.029 1.00 51.97 333 ALA A O 1
ATOM 2647 N N . GLY A 1 334 ? -7.140 -24.296 2.334 1.00 60.88 334 GLY A N 1
ATOM 2648 C CA . GLY A 1 334 ? -7.511 -24.536 3.733 1.00 60.88 334 GLY A CA 1
ATOM 2649 C C . GLY A 1 334 ? -6.399 -24.277 4.760 1.00 60.88 334 GLY A C 1
ATOM 2650 O O . GLY A 1 334 ? -6.683 -24.302 5.968 1.00 60.88 334 GLY A O 1
ATOM 2651 N N . ASN A 1 335 ? -5.176 -23.981 4.300 1.00 62.03 335 ASN A N 1
ATOM 2652 C CA . ASN A 1 335 ? -4.024 -23.638 5.131 1.00 62.03 335 ASN A CA 1
ATOM 2653 C C . ASN A 1 335 ? -4.315 -22.380 5.949 1.00 62.03 335 ASN A C 1
ATOM 2655 O O . ASN A 1 335 ? -4.876 -21.405 5.448 1.00 62.03 335 ASN A O 1
ATOM 2659 N N . VAL A 1 336 ? -3.914 -22.404 7.218 1.00 65.38 336 VAL A N 1
ATOM 2660 C CA . VAL A 1 336 ? -4.153 -21.321 8.175 1.00 65.38 336 VAL A CA 1
ATOM 2661 C C . VAL A 1 336 ? -2.986 -20.338 8.121 1.00 65.38 336 VAL A C 1
ATOM 2663 O O . VAL A 1 336 ? -1.837 -20.753 8.230 1.00 65.38 336 VAL A O 1
ATOM 2666 N N . THR A 1 337 ? -3.277 -19.047 7.981 1.00 65.94 337 THR A N 1
ATOM 2667 C CA . THR A 1 337 ? -2.271 -17.995 7.772 1.00 65.94 337 THR A CA 1
ATOM 2668 C C . THR A 1 337 ? -2.537 -16.764 8.623 1.00 65.94 337 THR A C 1
ATOM 2670 O O . THR A 1 337 ? -3.686 -16.393 8.853 1.00 65.94 337 THR A O 1
ATOM 2673 N N . GLY A 1 338 ? -1.482 -16.132 9.127 1.00 67.00 338 GLY A N 1
ATOM 2674 C CA . GLY A 1 338 ? -1.588 -14.925 9.942 1.00 67.00 338 GLY A CA 1
ATOM 2675 C C . GLY A 1 338 ? -1.499 -13.663 9.091 1.00 67.00 338 GLY A C 1
ATOM 2676 O O . GLY A 1 338 ? -0.695 -13.583 8.169 1.00 67.00 338 GLY A O 1
ATOM 2677 N N . GLY A 1 339 ? -2.339 -12.680 9.406 1.00 70.19 339 GLY A N 1
ATOM 2678 C CA . GLY A 1 339 ? -2.211 -11.309 8.923 1.00 70.19 339 GLY A CA 1
ATOM 2679 C C . GLY A 1 339 ? -1.325 -10.463 9.839 1.00 70.19 339 GLY A C 1
ATOM 2680 O O . GLY A 1 339 ? -0.553 -10.970 10.653 1.00 70.19 339 GLY A O 1
ATOM 2681 N N . ASP A 1 340 ? -1.453 -9.148 9.730 1.00 74.06 340 ASP A N 1
ATOM 2682 C CA . ASP A 1 340 ? -0.618 -8.192 10.453 1.00 74.06 340 ASP A CA 1
ATOM 2683 C C . ASP A 1 340 ? -0.886 -8.180 11.978 1.00 74.06 340 ASP A C 1
ATOM 2685 O O . ASP A 1 340 ? -2.004 -8.419 12.445 1.00 74.06 340 ASP A O 1
ATOM 2689 N N . LEU A 1 341 ? 0.155 -7.895 12.773 1.00 81.12 341 LEU A N 1
ATOM 2690 C CA . LEU A 1 341 ? 0.069 -7.800 14.237 1.00 81.12 341 LEU A CA 1
ATOM 2691 C C . LEU A 1 341 ? -0.265 -6.365 14.671 1.00 81.12 341 LEU A C 1
ATOM 2693 O O . LEU A 1 341 ? 0.610 -5.501 14.769 1.00 81.12 341 LEU A O 1
ATOM 2697 N N . ILE A 1 342 ? -1.535 -6.146 14.985 1.00 86.50 342 ILE A N 1
ATOM 2698 C CA . ILE A 1 342 ? -2.117 -4.870 15.402 1.00 86.50 342 ILE A CA 1
ATOM 2699 C C . ILE A 1 342 ? -1.796 -4.604 16.878 1.00 86.50 342 ILE A C 1
ATOM 2701 O O . ILE A 1 342 ? -1.803 -5.522 17.705 1.00 86.50 342 ILE A O 1
ATOM 2705 N N . GLN A 1 343 ? -1.516 -3.345 17.224 1.00 86.81 343 GLN A N 1
ATOM 2706 C CA . GLN A 1 343 ? -1.156 -2.906 18.574 1.00 86.81 343 GLN A CA 1
ATOM 2707 C C . GLN A 1 343 ? -2.179 -1.912 19.147 1.00 86.81 343 GLN A C 1
ATOM 2709 O O . GLN A 1 343 ? -2.808 -1.166 18.409 1.00 86.81 343 GLN A O 1
ATOM 2714 N N . GLY A 1 344 ? -2.340 -1.918 20.472 1.00 83.00 344 GLY A N 1
ATOM 2715 C CA . GLY A 1 344 ? -3.220 -1.020 21.220 1.00 83.00 344 GLY A CA 1
ATOM 2716 C C . GLY A 1 344 ? -2.438 -0.007 22.063 1.00 83.00 344 GLY A C 1
ATOM 2717 O O . GLY A 1 344 ? -1.712 -0.398 22.988 1.00 83.00 344 GLY A O 1
ATOM 2718 N N . ASP A 1 345 ? -2.622 1.282 21.765 1.00 79.69 345 ASP A N 1
ATOM 2719 C CA . ASP A 1 345 ? -1.886 2.412 22.363 1.00 79.69 345 ASP A CA 1
ATOM 2720 C C . ASP A 1 345 ? -1.972 2.455 23.902 1.00 79.69 345 ASP A C 1
ATOM 2722 O O . ASP A 1 345 ? -0.984 2.673 24.600 1.00 79.69 345 ASP A O 1
ATOM 2726 N N . HIS A 1 346 ? -3.135 2.138 24.476 1.00 72.69 346 HIS A N 1
ATOM 2727 C CA . HIS A 1 346 ? -3.397 2.275 25.912 1.00 72.69 346 HIS A CA 1
ATOM 2728 C C . HIS A 1 346 ? -2.809 1.143 26.788 1.00 72.69 346 HIS A C 1
ATOM 2730 O O . HIS A 1 346 ? -3.120 1.069 27.991 1.00 72.69 346 HIS A O 1
ATOM 2736 N N . ILE A 1 347 ? -2.020 0.219 26.217 1.00 65.69 347 ILE A N 1
ATOM 2737 C CA . ILE A 1 347 ? -1.474 -0.970 26.911 1.00 65.69 347 ILE A CA 1
ATOM 2738 C C . ILE A 1 347 ? -0.025 -1.276 26.515 1.00 65.69 347 ILE A C 1
ATOM 2740 O O . ILE A 1 347 ? 0.754 -1.685 27.388 1.00 65.69 347 ILE A O 1
ATOM 2744 N N . VAL A 1 348 ? 0.360 -1.087 25.251 1.00 60.03 348 VAL A N 1
ATOM 2745 C CA . VAL A 1 348 ? 1.774 -1.116 24.846 1.00 60.03 348 VAL A CA 1
ATOM 2746 C C . VAL A 1 348 ? 2.477 0.113 25.435 1.00 60.03 348 VAL A C 1
ATOM 2748 O O . VAL A 1 348 ? 1.891 1.182 25.546 1.00 60.03 348 VAL A O 1
ATOM 2751 N N . ALA A 1 349 ? 3.723 -0.030 25.891 1.00 54.97 349 ALA A N 1
ATOM 2752 C CA . ALA A 1 349 ? 4.511 1.140 26.272 1.00 54.97 349 ALA A CA 1
ATOM 2753 C C . ALA A 1 349 ? 5.020 1.812 24.991 1.00 54.97 349 ALA A C 1
ATOM 2755 O O . ALA A 1 349 ? 5.768 1.172 24.250 1.00 54.97 349 ALA A O 1
ATOM 2756 N N . ASN A 1 350 ? 4.627 3.066 24.741 1.00 49.25 350 ASN A N 1
ATOM 2757 C CA . ASN A 1 350 ? 5.127 3.840 23.604 1.00 49.25 350 ASN A CA 1
ATOM 2758 C C . ASN A 1 350 ? 6.648 3.991 23.717 1.00 49.25 350 ASN A C 1
ATOM 2760 O O . ASN A 1 350 ? 7.170 4.728 24.553 1.00 49.25 350 ASN A O 1
ATOM 2764 N N . ASN A 1 351 ? 7.350 3.210 22.902 1.0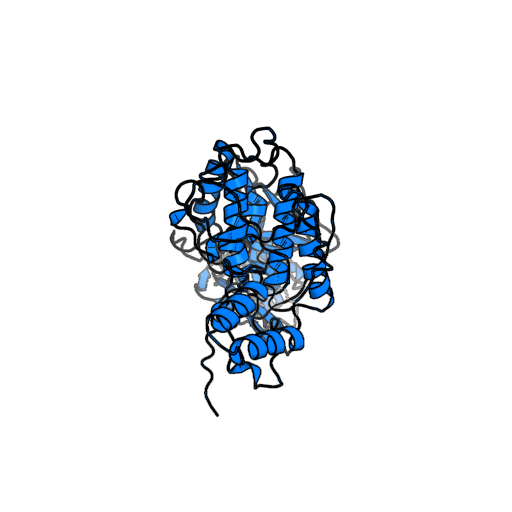0 45.31 351 ASN A N 1
ATOM 2765 C CA . ASN A 1 351 ? 8.792 3.058 22.912 1.00 45.31 351 ASN A CA 1
ATOM 2766 C C . ASN A 1 351 ? 9.278 3.514 21.538 1.00 45.31 351 ASN A C 1
ATOM 2768 O O . ASN A 1 351 ? 9.059 2.806 20.555 1.00 45.31 351 ASN A O 1
ATOM 2772 N N . CYS A 1 352 ? 9.881 4.705 21.475 1.00 38.38 352 CYS A N 1
ATOM 2773 C CA . CYS A 1 352 ? 10.110 5.519 20.266 1.00 38.38 352 CYS A CA 1
ATOM 2774 C C . CYS A 1 352 ? 11.175 4.957 19.293 1.00 38.38 352 CYS A C 1
ATOM 2776 O O . CYS A 1 352 ? 11.976 5.697 18.732 1.00 38.38 352 CYS A O 1
ATOM 2778 N N . LYS A 1 353 ? 11.245 3.630 19.175 1.00 36.28 353 LYS A N 1
ATOM 2779 C CA . LYS A 1 353 ? 12.121 2.835 18.304 1.00 36.28 353 LYS A CA 1
ATOM 2780 C C . LYS A 1 353 ? 11.371 1.683 17.617 1.00 36.28 353 LYS A C 1
ATOM 2782 O O . LYS A 1 353 ? 11.977 0.921 16.870 1.00 36.28 353 LYS A O 1
ATOM 2787 N N . LEU A 1 354 ? 10.081 1.513 17.909 1.00 49.19 354 LEU A N 1
ATOM 2788 C CA . LEU A 1 354 ? 9.184 0.600 17.207 1.00 49.19 354 LEU A CA 1
ATOM 2789 C C . LEU A 1 354 ? 8.277 1.442 16.312 1.00 49.19 354 LEU A C 1
ATOM 2791 O O . LEU A 1 354 ? 7.711 2.425 16.784 1.00 49.19 354 LEU A O 1
ATOM 2795 N N . ARG A 1 355 ? 8.151 1.056 15.041 1.00 61.62 355 ARG A N 1
ATOM 2796 C CA . ARG A 1 355 ? 7.292 1.766 14.088 1.00 61.62 355 ARG A CA 1
ATOM 2797 C C . ARG A 1 355 ? 5.819 1.640 14.469 1.00 61.62 355 ARG A C 1
ATOM 2799 O O . ARG A 1 355 ? 5.424 0.629 15.061 1.00 61.62 355 ARG A O 1
ATOM 2806 N N . ASP A 1 356 ? 5.031 2.638 14.078 1.00 69.94 356 ASP A N 1
ATOM 2807 C CA . ASP A 1 356 ? 3.583 2.654 14.273 1.00 69.94 356 ASP A CA 1
ATOM 2808 C C . ASP A 1 356 ? 2.927 1.355 13.770 1.00 69.94 356 ASP A C 1
ATOM 2810 O O . ASP A 1 356 ? 3.233 0.857 12.691 1.00 69.94 356 ASP A O 1
ATOM 2814 N N . ALA A 1 357 ? 2.040 0.790 14.582 1.00 78.06 357 ALA A N 1
ATOM 2815 C CA . ALA A 1 357 ? 1.182 -0.341 14.239 1.00 78.06 357 ALA A CA 1
ATOM 2816 C C . ALA A 1 357 ? -0.162 -0.233 14.986 1.00 78.06 357 ALA A C 1
ATOM 2818 O O . ALA A 1 357 ? -0.752 -1.240 15.386 1.00 78.06 357 ALA A O 1
ATOM 2819 N N . LEU A 1 358 ? -0.594 1.005 15.237 1.00 85.81 358 LEU A N 1
ATOM 2820 C CA . LEU A 1 358 ? -1.811 1.345 15.963 1.00 85.81 358 LEU A CA 1
ATOM 2821 C C . LEU A 1 358 ? -2.999 1.526 15.012 1.00 85.81 358 LEU A C 1
ATOM 2823 O O . LEU A 1 358 ? -4.141 1.307 15.405 1.00 85.81 358 LEU A O 1
ATOM 2827 N N . HIS A 1 359 ? -2.761 1.937 13.764 1.00 88.25 359 HIS A N 1
ATOM 2828 C CA . HIS A 1 359 ? -3.836 2.291 12.836 1.00 88.25 359 HIS A CA 1
ATOM 2829 C C . HIS A 1 359 ? -4.365 1.104 12.046 1.00 88.25 359 HIS A C 1
ATOM 2831 O O . HIS A 1 359 ? -3.614 0.306 11.489 1.00 88.25 359 HIS A O 1
ATOM 2837 N N . VAL A 1 360 ? -5.692 1.019 11.980 1.00 90.00 360 VAL A N 1
ATOM 2838 C CA . VAL A 1 360 ? -6.426 -0.105 11.394 1.00 90.00 360 VAL A CA 1
ATOM 2839 C C . VAL A 1 360 ? -7.550 0.357 10.482 1.00 90.00 360 VAL A C 1
ATOM 2841 O O . VAL A 1 360 ? -8.109 1.443 10.671 1.00 90.00 360 VAL A O 1
ATOM 2844 N N . MET A 1 361 ? -7.915 -0.517 9.548 1.00 89.06 361 MET A N 1
ATOM 2845 C CA . MET A 1 361 ? -9.217 -0.517 8.892 1.00 89.06 361 MET A CA 1
ATOM 2846 C C . MET A 1 361 ? -10.195 -1.401 9.686 1.00 89.06 361 MET A C 1
ATOM 2848 O O . MET A 1 361 ? -9.819 -2.468 10.181 1.00 89.06 361 MET A O 1
ATOM 2852 N N . TYR A 1 362 ? -11.443 -0.960 9.819 1.00 91.44 362 TYR A N 1
ATOM 2853 C CA . TYR A 1 362 ? -12.508 -1.664 10.540 1.00 91.44 362 TYR A CA 1
ATOM 2854 C C . TYR A 1 362 ? -13.865 -1.479 9.852 1.00 91.44 362 TYR A C 1
ATOM 2856 O O . TYR A 1 362 ? -14.026 -0.548 9.070 1.00 91.44 362 TYR A O 1
ATOM 2864 N N . TRP A 1 363 ? -14.843 -2.320 10.180 1.00 89.88 363 TRP A N 1
ATOM 2865 C CA . TRP A 1 363 ? -16.212 -2.279 9.655 1.00 89.88 363 TRP A CA 1
ATOM 2866 C C . TRP A 1 363 ? -17.211 -1.773 10.709 1.00 89.88 363 TRP A C 1
ATOM 2868 O O . TRP A 1 363 ? -17.130 -2.153 11.878 1.00 89.88 363 TRP A O 1
ATOM 2878 N N . SER A 1 364 ? -18.135 -0.887 10.324 1.00 89.06 364 SER A N 1
ATOM 2879 C CA . SER A 1 364 ? -19.158 -0.314 11.214 1.00 89.06 364 SER A CA 1
ATOM 2880 C C . SER A 1 364 ? -20.325 0.301 10.434 1.00 89.06 364 SER A C 1
ATOM 2882 O O . SER A 1 364 ? -20.162 0.759 9.306 1.00 89.06 364 SER A O 1
ATOM 2884 N N . VAL A 1 365 ? -21.499 0.390 11.065 1.00 85.31 365 VAL A N 1
ATOM 2885 C CA . VAL A 1 365 ? -22.635 1.194 10.569 1.00 85.31 365 VAL A CA 1
ATOM 2886 C C . VAL A 1 365 ? -22.399 2.707 10.706 1.00 85.31 365 VAL A C 1
ATOM 2888 O O . VAL A 1 365 ? -23.101 3.498 10.083 1.00 85.31 365 VAL A O 1
ATOM 2891 N N . ASN A 1 366 ? -21.410 3.136 11.501 1.00 84.00 366 ASN A N 1
ATOM 2892 C CA . ASN A 1 366 ? -21.047 4.546 11.670 1.00 84.00 366 ASN A CA 1
ATOM 2893 C C . ASN A 1 366 ? -20.064 4.991 10.577 1.00 84.00 366 ASN A C 1
ATOM 2895 O O . ASN A 1 366 ? -18.857 4.762 10.673 1.00 84.00 366 ASN A O 1
ATOM 2899 N N . SER A 1 367 ? -20.564 5.681 9.554 1.00 84.00 367 SER A N 1
ATOM 2900 C CA . SER A 1 367 ? -19.740 6.225 8.479 1.00 84.00 367 SER A CA 1
ATOM 2901 C C . SER A 1 367 ? -19.073 7.550 8.859 1.00 84.00 367 SER A C 1
ATOM 2903 O O . SER A 1 367 ? -19.727 8.536 9.219 1.00 84.00 367 SER A O 1
ATOM 2905 N N . HIS A 1 368 ? -17.748 7.587 8.691 1.00 81.69 368 HIS A N 1
ATOM 2906 C CA . HIS A 1 368 ? -16.907 8.791 8.782 1.00 81.69 368 HIS A CA 1
ATOM 2907 C C . HIS A 1 368 ? -16.452 9.292 7.388 1.00 81.69 368 HIS A C 1
ATOM 2909 O O . HIS A 1 368 ? -15.573 10.149 7.281 1.00 81.69 368 HIS A O 1
ATOM 2915 N N . TRP A 1 369 ? -17.067 8.790 6.304 1.00 78.31 369 TRP A N 1
ATOM 2916 C CA . TRP A 1 369 ? -16.793 9.166 4.903 1.00 78.31 369 TRP A CA 1
ATOM 2917 C C . TRP A 1 369 ? -17.405 10.512 4.503 1.00 78.31 369 TRP A C 1
ATOM 2919 O O . TRP A 1 369 ? -18.212 10.623 3.582 1.00 78.31 369 TRP A O 1
ATOM 2929 N N . GLN A 1 370 ? -17.008 11.560 5.215 1.00 77.00 370 GLN A N 1
ATOM 2930 C CA . GLN A 1 370 ? -17.416 12.930 4.946 1.00 77.00 370 GLN A CA 1
ATOM 2931 C C . GLN A 1 370 ? -16.238 13.889 5.123 1.00 77.00 370 GLN A C 1
ATOM 2933 O O . GLN A 1 370 ? -15.528 13.869 6.127 1.00 77.00 370 GLN A O 1
ATOM 2938 N N . TRP A 1 371 ? -16.067 14.790 4.154 1.00 78.31 371 TRP A N 1
ATOM 2939 C CA . TRP A 1 371 ? -15.068 15.864 4.214 1.00 78.31 371 TRP A CA 1
ATOM 2940 C C . TRP A 1 371 ? -15.592 17.142 4.898 1.00 78.31 371 TRP A C 1
ATOM 2942 O O . TRP A 1 371 ? -14.924 18.175 4.936 1.00 78.31 371 TRP A O 1
ATOM 2952 N N . VAL A 1 372 ? -16.814 17.081 5.434 1.00 70.81 372 VAL A N 1
ATOM 2953 C CA . VAL A 1 372 ? -17.530 18.186 6.082 1.00 70.81 372 VAL A CA 1
ATOM 2954 C C . VAL A 1 372 ? -17.594 17.934 7.591 1.00 70.81 372 VAL A C 1
ATOM 2956 O O . VAL A 1 372 ? -17.627 16.795 8.050 1.00 70.81 372 VAL A O 1
ATOM 2959 N N . ARG A 1 373 ? -17.610 19.006 8.393 1.00 64.94 373 ARG A N 1
ATOM 2960 C CA . ARG A 1 373 ? -17.710 18.911 9.858 1.00 64.94 373 ARG A CA 1
ATOM 2961 C C . ARG A 1 373 ? -19.118 18.489 10.303 1.00 64.94 373 ARG A C 1
ATOM 2963 O O . ARG A 1 373 ? -19.945 19.352 10.582 1.00 64.94 373 ARG A O 1
ATOM 2970 N N . GLY A 1 374 ? -19.351 17.184 10.428 1.00 67.62 374 GLY A N 1
ATOM 2971 C CA . GLY A 1 374 ? -20.572 16.590 10.987 1.00 67.62 374 GLY A CA 1
ATOM 2972 C C . GLY A 1 374 ? -20.310 15.600 12.137 1.00 67.62 374 GLY A C 1
ATOM 2973 O O . GLY A 1 374 ? -19.152 15.329 12.472 1.00 67.62 374 GLY A O 1
ATOM 2974 N N . PRO A 1 375 ? -21.369 15.075 12.785 1.00 72.94 375 PRO A N 1
ATOM 2975 C CA . PRO A 1 375 ? -21.323 13.780 13.467 1.00 72.94 375 PRO A CA 1
ATOM 2976 C C . PRO A 1 375 ? -21.255 12.641 12.433 1.00 72.94 375 PRO A C 1
ATOM 2978 O O . PRO A 1 375 ? -21.621 12.852 11.278 1.00 72.94 375 PRO A O 1
ATOM 2981 N N . ALA A 1 376 ? -20.821 11.442 12.835 1.00 77.81 376 ALA A N 1
ATOM 2982 C CA . ALA A 1 376 ? -20.858 10.261 11.967 1.00 77.81 376 ALA A CA 1
ATOM 2983 C C . ALA A 1 376 ? -22.285 9.982 11.459 1.00 77.81 376 ALA A C 1
ATOM 2985 O O . ALA A 1 376 ? -23.259 10.208 12.182 1.00 77.81 376 ALA A O 1
ATOM 2986 N N . VAL A 1 377 ? -22.397 9.498 10.223 1.00 83.44 377 VAL A N 1
ATOM 2987 C CA . VAL A 1 377 ? -23.682 9.136 9.611 1.00 83.44 377 VAL A CA 1
ATOM 2988 C C . VAL A 1 377 ? -23.927 7.653 9.858 1.00 83.44 377 VAL A C 1
ATOM 2990 O O . VAL A 1 377 ? -23.109 6.832 9.454 1.00 83.44 377 VAL A O 1
ATOM 2993 N N . VAL A 1 378 ? -25.035 7.310 10.515 1.00 85.50 378 VAL A N 1
ATOM 2994 C CA . VAL A 1 378 ? -25.466 5.911 10.649 1.00 85.50 378 VAL A CA 1
ATOM 2995 C C . VAL A 1 378 ? -26.032 5.451 9.306 1.00 85.50 378 VAL A C 1
ATOM 2997 O O . VAL A 1 378 ? -26.865 6.149 8.727 1.00 85.50 378 VAL A O 1
ATOM 3000 N N . LEU A 1 379 ? -25.563 4.307 8.817 1.00 85.19 379 LEU A N 1
ATOM 3001 C CA . LEU A 1 379 ? -26.017 3.657 7.588 1.00 85.19 379 LEU A CA 1
ATOM 3002 C C . LEU A 1 379 ? -26.831 2.393 7.900 1.00 85.19 379 LEU A C 1
ATOM 3004 O O . LEU A 1 379 ? -26.661 1.786 8.957 1.00 85.19 379 LEU A O 1
ATOM 3008 N N . ASP A 1 380 ? -27.674 1.979 6.952 1.00 80.38 380 ASP A N 1
ATOM 3009 C CA . ASP A 1 380 ? -28.443 0.726 7.032 1.00 80.38 380 ASP A CA 1
ATOM 3010 C C . ASP A 1 380 ? -27.562 -0.530 6.838 1.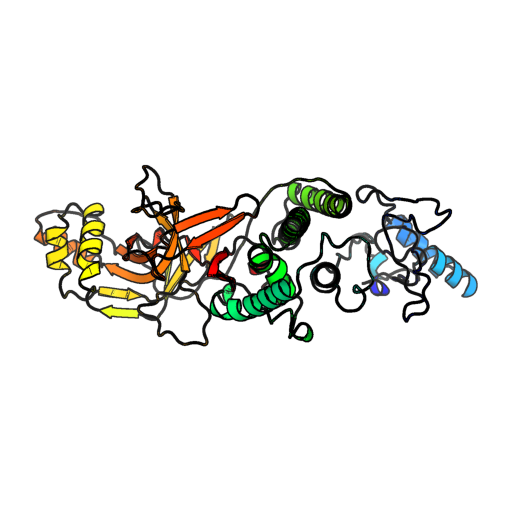00 80.38 380 ASP A C 1
ATOM 3012 O O . ASP A 1 380 ? -27.913 -1.616 7.297 1.00 80.38 380 ASP A O 1
ATOM 3016 N N . GLU A 1 381 ? -26.400 -0.377 6.192 1.00 85.19 381 GLU A N 1
ATOM 3017 C CA . GLU A 1 381 ? -25.394 -1.423 5.962 1.00 85.19 381 GLU A CA 1
ATOM 3018 C C . GLU A 1 381 ? -24.029 -1.010 6.545 1.00 85.19 381 GLU A C 1
ATOM 3020 O O . GLU A 1 381 ? -23.715 0.177 6.668 1.00 85.19 381 GLU A O 1
ATOM 3025 N N . GLU A 1 382 ? -23.186 -1.983 6.906 1.00 86.44 382 GLU A N 1
ATOM 3026 C CA . GLU A 1 382 ? -21.836 -1.699 7.406 1.00 86.44 382 GLU A CA 1
ATOM 3027 C C . GLU A 1 382 ? -20.900 -1.214 6.290 1.00 86.44 382 GLU A C 1
ATOM 3029 O O . GLU A 1 382 ? -20.767 -1.844 5.243 1.00 86.44 382 GLU A O 1
ATOM 3034 N N . THR A 1 383 ? -20.170 -0.132 6.560 1.00 87.38 383 THR A N 1
ATOM 3035 C CA . THR A 1 383 ? -19.081 0.366 5.715 1.00 87.38 383 THR A CA 1
ATOM 3036 C C . THR A 1 383 ? -17.739 0.195 6.421 1.00 87.38 383 THR A C 1
ATOM 3038 O O . THR A 1 383 ? -17.664 0.154 7.651 1.00 87.38 383 THR A O 1
ATOM 3041 N N . PHE A 1 384 ? -16.651 0.142 5.655 1.00 85.88 384 PHE A N 1
ATOM 3042 C CA . PHE A 1 384 ? -15.309 0.215 6.226 1.00 85.88 384 PHE A CA 1
ATOM 3043 C C . PHE A 1 384 ? -14.947 1.659 6.613 1.00 85.88 384 PHE A C 1
ATOM 3045 O O . PHE A 1 384 ? -15.426 2.620 6.008 1.00 85.88 384 PHE A O 1
ATOM 3052 N N . GLY A 1 385 ? -14.087 1.816 7.614 1.00 87.69 385 GLY A N 1
ATOM 3053 C CA . GLY A 1 385 ? -13.534 3.076 8.104 1.00 87.69 385 GLY A CA 1
ATOM 3054 C C . GLY A 1 385 ? -12.145 2.864 8.711 1.00 87.69 385 GLY A C 1
ATOM 3055 O O . GLY A 1 385 ? -11.643 1.742 8.750 1.00 87.69 385 GLY A O 1
ATOM 3056 N N . TYR A 1 386 ? -11.508 3.939 9.187 1.00 90.44 386 TYR A N 1
ATOM 3057 C CA . TYR A 1 386 ? -10.139 3.883 9.721 1.00 90.44 386 TYR A CA 1
ATOM 3058 C C . TYR A 1 386 ? -10.023 4.525 11.108 1.00 90.44 386 TYR A C 1
ATOM 3060 O O . TYR A 1 386 ? -10.680 5.528 11.407 1.00 90.44 386 TYR A O 1
ATOM 3068 N N . SER A 1 387 ? -9.187 3.951 11.970 1.00 90.56 387 SER A N 1
ATOM 3069 C CA . SER A 1 387 ? -9.060 4.346 13.381 1.00 90.56 387 SER A CA 1
ATOM 3070 C C . SER A 1 387 ? -7.680 4.055 13.959 1.00 90.56 387 SER A C 1
ATOM 3072 O O . SER A 1 387 ? -6.972 3.187 13.461 1.00 90.56 387 SER A O 1
ATOM 3074 N N . CYS A 1 388 ? -7.342 4.712 15.068 1.00 91.50 388 CYS A N 1
ATOM 3075 C CA . CYS A 1 388 ? -6.314 4.233 15.993 1.00 91.50 388 CYS A CA 1
ATOM 3076 C C . CYS A 1 388 ? -6.910 3.140 16.902 1.00 91.50 388 CYS A C 1
ATOM 3078 O O . CYS A 1 388 ? -7.980 3.353 17.471 1.00 91.50 388 CYS A O 1
ATOM 3080 N N . ALA A 1 389 ? -6.256 1.992 17.061 1.00 91.25 389 ALA A N 1
ATOM 3081 C CA . ALA A 1 389 ? -6.638 0.961 18.021 1.00 91.25 389 ALA A CA 1
ATOM 3082 C C . ALA A 1 389 ? -6.044 1.269 19.406 1.00 91.25 389 ALA A C 1
ATOM 3084 O O . ALA A 1 389 ? -4.846 1.508 19.563 1.00 91.25 389 ALA A O 1
ATOM 3085 N N . GLU A 1 390 ? -6.879 1.249 20.444 1.00 90.06 390 GLU A N 1
ATOM 3086 C CA . GLU A 1 390 ? -6.452 1.580 21.807 1.00 90.06 390 GLU A CA 1
ATOM 3087 C C . GLU A 1 390 ? -6.132 0.336 22.636 1.00 90.06 390 GLU A C 1
ATOM 3089 O O . GLU A 1 390 ? -5.165 0.321 23.398 1.00 90.06 390 GLU A O 1
ATOM 3094 N N . GLN A 1 391 ? -6.983 -0.689 22.548 1.00 91.50 391 GLN A N 1
ATOM 3095 C CA . GLN A 1 391 ? -6.933 -1.906 23.366 1.00 91.50 391 GLN A CA 1
ATOM 3096 C C . GLN A 1 391 ? -8.021 -2.899 22.938 1.00 91.50 391 GLN A C 1
ATOM 3098 O O . GLN A 1 391 ? -9.075 -2.496 22.446 1.00 91.50 391 GLN A O 1
ATOM 3103 N N . PHE A 1 392 ? -7.802 -4.182 23.228 1.00 94.06 392 PHE A N 1
ATOM 3104 C CA . PHE A 1 392 ? -8.798 -5.243 23.063 1.00 94.06 392 PHE A CA 1
ATOM 3105 C C . PHE A 1 392 ? -9.224 -5.738 24.454 1.00 94.06 392 PHE A C 1
ATOM 3107 O O . PHE A 1 392 ? -8.427 -6.376 25.144 1.00 94.06 392 PHE A O 1
ATOM 3114 N N . LEU A 1 393 ? -10.435 -5.407 24.911 1.00 94.12 393 LEU A N 1
ATOM 3115 C CA . LEU A 1 393 ? -10.971 -5.891 26.190 1.00 94.12 393 LEU A CA 1
ATOM 3116 C C . LEU A 1 393 ? -11.687 -7.227 26.020 1.00 94.12 393 LEU A C 1
ATOM 3118 O O . LEU A 1 393 ? -12.301 -7.478 24.992 1.00 94.12 393 LEU A O 1
ATOM 3122 N N . VAL A 1 394 ? -11.664 -8.046 27.065 1.00 95.00 394 VAL A N 1
ATOM 3123 C CA . VAL A 1 394 ? -12.411 -9.302 27.144 1.00 95.00 394 VAL A CA 1
ATOM 3124 C C . VAL A 1 394 ? -13.417 -9.190 28.280 1.00 95.00 394 VAL A C 1
ATOM 3126 O O . VAL A 1 39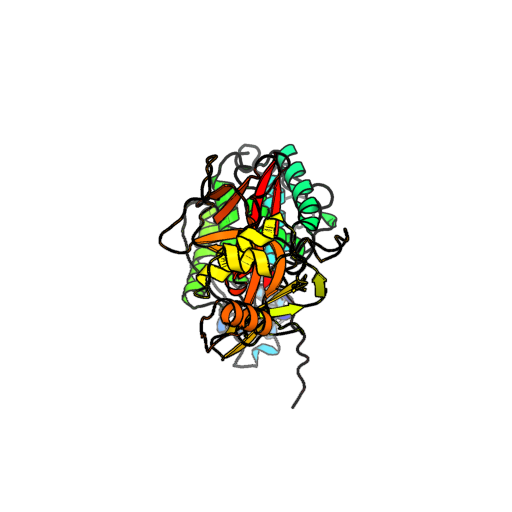4 ? -13.032 -8.996 29.435 1.00 95.00 394 VAL A O 1
ATOM 3129 N N . ILE A 1 395 ? -14.696 -9.308 27.938 1.00 94.94 395 ILE A N 1
ATOM 3130 C CA . ILE A 1 395 ? -15.806 -9.437 28.877 1.00 94.94 395 ILE A CA 1
ATOM 3131 C C . ILE A 1 395 ? -16.112 -10.928 28.969 1.00 94.94 395 ILE A C 1
ATOM 3133 O O . ILE A 1 395 ? -16.616 -11.526 28.018 1.00 94.94 395 ILE A O 1
ATOM 3137 N N . ASP A 1 396 ? -15.737 -11.549 30.082 1.00 91.44 396 ASP A N 1
ATOM 3138 C CA . ASP A 1 396 ? -15.792 -13.000 30.202 1.00 91.44 396 ASP A CA 1
ATOM 3139 C C . ASP A 1 396 ? -17.227 -13.534 30.346 1.00 91.44 396 ASP A C 1
ATOM 3141 O O . ASP A 1 396 ? -18.154 -12.884 30.848 1.00 91.44 396 ASP A O 1
ATOM 3145 N N . ALA A 1 397 ? -17.398 -14.783 29.935 1.00 91.50 397 ALA A N 1
ATOM 3146 C CA . ALA A 1 397 ? -18.672 -15.472 29.951 1.00 91.50 397 ALA A CA 1
ATOM 3147 C C . ALA A 1 397 ? -19.251 -15.672 31.368 1.00 91.50 397 ALA A C 1
ATOM 3149 O O . ALA A 1 397 ? -20.462 -15.858 31.517 1.00 91.50 397 ALA A O 1
ATOM 3150 N N . ALA A 1 398 ? -18.429 -15.663 32.428 1.00 91.12 398 ALA A N 1
ATOM 3151 C CA . ALA A 1 398 ? -18.911 -15.779 33.805 1.00 91.12 398 ALA A CA 1
ATOM 3152 C C . ALA A 1 398 ? -19.498 -14.451 34.311 1.00 91.12 398 ALA A C 1
ATOM 3154 O O . ALA A 1 398 ? -20.554 -14.473 34.949 1.00 91.12 398 ALA A O 1
ATOM 3155 N N . PHE A 1 399 ? -18.910 -13.306 33.949 1.00 93.00 399 PHE A N 1
ATOM 3156 C CA . PHE A 1 399 ? -19.511 -11.987 34.149 1.00 93.00 399 PHE A CA 1
ATOM 3157 C C . PHE A 1 399 ? -20.860 -11.876 33.426 1.00 93.00 399 PHE A C 1
ATOM 3159 O O . PHE A 1 399 ? -21.860 -11.513 34.050 1.00 93.00 399 PHE A O 1
ATOM 3166 N N . LEU A 1 400 ? -20.938 -12.264 32.146 1.00 92.38 400 LEU A N 1
ATOM 3167 C CA . LEU A 1 400 ? -22.197 -12.232 31.388 1.00 92.38 400 L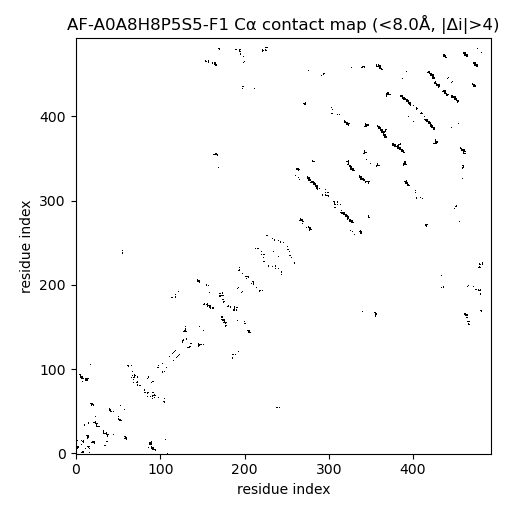EU A CA 1
ATOM 3168 C C . LEU A 1 400 ? -23.275 -13.142 32.014 1.00 92.38 400 LEU A C 1
ATOM 3170 O O . LEU A 1 400 ? -24.435 -12.733 32.143 1.00 92.38 400 LEU A O 1
ATOM 3174 N N . ARG A 1 401 ? -22.898 -14.343 32.486 1.00 91.94 401 ARG A N 1
ATOM 3175 C CA . ARG A 1 401 ? -23.789 -15.249 33.242 1.00 91.94 401 ARG A CA 1
ATOM 3176 C C . ARG A 1 401 ? -24.234 -14.665 34.588 1.00 91.94 401 ARG A C 1
ATOM 3178 O O . ARG A 1 401 ? -25.375 -14.875 34.992 1.00 91.94 401 ARG A O 1
ATOM 3185 N N . HIS A 1 402 ? -23.377 -13.918 35.284 1.00 91.25 402 HIS A N 1
ATOM 3186 C CA . HIS A 1 402 ? -23.745 -13.220 36.523 1.00 91.25 402 HIS A CA 1
ATOM 3187 C C . HIS A 1 402 ? -24.724 -12.071 36.264 1.00 91.25 402 HIS A C 1
ATOM 3189 O O . HIS A 1 402 ? -25.717 -11.940 36.975 1.00 91.25 402 HIS A O 1
ATOM 3195 N N . VAL A 1 403 ? -24.483 -11.258 35.231 1.00 92.12 403 VAL A N 1
ATOM 3196 C CA . VAL A 1 403 ? -25.348 -10.124 34.871 1.00 92.12 403 VAL A CA 1
ATOM 3197 C C . VAL A 1 403 ? -26.742 -10.595 34.459 1.00 92.12 403 VAL A C 1
ATOM 3199 O O . VAL A 1 403 ? -27.722 -10.115 35.027 1.00 92.12 403 VAL A O 1
ATOM 3202 N N . THR A 1 404 ? -26.843 -11.567 33.548 1.00 91.69 404 THR A N 1
ATOM 3203 C CA . THR A 1 404 ? -28.132 -12.145 33.111 1.00 91.69 404 THR A CA 1
ATOM 3204 C C . THR A 1 404 ? -28.895 -12.785 34.274 1.00 91.69 404 THR A C 1
ATOM 3206 O O . THR A 1 404 ? -30.055 -12.437 34.508 1.00 91.69 404 THR A O 1
ATOM 3209 N N . LYS A 1 405 ? -28.226 -13.602 35.104 1.00 90.88 405 LYS A N 1
ATOM 3210 C CA . LYS A 1 405 ? -28.822 -14.181 36.321 1.00 90.88 405 LYS A CA 1
ATOM 3211 C C . LYS A 1 405 ? -29.305 -13.114 37.311 1.00 90.88 405 LYS A C 1
ATOM 3213 O O . LYS A 1 405 ? -30.394 -13.253 37.860 1.00 90.88 405 LYS A O 1
ATOM 3218 N N . CYS A 1 406 ? -28.539 -12.044 37.538 1.00 90.88 406 CYS A N 1
ATOM 3219 C CA . CYS A 1 406 ? -28.964 -10.935 38.400 1.00 90.88 406 CYS A CA 1
ATOM 3220 C C . CYS A 1 406 ? -30.105 -10.093 37.805 1.00 90.88 406 CYS A C 1
ATOM 3222 O O . CYS A 1 406 ? -30.806 -9.440 38.572 1.00 90.88 406 CYS A O 1
ATOM 3224 N N . ALA A 1 407 ? -30.293 -10.095 36.484 1.00 89.81 407 ALA A N 1
ATOM 3225 C CA . ALA A 1 407 ? -31.434 -9.471 35.815 1.00 89.81 407 ALA A CA 1
ATOM 3226 C C . ALA A 1 407 ? -32.692 -10.368 35.800 1.00 89.81 407 ALA A C 1
ATOM 3228 O O . ALA A 1 407 ? -33.738 -9.940 35.324 1.00 89.81 407 ALA A O 1
ATOM 3229 N N . GLY A 1 408 ? -32.601 -11.609 36.299 1.00 89.31 408 GLY A N 1
ATOM 3230 C CA . GLY A 1 408 ? -33.689 -12.592 36.252 1.00 89.31 408 GLY A CA 1
ATOM 3231 C C . GLY A 1 408 ? -33.894 -13.239 34.877 1.00 89.31 408 GLY A C 1
ATOM 3232 O O . GLY A 1 408 ? -34.905 -13.905 34.669 1.00 89.31 408 GLY A O 1
ATOM 3233 N N . VAL A 1 409 ? -32.954 -13.062 33.942 1.00 88.31 409 VAL A N 1
ATOM 3234 C CA . VAL A 1 409 ? -33.081 -13.522 32.553 1.00 88.31 409 VAL A CA 1
ATOM 3235 C C . VAL A 1 409 ? -32.237 -14.774 32.325 1.00 88.31 409 VAL A C 1
ATOM 3237 O O . VAL A 1 409 ? -31.041 -14.796 32.619 1.00 88.31 409 VAL A O 1
ATOM 3240 N N . PHE A 1 410 ? -32.848 -15.822 31.772 1.00 84.06 410 PHE A N 1
ATOM 3241 C CA . PHE A 1 410 ? -32.141 -17.034 31.366 1.00 84.06 410 PHE A CA 1
ATOM 3242 C C . PHE A 1 410 ? -31.627 -16.895 29.928 1.00 84.06 410 PHE A C 1
ATOM 3244 O O . PHE A 1 410 ? -32.416 -16.721 29.002 1.00 84.06 410 PHE A O 1
ATOM 3251 N N . TYR A 1 411 ? -30.309 -16.995 29.743 1.00 81.69 411 TYR A N 1
ATOM 3252 C CA . TYR A 1 411 ? -29.665 -16.956 28.429 1.00 81.69 411 TYR A CA 1
ATOM 3253 C C . TYR A 1 411 ? -28.625 -18.092 28.345 1.00 81.69 411 TYR A C 1
ATOM 3255 O O . TYR A 1 411 ? -27.567 -17.992 28.972 1.00 81.69 411 TYR A O 1
ATOM 3263 N N . PRO A 1 412 ? -28.928 -19.216 27.663 1.00 67.94 412 PRO A N 1
ATOM 3264 C CA . PRO A 1 412 ? -28.152 -20.457 27.789 1.00 67.94 412 PRO A CA 1
ATOM 3265 C C . PRO A 1 412 ? -26.811 -20.460 27.041 1.00 67.94 412 PRO A C 1
ATOM 3267 O O . PRO A 1 412 ? -25.967 -21.311 27.321 1.00 67.94 412 PRO A O 1
ATOM 3270 N N . HIS A 1 413 ? -26.599 -19.530 26.108 1.00 77.62 413 HIS A N 1
ATOM 3271 C CA . HIS A 1 413 ? -25.411 -19.479 25.255 1.00 77.62 413 HIS A CA 1
ATOM 3272 C C . HIS A 1 413 ? -24.665 -18.163 25.482 1.00 77.62 413 HIS A C 1
ATOM 3274 O O . HIS A 1 413 ? -25.044 -17.119 24.958 1.00 77.62 413 HIS A O 1
ATOM 3280 N N . LEU A 1 414 ? -23.630 -18.223 26.323 1.00 85.25 414 LEU A N 1
ATOM 3281 C CA . LEU A 1 414 ? -22.741 -17.108 26.647 1.00 85.25 414 LEU A CA 1
ATOM 3282 C C . LEU A 1 414 ? -21.292 -17.594 26.575 1.00 85.25 414 LEU A C 1
ATOM 3284 O O . LEU A 1 414 ? -20.846 -18.349 27.446 1.00 85.25 414 LEU A O 1
ATOM 3288 N N . ASP A 1 415 ? -20.594 -17.145 25.538 1.00 89.31 415 ASP A N 1
ATOM 3289 C CA . ASP A 1 415 ? -19.143 -17.229 25.369 1.00 89.31 415 ASP A CA 1
ATOM 3290 C C . ASP A 1 415 ? -18.478 -15.908 25.802 1.00 89.31 415 ASP A C 1
ATOM 3292 O O . ASP A 1 415 ? -19.158 -14.942 26.157 1.00 89.31 415 ASP A O 1
ATOM 3296 N N . ASP A 1 416 ? -17.143 -15.874 25.824 1.00 92.12 416 ASP A N 1
ATOM 3297 C CA . ASP A 1 416 ? -16.389 -14.646 26.094 1.00 92.12 416 ASP A CA 1
ATOM 3298 C C . ASP A 1 416 ? -16.563 -13.661 24.929 1.00 92.12 416 ASP A C 1
ATOM 3300 O O . ASP A 1 416 ? -16.394 -14.046 23.772 1.00 92.12 416 ASP A O 1
ATOM 3304 N N . LEU A 1 417 ? -16.852 -12.394 25.233 1.00 93.38 417 LEU A N 1
ATOM 3305 C CA . LEU A 1 417 ? -17.032 -11.315 24.256 1.00 93.38 417 LEU A CA 1
ATOM 3306 C C . LEU A 1 417 ? -15.760 -10.456 24.206 1.00 93.38 417 LEU A C 1
ATOM 3308 O O . LEU A 1 417 ? -15.329 -9.929 25.235 1.00 93.38 417 LEU A O 1
ATOM 3312 N N . VAL A 1 418 ? -15.157 -10.292 23.026 1.00 94.75 418 VAL A N 1
ATOM 3313 C CA . VAL A 1 418 ? -13.916 -9.522 22.852 1.00 94.75 418 VAL A CA 1
ATOM 3314 C C . VAL A 1 418 ? -14.201 -8.232 22.093 1.00 94.75 418 VAL A C 1
ATOM 3316 O O . VAL A 1 418 ? -14.625 -8.237 20.941 1.00 94.75 418 VAL A O 1
ATOM 3319 N N . LEU A 1 419 ? -13.952 -7.112 22.765 1.00 95.44 419 LEU A N 1
ATOM 3320 C CA . LEU A 1 419 ? -14.293 -5.768 22.323 1.00 95.44 419 LEU A CA 1
ATOM 3321 C C . LEU A 1 419 ? -13.036 -5.004 21.917 1.00 95.44 419 LEU A C 1
ATOM 3323 O O . LEU A 1 419 ? -12.130 -4.806 22.732 1.00 95.44 419 LEU A O 1
ATOM 3327 N N . ALA A 1 420 ? -12.998 -4.513 20.684 1.00 94.56 420 ALA A N 1
ATOM 3328 C CA . ALA A 1 420 ? -12.010 -3.530 20.274 1.00 94.56 420 ALA A CA 1
ATOM 3329 C C . ALA A 1 420 ? -12.465 -2.128 20.700 1.00 94.56 420 ALA A C 1
ATOM 3331 O O . ALA A 1 420 ? -13.564 -1.686 20.362 1.00 94.56 420 ALA A O 1
ATOM 3332 N N . VAL A 1 421 ? -11.601 -1.415 21.425 1.00 94.00 421 VAL A N 1
ATOM 3333 C CA . VAL A 1 421 ? -11.742 0.029 21.643 1.00 94.00 421 VAL A CA 1
ATOM 3334 C C . VAL A 1 421 ? -10.909 0.731 20.587 1.00 94.00 421 VAL A C 1
ATOM 3336 O O . VAL A 1 421 ? -9.692 0.528 20.514 1.00 94.00 421 VAL A O 1
ATOM 3339 N N . VAL A 1 422 ? -11.563 1.554 19.775 1.00 93.06 422 VAL A N 1
ATOM 3340 C CA . VAL A 1 422 ? -10.927 2.286 18.678 1.00 93.06 422 VAL A CA 1
ATOM 3341 C C . VAL A 1 422 ? -11.236 3.774 18.768 1.00 93.06 422 VAL A C 1
ATOM 3343 O O . VAL A 1 422 ? -12.310 4.164 19.208 1.00 93.06 422 VAL A O 1
ATOM 3346 N N . SER A 1 423 ? -10.313 4.611 18.308 1.00 92.88 423 SER A N 1
ATOM 3347 C CA . SER A 1 423 ? -10.451 6.063 18.174 1.00 92.88 423 SER A CA 1
ATOM 3348 C C . SER A 1 423 ? -10.538 6.420 16.676 1.00 92.88 423 SER A C 1
ATOM 3350 O O . SER A 1 423 ? -9.500 6.474 16.004 1.00 92.88 423 SER A O 1
ATOM 3352 N N . PRO A 1 424 ? -11.749 6.608 16.106 1.00 91.44 424 PRO A N 1
ATOM 3353 C CA . PRO A 1 424 ? -11.937 6.833 14.670 1.00 91.44 424 PRO A CA 1
ATOM 3354 C C . PRO A 1 424 ? -11.294 8.107 14.124 1.00 91.44 424 PRO A C 1
ATOM 3356 O O . PRO A 1 424 ? -11.192 9.135 14.802 1.00 91.44 424 PRO A O 1
ATOM 3359 N N . ILE A 1 425 ? -10.914 8.055 12.849 1.00 89.19 425 ILE A N 1
ATOM 3360 C CA . ILE A 1 425 ? -10.506 9.221 12.068 1.00 89.19 425 ILE A CA 1
ATOM 3361 C C . ILE A 1 425 ? -11.778 9.968 11.608 1.00 89.19 425 ILE A C 1
ATOM 3363 O O . ILE A 1 425 ? -12.595 9.370 10.915 1.00 89.19 425 ILE A O 1
ATOM 3367 N N . PRO A 1 426 ? -11.972 11.252 11.979 1.00 82.19 426 PRO A N 1
ATOM 3368 C CA . PRO A 1 426 ? -13.267 11.933 11.846 1.00 82.19 426 PRO A CA 1
ATOM 3369 C C . PRO A 1 426 ? -13.652 12.346 10.422 1.00 82.19 426 PRO A C 1
ATOM 3371 O O . PRO A 1 426 ? -14.833 12.569 10.172 1.00 82.19 426 PRO A O 1
ATOM 3374 N N . TYR A 1 427 ? -12.676 12.526 9.526 1.00 83.19 427 TYR A N 1
ATOM 3375 C CA . TYR A 1 427 ? -12.905 13.018 8.166 1.00 83.19 427 TYR A CA 1
ATOM 3376 C C . TYR A 1 427 ? -12.061 12.221 7.174 1.00 83.19 427 TYR A C 1
ATOM 3378 O O . TYR A 1 427 ? -10.830 12.193 7.288 1.00 83.19 427 TYR A O 1
ATOM 3386 N N . LEU A 1 428 ? -12.729 11.604 6.201 1.00 84.81 428 LEU A N 1
ATOM 3387 C CA . LEU A 1 428 ? -12.145 10.745 5.172 1.00 84.81 428 LEU A CA 1
ATOM 3388 C C . LEU A 1 428 ? -12.635 11.180 3.785 1.00 84.81 428 LEU A C 1
ATOM 3390 O O . LEU A 1 428 ? -13.797 11.557 3.621 1.00 84.81 428 LEU A O 1
ATOM 3394 N N . CYS A 1 429 ? -11.755 11.120 2.786 1.00 81.81 429 CYS A N 1
ATOM 3395 C CA . CYS A 1 429 ? -12.082 11.371 1.384 1.00 81.81 429 CYS A CA 1
ATOM 3396 C C . CYS A 1 429 ? -11.254 10.447 0.481 1.00 81.81 429 CYS A C 1
ATOM 3398 O O . CYS A 1 429 ? -10.029 10.398 0.599 1.00 81.81 429 CYS A O 1
ATOM 3400 N N . HIS A 1 430 ? -11.912 9.714 -0.419 1.00 77.69 430 HIS A N 1
ATOM 3401 C CA . HIS A 1 430 ? -11.241 8.838 -1.377 1.00 77.69 430 HIS A CA 1
ATOM 3402 C C . HIS A 1 430 ? -10.940 9.590 -2.680 1.00 77.69 430 HIS A C 1
ATOM 3404 O O . HIS A 1 430 ? -11.847 10.110 -3.333 1.00 77.69 430 HIS A O 1
ATOM 3410 N N . ILE A 1 431 ? -9.669 9.625 -3.083 1.00 67.06 431 ILE A N 1
ATOM 3411 C CA . ILE A 1 431 ? -9.232 10.291 -4.311 1.00 67.06 431 ILE A CA 1
ATOM 3412 C C . ILE A 1 431 ? -9.188 9.265 -5.450 1.00 67.06 431 ILE A C 1
ATOM 3414 O O . ILE A 1 431 ? -8.175 8.608 -5.692 1.00 67.06 431 ILE A O 1
ATOM 3418 N N . ALA A 1 432 ? -10.303 9.147 -6.174 1.00 63.88 432 ALA A N 1
ATOM 3419 C CA . ALA A 1 432 ? -10.501 8.130 -7.212 1.00 63.88 432 ALA A CA 1
ATOM 3420 C C . ALA A 1 432 ? -9.432 8.126 -8.325 1.00 63.88 432 ALA A C 1
ATOM 3422 O O . ALA A 1 432 ? -9.091 7.065 -8.835 1.00 63.88 432 ALA A O 1
ATOM 3423 N N . SER A 1 433 ? -8.847 9.280 -8.670 1.00 51.69 433 SER A N 1
ATOM 3424 C CA . SER A 1 433 ? -7.783 9.387 -9.686 1.00 51.69 433 SER A CA 1
ATOM 3425 C C . SER A 1 433 ? -6.434 8.782 -9.270 1.00 51.69 433 SER A C 1
ATOM 3427 O O . SER A 1 433 ? -5.513 8.721 -10.082 1.00 51.69 433 SER A O 1
ATOM 3429 N N . SER A 1 434 ? -6.276 8.399 -8.003 1.00 52.66 434 SER A N 1
ATOM 3430 C CA . SER A 1 434 ? -5.028 7.853 -7.454 1.00 52.66 434 SER A CA 1
ATOM 3431 C C . SER A 1 434 ? -5.207 6.631 -6.555 1.00 52.66 434 SER A C 1
ATOM 3433 O O . SER A 1 434 ? -4.208 5.982 -6.254 1.00 52.66 434 SER A O 1
ATOM 3435 N N . GLY A 1 435 ? -6.437 6.296 -6.151 1.00 61.34 435 GLY A N 1
ATOM 3436 C CA . GLY A 1 435 ? -6.716 5.154 -5.275 1.00 61.34 435 GLY A CA 1
ATOM 3437 C C . GLY A 1 435 ? -6.181 5.340 -3.853 1.00 61.34 435 GLY A C 1
ATOM 3438 O O . GLY A 1 435 ? -5.772 4.371 -3.225 1.00 61.34 435 GLY A O 1
ATOM 3439 N N . ILE A 1 436 ? -6.107 6.586 -3.367 1.00 68.69 436 ILE A N 1
ATOM 3440 C CA . ILE A 1 436 ? -5.605 6.910 -2.022 1.00 68.69 436 ILE A CA 1
ATOM 3441 C C . ILE A 1 436 ? -6.691 7.580 -1.182 1.00 68.69 436 ILE A C 1
ATOM 3443 O O . ILE A 1 436 ? -7.435 8.437 -1.669 1.00 68.69 436 ILE A O 1
ATOM 3447 N N . THR A 1 437 ? -6.741 7.239 0.103 1.00 78.75 437 THR A N 1
ATOM 3448 C CA . THR A 1 437 ? -7.614 7.904 1.075 1.00 78.75 437 THR A CA 1
ATOM 3449 C C . THR A 1 437 ? -6.866 9.056 1.740 1.00 78.75 437 THR A C 1
ATOM 3451 O O . THR A 1 437 ? -5.884 8.849 2.457 1.00 78.75 437 THR A O 1
ATOM 3454 N N . GLN A 1 438 ? -7.341 10.281 1.527 1.00 80.12 438 GLN A N 1
ATOM 3455 C CA . GLN A 1 438 ? -6.922 11.450 2.295 1.00 80.12 438 GLN A CA 1
ATOM 3456 C C . GLN A 1 438 ? -7.736 11.525 3.593 1.00 80.12 438 GLN A C 1
ATOM 3458 O O . GLN A 1 438 ? -8.926 11.201 3.610 1.00 80.12 438 GLN A O 1
ATOM 3463 N N . TYR A 1 439 ? -7.116 11.983 4.682 1.00 85.88 439 TYR A N 1
ATOM 3464 C CA . TYR A 1 439 ? -7.797 12.163 5.962 1.00 85.88 439 TYR A CA 1
ATOM 3465 C C . TYR A 1 439 ? -7.486 13.497 6.648 1.00 85.88 439 TYR A C 1
ATOM 3467 O O . TYR A 1 439 ? -6.559 14.222 6.281 1.00 85.88 439 TYR A O 1
ATOM 3475 N N . SER A 1 440 ? -8.289 13.846 7.655 1.00 83.19 440 SER A N 1
ATOM 3476 C CA . SER A 1 440 ? -8.047 15.004 8.521 1.00 83.19 440 SER A CA 1
ATOM 3477 C C . SER A 1 440 ? -8.495 14.730 9.960 1.00 83.19 440 SER A C 1
ATOM 3479 O O . SER A 1 440 ? -9.393 13.925 10.202 1.00 83.19 440 SER A O 1
ATOM 3481 N N . LEU A 1 441 ? -7.869 15.401 10.932 1.00 84.31 441 LEU A N 1
ATOM 3482 C CA . LEU A 1 441 ? -8.147 15.245 12.365 1.00 84.31 441 LEU A CA 1
ATOM 3483 C C . LEU A 1 441 ? -8.847 16.486 12.933 1.00 84.31 441 LEU A C 1
ATOM 3485 O O . LEU A 1 441 ? -8.498 17.625 12.612 1.00 84.31 441 LEU A O 1
ATOM 3489 N N . ARG A 1 442 ? -9.810 16.295 13.842 1.00 76.88 442 ARG A N 1
ATOM 3490 C CA . ARG A 1 442 ? -10.622 17.384 14.409 1.00 76.88 442 ARG A CA 1
ATOM 3491 C C . ARG A 1 442 ? -9.819 18.153 15.461 1.00 76.88 442 ARG A C 1
ATOM 3493 O O . ARG A 1 442 ? -9.889 17.862 16.649 1.00 76.88 442 ARG A O 1
ATOM 3500 N N . GLY A 1 443 ? -9.035 19.132 15.007 1.00 77.19 443 GLY A N 1
ATOM 3501 C CA . GLY A 1 443 ? -8.105 19.876 15.866 1.00 77.19 443 GLY A CA 1
ATOM 3502 C C . GLY A 1 443 ? -6.942 19.005 16.347 1.00 77.19 443 GLY A C 1
ATOM 3503 O O . GLY A 1 443 ? -6.582 19.059 17.519 1.00 77.19 443 GLY A O 1
ATOM 3504 N N . GLY A 1 444 ? -6.417 18.144 15.466 1.00 79.50 444 GLY A N 1
ATOM 3505 C CA . GLY A 1 444 ? -5.342 17.199 15.793 1.00 79.50 444 GLY A CA 1
ATOM 3506 C C . GLY A 1 444 ? -5.778 15.990 16.631 1.00 79.50 444 GLY A C 1
ATOM 3507 O O . GLY A 1 444 ? -4.922 15.272 17.134 1.00 79.50 444 GLY A O 1
ATOM 3508 N N . ARG A 1 445 ? -7.088 15.759 16.805 1.00 82.25 445 ARG A N 1
ATOM 3509 C CA . ARG A 1 445 ? -7.642 14.661 17.615 1.00 82.25 445 ARG A CA 1
ATOM 3510 C C . ARG A 1 445 ? -8.558 13.734 16.808 1.00 82.25 445 ARG A C 1
ATOM 3512 O O . ARG A 1 445 ? -9.196 14.164 15.841 1.00 82.25 445 ARG A O 1
ATOM 3519 N N . TYR A 1 446 ? -8.618 12.480 17.251 1.00 87.88 446 TYR A N 1
ATOM 3520 C CA . TYR A 1 446 ? -9.575 11.458 16.819 1.00 87.88 446 TYR A CA 1
ATOM 3521 C C . TYR A 1 446 ? -10.988 11.725 17.374 1.00 87.88 446 TYR A C 1
ATOM 3523 O O . TYR A 1 446 ? -11.200 12.637 18.181 1.00 87.88 446 TYR A O 1
ATOM 3531 N N . VAL A 1 447 ? -11.962 10.928 16.935 1.00 86.56 447 VAL A N 1
ATOM 3532 C CA . VAL A 1 447 ? -13.316 10.867 17.512 1.00 86.56 447 VAL A CA 1
ATOM 3533 C C . VAL A 1 447 ? -13.272 10.227 18.911 1.00 86.56 447 VAL A C 1
ATOM 3535 O O . VAL A 1 447 ? -12.346 9.495 19.241 1.00 86.56 447 VAL A O 1
ATOM 3538 N N . SER A 1 448 ? -14.272 10.511 19.756 1.00 87.00 448 SER A N 1
ATOM 3539 C CA . SER A 1 448 ? -14.438 9.846 21.060 1.00 87.00 448 SER A CA 1
ATOM 3540 C C . SER A 1 448 ? -14.549 8.321 20.887 1.00 87.00 448 SER A C 1
ATOM 3542 O O . SER A 1 448 ? -15.381 7.907 20.079 1.00 87.00 448 SER A O 1
ATOM 3544 N N . PRO A 1 449 ? -13.838 7.486 21.673 1.00 90.75 449 PRO A N 1
ATOM 3545 C CA . PRO A 1 449 ? -13.563 6.106 21.272 1.00 90.75 449 PRO A CA 1
ATOM 3546 C C . PRO A 1 449 ? -14.828 5.264 21.093 1.00 90.75 449 PRO A C 1
ATOM 3548 O O . PRO A 1 449 ? -15.704 5.282 21.960 1.00 90.75 449 PRO A O 1
ATOM 3551 N N . GLU A 1 450 ? -14.949 4.560 19.975 1.00 91.56 450 GLU A N 1
ATOM 3552 C CA . GLU A 1 450 ? -16.056 3.653 19.673 1.00 91.56 450 GLU A CA 1
ATOM 3553 C C . GLU A 1 450 ? -15.743 2.231 20.173 1.00 91.56 450 GLU A C 1
ATOM 3555 O O . GLU A 1 450 ? -14.581 1.857 20.359 1.00 91.56 450 GLU A O 1
ATOM 3560 N N . ILE A 1 451 ? -16.799 1.460 20.447 1.00 93.44 451 ILE A N 1
ATOM 3561 C CA . ILE A 1 451 ? -16.717 0.063 20.887 1.00 93.44 451 ILE A CA 1
ATOM 3562 C C . ILE A 1 451 ? -17.208 -0.805 19.738 1.00 93.44 451 ILE A C 1
ATOM 3564 O O . ILE A 1 451 ? -18.344 -0.649 19.291 1.00 93.44 451 ILE A O 1
ATOM 3568 N N . LEU A 1 452 ? -16.353 -1.713 19.286 1.00 93.38 452 LEU A N 1
ATOM 3569 C CA . LEU A 1 452 ? -16.644 -2.677 18.233 1.00 93.38 452 LEU A CA 1
ATOM 3570 C C . LEU A 1 452 ? -16.454 -4.091 18.779 1.00 93.38 452 LEU A C 1
ATOM 3572 O O . LEU A 1 452 ? -15.657 -4.311 19.693 1.00 93.38 452 LEU A O 1
ATOM 3576 N N . ASP A 1 453 ? -17.111 -5.067 18.162 1.00 93.69 453 ASP A N 1
ATOM 3577 C CA . ASP A 1 453 ? -16.653 -6.450 18.262 1.00 93.69 453 ASP A CA 1
ATOM 3578 C C . ASP A 1 453 ? -15.264 -6.577 17.604 1.00 93.69 453 ASP A C 1
ATOM 3580 O O . ASP A 1 453 ? -15.019 -5.998 16.543 1.00 93.69 453 ASP A O 1
ATOM 3584 N N . ALA A 1 454 ? -14.336 -7.316 18.216 1.00 92.44 454 ALA A N 1
ATOM 3585 C CA . ALA A 1 454 ? -12.959 -7.404 17.726 1.00 92.44 454 ALA A CA 1
ATOM 3586 C C . ALA A 1 454 ? -12.832 -8.040 16.327 1.00 92.44 454 ALA A C 1
ATOM 3588 O O . ALA A 1 454 ? -11.863 -7.752 15.622 1.00 92.44 454 ALA A O 1
ATOM 3589 N N . SER A 1 455 ? -13.811 -8.836 15.881 1.00 91.06 455 SER A N 1
ATOM 3590 C CA . SER A 1 455 ? -13.850 -9.373 14.515 1.00 91.06 455 SER A CA 1
ATOM 3591 C C . SER A 1 455 ? -14.122 -8.302 13.450 1.00 91.06 455 SER A C 1
ATOM 3593 O O . SER A 1 455 ? -13.782 -8.513 12.287 1.00 91.06 455 SER A O 1
ATOM 3595 N N . LYS A 1 456 ? -14.652 -7.127 13.820 1.00 92.06 456 LYS A N 1
ATOM 3596 C CA . LYS A 1 456 ? -14.876 -6.010 12.887 1.00 92.06 456 LYS A CA 1
ATOM 3597 C C . LYS A 1 456 ? -13.594 -5.300 12.457 1.00 92.06 456 LYS A C 1
ATOM 3599 O O . LYS A 1 456 ? -13.639 -4.506 11.523 1.00 92.06 456 LYS A O 1
ATOM 3604 N N . ILE A 1 457 ? -12.458 -5.568 13.103 1.00 89.25 457 ILE A N 1
ATOM 3605 C CA . ILE A 1 457 ? -11.150 -5.100 12.633 1.00 89.25 457 ILE A CA 1
ATOM 3606 C C . ILE A 1 457 ? -10.633 -6.030 11.529 1.00 89.25 457 ILE A C 1
ATOM 3608 O O . ILE A 1 457 ? -10.624 -7.259 11.666 1.00 89.25 457 ILE A O 1
ATOM 3612 N N . ASP A 1 458 ? -10.190 -5.413 10.437 1.00 84.94 458 ASP A N 1
ATOM 3613 C CA . ASP A 1 458 ? -9.794 -6.084 9.202 1.00 84.94 458 ASP A CA 1
ATOM 3614 C C . ASP A 1 458 ? -8.262 -6.163 9.092 1.00 84.94 458 ASP A C 1
ATOM 3616 O O . ASP A 1 458 ? -7.663 -7.213 9.333 1.00 84.94 458 ASP A O 1
ATOM 3620 N N . CYS A 1 459 ? -7.606 -5.030 8.822 1.00 78.44 459 CYS A N 1
ATOM 3621 C CA . CYS A 1 459 ? -6.178 -4.977 8.522 1.00 78.44 459 CYS A CA 1
ATOM 3622 C C . CYS A 1 459 ? -5.473 -3.746 9.115 1.00 78.44 459 CYS A C 1
ATOM 3624 O O . CYS A 1 459 ? -6.104 -2.783 9.559 1.00 78.44 459 CYS A O 1
ATOM 3626 N N . LEU A 1 460 ? -4.139 -3.793 9.121 1.00 80.12 460 LEU A N 1
ATOM 3627 C CA . LEU A 1 460 ? -3.263 -2.706 9.557 1.00 80.12 460 LEU A CA 1
ATOM 3628 C C . LEU A 1 460 ? -3.044 -1.694 8.418 1.00 80.12 460 LEU A C 1
ATOM 3630 O O . LEU A 1 460 ? -2.878 -2.093 7.265 1.00 80.12 460 LEU A O 1
ATOM 3634 N N . VAL A 1 461 ? -2.992 -0.396 8.732 1.00 80.19 461 VAL A N 1
ATOM 3635 C CA . VAL A 1 461 ? -2.737 0.668 7.743 1.00 80.19 461 VAL A CA 1
ATOM 3636 C C . VAL A 1 461 ? -1.582 1.576 8.164 1.00 80.19 461 VAL A C 1
ATOM 3638 O O . VAL A 1 461 ? -1.462 1.959 9.326 1.00 80.19 461 VAL A O 1
ATOM 3641 N N . GLY A 1 462 ? -0.729 1.936 7.205 1.00 72.94 462 GLY A N 1
ATOM 3642 C CA . GLY A 1 462 ? 0.290 2.970 7.367 1.00 72.94 462 GLY A CA 1
ATOM 3643 C C . GLY A 1 462 ? -0.283 4.369 7.137 1.00 72.94 462 GLY A C 1
ATOM 3644 O O . GLY A 1 462 ? -1.393 4.535 6.620 1.00 72.94 462 GLY A O 1
ATOM 3645 N N . ARG A 1 463 ? 0.475 5.401 7.511 1.00 82.31 463 ARG A N 1
ATOM 3646 C CA . ARG A 1 463 ? 0.073 6.806 7.343 1.00 82.31 463 ARG A CA 1
ATOM 3647 C C . ARG A 1 463 ? 1.228 7.625 6.778 1.00 82.31 463 ARG A C 1
ATOM 3649 O O . ARG A 1 463 ? 2.383 7.355 7.076 1.00 82.31 463 ARG A O 1
ATOM 3656 N N . VAL A 1 464 ? 0.912 8.634 5.970 1.00 72.12 464 VAL A N 1
ATOM 3657 C CA . VAL A 1 464 ? 1.890 9.564 5.384 1.00 72.12 464 VAL A CA 1
ATOM 3658 C C . VAL A 1 464 ? 1.432 10.997 5.630 1.00 72.12 464 VAL A C 1
ATOM 3660 O O . VAL A 1 464 ? 0.286 11.355 5.347 1.00 72.12 464 VAL A O 1
ATOM 3663 N N . GLN A 1 465 ? 2.342 11.827 6.139 1.00 74.00 465 GLN A N 1
ATOM 3664 C CA . GLN A 1 465 ? 2.141 13.258 6.345 1.00 74.00 465 GLN A CA 1
ATOM 3665 C C . GLN A 1 465 ? 3.018 14.056 5.377 1.00 74.00 465 GLN A C 1
ATOM 3667 O O . GLN A 1 465 ? 4.198 13.768 5.202 1.00 74.00 465 GLN A O 1
ATOM 3672 N N . LEU A 1 466 ? 2.438 15.079 4.752 1.00 66.69 466 LEU A N 1
ATOM 3673 C CA . LEU A 1 466 ? 3.152 16.027 3.896 1.00 66.69 466 LEU A CA 1
ATOM 3674 C C . LEU A 1 466 ? 3.468 17.327 4.661 1.00 66.69 466 LEU A C 1
ATOM 3676 O O . LEU A 1 466 ? 2.650 17.742 5.486 1.00 66.69 466 LEU A O 1
ATOM 3680 N N . PRO A 1 467 ? 4.570 18.044 4.348 1.00 51.06 467 PRO A N 1
ATOM 3681 C CA . PRO A 1 467 ? 4.958 19.274 5.059 1.00 51.06 467 PRO A CA 1
ATOM 3682 C C . PRO A 1 467 ? 3.922 20.412 5.042 1.00 51.06 467 PRO A C 1
ATOM 3684 O O . PRO A 1 467 ? 3.963 21.296 5.888 1.00 51.06 467 PRO A O 1
ATOM 3687 N N . LEU A 1 468 ? 2.951 20.370 4.121 1.00 59.06 468 LEU A N 1
ATOM 3688 C CA . LEU A 1 468 ? 1.807 21.295 4.060 1.00 59.06 468 LEU A CA 1
ATOM 3689 C C . LEU A 1 468 ? 0.595 20.835 4.906 1.00 59.06 468 LEU A C 1
ATOM 3691 O O . LEU A 1 468 ? -0.522 21.296 4.687 1.00 59.06 468 LEU A O 1
ATOM 3695 N N . GLY A 1 469 ? 0.781 19.893 5.836 1.00 65.19 469 GLY A N 1
ATOM 3696 C CA . GLY A 1 469 ? -0.246 19.434 6.784 1.00 65.19 469 GLY A CA 1
ATOM 3697 C C . GLY A 1 469 ? -1.302 18.474 6.219 1.00 65.19 469 GLY A C 1
ATOM 3698 O O . GLY A 1 469 ? -2.234 18.110 6.933 1.00 65.19 469 GLY A O 1
ATOM 3699 N N . ALA A 1 470 ? -1.178 18.050 4.958 1.00 69.75 470 ALA A N 1
ATOM 3700 C CA . ALA A 1 470 ? -2.056 17.041 4.367 1.00 69.75 470 ALA A CA 1
ATOM 3701 C C . ALA A 1 470 ? -1.669 15.630 4.846 1.00 69.75 470 ALA A C 1
ATOM 3703 O O . ALA A 1 470 ? -0.484 15.295 4.897 1.00 69.75 470 ALA A O 1
ATOM 3704 N N . LEU A 1 471 ? -2.675 14.813 5.168 1.00 79.56 471 LEU A N 1
ATOM 3705 C CA . LEU A 1 471 ? -2.523 13.476 5.740 1.00 79.56 471 LEU A CA 1
ATOM 3706 C C . LEU A 1 471 ? -3.194 12.428 4.842 1.00 79.56 471 LEU A C 1
ATOM 3708 O O . LEU A 1 471 ? -4.309 12.644 4.365 1.00 79.56 471 LEU A O 1
ATOM 3712 N N . TYR A 1 472 ? -2.524 11.296 4.632 1.00 79.88 472 TYR A N 1
ATOM 3713 C CA . TYR A 1 472 ? -2.969 10.208 3.757 1.00 79.88 472 TYR A CA 1
ATOM 3714 C C . TYR A 1 472 ? -2.803 8.848 4.435 1.00 79.88 472 TYR A C 1
ATOM 3716 O O . TYR A 1 472 ? -1.882 8.648 5.229 1.00 79.88 472 TYR A O 1
ATOM 3724 N N . ILE A 1 473 ? -3.698 7.918 4.111 1.00 80.31 473 ILE A N 1
ATOM 3725 C CA . ILE A 1 473 ? -3.652 6.521 4.554 1.00 80.31 473 ILE A CA 1
ATOM 3726 C C . ILE A 1 473 ? -2.984 5.683 3.460 1.00 80.31 473 ILE A C 1
ATOM 3728 O O . ILE A 1 473 ? -3.215 5.910 2.272 1.00 80.31 473 ILE A O 1
ATOM 3732 N N . VAL A 1 474 ? -2.161 4.718 3.868 1.00 70.12 474 VAL A N 1
ATOM 3733 C CA . VAL A 1 474 ? -1.480 3.759 2.992 1.00 70.12 474 VAL A CA 1
ATOM 3734 C C . VAL A 1 474 ? -1.894 2.349 3.402 1.00 70.12 474 VAL A C 1
ATOM 3736 O O . VAL A 1 474 ? -1.637 1.923 4.528 1.00 70.12 474 VAL A O 1
ATOM 3739 N N . GLN A 1 475 ? -2.533 1.617 2.495 1.00 69.75 475 GLN A N 1
ATOM 3740 C CA . GLN A 1 475 ? -2.940 0.228 2.711 1.00 69.75 475 GLN A CA 1
ATOM 3741 C C . GLN A 1 475 ? -1.882 -0.747 2.149 1.00 69.75 475 GLN A C 1
ATOM 3743 O O . GLN A 1 475 ? -1.075 -0.399 1.283 1.00 69.75 475 GLN A O 1
ATOM 3748 N N . ARG A 1 476 ? -1.835 -1.969 2.707 1.00 55.44 476 ARG A N 1
ATOM 3749 C CA . ARG A 1 476 ? -0.903 -3.051 2.306 1.00 55.44 476 ARG A CA 1
ATOM 3750 C C . ARG A 1 476 ? -1.452 -3.896 1.140 1.00 55.44 476 ARG A C 1
ATOM 3752 O O . ARG A 1 476 ? -0.889 -4.924 0.788 1.00 55.44 476 ARG A O 1
ATOM 3759 N N . ASP A 1 477 ? -2.518 -3.431 0.493 1.00 54.00 477 ASP A N 1
ATOM 3760 C CA . ASP A 1 477 ? -3.127 -3.930 -0.755 1.00 54.00 477 ASP A CA 1
ATOM 3761 C C . ASP A 1 477 ? -2.260 -3.660 -2.005 1.00 54.00 477 ASP A C 1
ATOM 3763 O O . ASP A 1 477 ? -2.725 -3.624 -3.143 1.00 54.00 477 ASP A O 1
ATOM 3767 N N . THR A 1 478 ? -0.958 -3.469 -1.798 1.00 42.56 478 THR A N 1
ATOM 3768 C CA . THR A 1 478 ? 0.009 -3.075 -2.810 1.00 42.56 478 THR A CA 1
ATOM 3769 C C . THR A 1 478 ? 1.255 -3.950 -2.671 1.00 42.56 478 THR A C 1
ATOM 3771 O O . THR A 1 478 ? 1.813 -4.105 -1.586 1.00 42.56 478 THR A O 1
ATOM 3774 N N . ALA A 1 479 ? 1.662 -4.580 -3.776 1.00 36.59 479 ALA A N 1
ATOM 3775 C CA . ALA A 1 479 ? 2.380 -5.864 -3.776 1.00 36.59 479 ALA A CA 1
ATOM 3776 C C . ALA A 1 479 ? 3.847 -5.867 -3.277 1.00 36.59 479 ALA A C 1
ATOM 3778 O O . ALA A 1 479 ? 4.586 -6.807 -3.534 1.00 36.59 479 ALA A O 1
ATOM 3779 N N . VAL A 1 480 ? 4.290 -4.854 -2.532 1.00 33.25 480 VAL A N 1
ATOM 3780 C CA . VAL A 1 480 ? 5.640 -4.815 -1.934 1.00 33.25 480 VAL A CA 1
ATOM 3781 C C . VAL A 1 480 ? 5.687 -5.434 -0.547 1.00 33.25 480 VAL A C 1
ATOM 3783 O O . VAL A 1 480 ? 6.715 -5.977 -0.156 1.00 33.25 480 VAL A O 1
ATOM 3786 N N . GLY A 1 481 ? 4.542 -5.521 0.133 1.00 33.47 481 GLY A N 1
ATOM 3787 C CA . GLY A 1 481 ? 4.401 -6.405 1.288 1.00 33.47 481 GLY A CA 1
ATOM 3788 C C . GLY A 1 481 ? 4.564 -7.900 0.963 1.00 33.47 481 GLY A C 1
ATOM 3789 O O . GLY A 1 481 ? 4.484 -8.694 1.889 1.00 33.47 481 GLY A O 1
ATOM 3790 N N . GLN A 1 482 ? 4.754 -8.293 -0.306 1.00 33.47 482 GLN A N 1
ATOM 3791 C CA . GLN A 1 482 ? 4.903 -9.689 -0.745 1.00 33.47 482 GLN A CA 1
ATOM 3792 C C . GLN A 1 482 ? 6.364 -10.146 -0.917 1.00 33.47 482 GLN A C 1
ATOM 3794 O O . GLN A 1 482 ? 6.585 -11.292 -1.294 1.00 33.47 482 GLN A O 1
ATOM 3799 N N . LEU A 1 483 ? 7.356 -9.278 -0.677 1.00 27.02 483 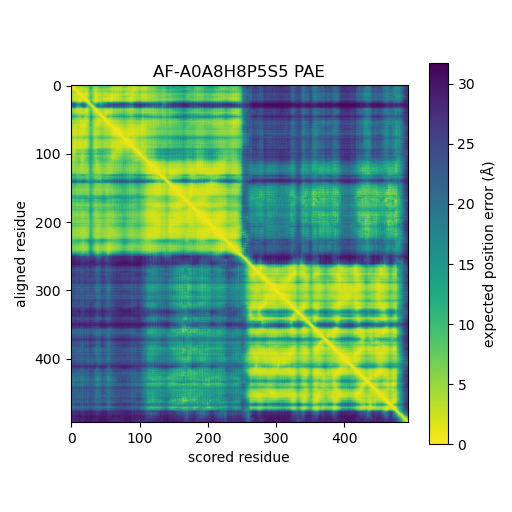LEU A N 1
ATOM 3800 C CA . LEU A 1 483 ? 8.756 -9.517 -1.064 1.00 27.02 483 LEU A CA 1
ATOM 3801 C C . LEU A 1 483 ? 9.687 -9.890 0.110 1.00 27.02 483 LEU A C 1
ATOM 3803 O O . LEU A 1 483 ? 10.849 -9.486 0.135 1.00 27.02 483 LEU A O 1
ATOM 3807 N N . ASP A 1 484 ? 9.185 -10.685 1.059 1.00 28.97 484 ASP A N 1
ATOM 3808 C CA . ASP A 1 484 ? 10.036 -11.400 2.022 1.00 28.97 484 ASP A CA 1
ATOM 3809 C C . ASP A 1 484 ? 10.590 -12.691 1.392 1.00 28.97 484 ASP A C 1
ATOM 3811 O O . ASP A 1 484 ? 9.931 -13.362 0.595 1.00 28.97 484 ASP A O 1
ATOM 3815 N N . MET A 1 485 ? 11.852 -12.997 1.690 1.00 26.39 485 MET A N 1
ATOM 3816 C CA . MET A 1 485 ? 12.686 -13.875 0.860 1.00 26.39 485 MET A CA 1
ATOM 3817 C C . MET A 1 485 ? 12.491 -15.375 1.141 1.00 26.39 485 MET A C 1
ATOM 3819 O O . MET A 1 485 ? 12.230 -15.792 2.267 1.00 26.39 485 MET A O 1
ATOM 3823 N N . LEU A 1 486 ? 12.687 -16.192 0.099 1.00 24.61 486 LEU A N 1
ATOM 3824 C CA . LEU A 1 486 ? 12.696 -17.657 0.176 1.00 24.61 486 LEU A CA 1
ATOM 3825 C C . LEU A 1 486 ? 13.811 -18.164 1.101 1.00 24.61 486 LEU A C 1
ATOM 3827 O O . LEU A 1 486 ? 14.986 -17.962 0.800 1.00 24.61 486 LEU A O 1
ATOM 3831 N N . ASP A 1 487 ? 13.432 -18.907 2.141 1.00 27.70 487 ASP A N 1
ATOM 3832 C CA . ASP A 1 487 ? 14.361 -19.637 3.016 1.00 27.70 487 ASP A CA 1
ATOM 3833 C C . ASP A 1 487 ? 13.898 -21.097 3.224 1.00 27.70 487 ASP A C 1
ATOM 3835 O O . ASP A 1 487 ? 13.890 -21.638 4.329 1.00 27.70 487 ASP A O 1
ATOM 3839 N N . GLU A 1 488 ? 13.492 -21.762 2.132 1.00 27.28 488 GLU A N 1
ATOM 3840 C CA . GLU A 1 488 ? 13.410 -23.228 2.094 1.00 27.28 488 GLU A CA 1
ATOM 3841 C C . GLU A 1 488 ? 14.706 -23.817 1.528 1.00 27.28 488 GLU A C 1
ATOM 3843 O O . GLU A 1 488 ? 14.929 -23.903 0.317 1.00 27.28 488 GLU A O 1
ATOM 3848 N N . VAL A 1 489 ? 15.562 -24.274 2.443 1.00 27.80 489 VAL A N 1
ATOM 3849 C CA . VAL A 1 489 ? 16.645 -25.207 2.126 1.00 27.80 489 VAL A CA 1
ATOM 3850 C C . VAL A 1 489 ? 16.018 -26.489 1.582 1.00 27.80 489 VAL A C 1
ATOM 3852 O O . VAL A 1 489 ? 15.385 -27.239 2.326 1.00 27.80 489 VAL A O 1
ATOM 3855 N N . VAL A 1 490 ? 16.221 -26.759 0.289 1.00 27.22 490 VAL A N 1
ATOM 3856 C CA . VAL A 1 490 ? 15.809 -28.019 -0.345 1.00 27.22 490 VAL A CA 1
ATOM 3857 C C . VAL A 1 490 ? 16.502 -29.179 0.366 1.00 27.22 490 VAL A C 1
ATOM 3859 O O . VAL A 1 490 ? 17.698 -29.410 0.189 1.00 27.22 490 VAL A O 1
ATOM 3862 N N . ASN A 1 491 ? 15.737 -29.905 1.177 1.00 24.80 491 ASN A N 1
ATOM 3863 C CA . ASN A 1 491 ? 16.184 -31.113 1.856 1.00 24.80 491 ASN A CA 1
ATOM 3864 C C . ASN A 1 491 ? 16.192 -32.259 0.824 1.00 24.80 491 ASN A C 1
ATOM 3866 O O . ASN A 1 491 ? 15.121 -32.599 0.315 1.00 24.80 491 ASN A O 1
ATOM 3870 N N . PRO A 1 492 ? 17.351 -32.832 0.458 1.00 33.00 492 PRO A N 1
ATOM 3871 C CA . PRO A 1 492 ? 17.427 -33.767 -0.659 1.00 33.00 492 PRO A CA 1
ATOM 3872 C C . PRO A 1 492 ? 16.955 -35.175 -0.265 1.00 33.00 492 PRO A C 1
ATOM 3874 O O . PRO A 1 492 ? 17.545 -35.802 0.614 1.00 33.00 492 PRO A O 1
ATOM 3877 N N . ASN A 1 493 ? 15.939 -35.679 -0.971 1.00 29.66 493 ASN A N 1
ATOM 3878 C CA . ASN A 1 493 ? 15.619 -37.102 -1.143 1.00 29.66 493 ASN A CA 1
ATOM 3879 C C . ASN A 1 493 ? 15.167 -37.326 -2.591 1.00 29.66 493 ASN A C 1
ATOM 3881 O O . ASN A 1 493 ? 14.303 -36.539 -3.038 1.00 29.66 493 ASN A O 1
#

Foldseek 3Di:
DQVLLQFLAQQAQQNDQFASQGFCAPPDPDPPRRGTHRDQAQPVDPPDPDRHHQLLDGRTDWQVNSQVLQVQLVPAPDPVRNVVSCRHSRGNHDRPCNVPPVDIPPPNDDDPCLCCPQVPVLVVLVCCQDVPDPSVPPPVPDNQSHFDLVLLQLLLVLQQVLQQFFAVLLFHRAHRCNPPVVPDDSLSSLSCQAWPVLPSCVVRGSDCLSSLLSLLVNVLVLLVLDPDHDPVSVVCNSVSVSVSSCCVVNDDDDDDDDDDFAADDDADDFPVCNQKGFDDDKDKFQDPPVCLLQVLVVVVVVDVAHSVLSSVLSPRHIWIKGQWMWGWDADPVRDIGIADIAGAAQHDDPDSPGHDRFKFKFKDQFDLAAQDPDGTDGHPGIDIFMWGWHIKIKDAQVSVVVSCVVRVHDDPDGTIFIKIWTFGQNHWYADVSRRWIKGDHDVPGTHDIHIDGPVRTDHTWGKTAGPVGTIIITDPSGSSSVPDDDDDDPDDD

pLDDT: mean 77.65, std 15.85, range [24.61, 95.44]

Solvent-accessible surface area (backbone atoms only — not comparable to full-atom values): 27904 Å² total; per-residue (Å²): 108,46,73,82,59,26,30,54,27,47,68,13,48,22,23,50,75,56,32,62,53,69,35,43,70,80,92,59,98,60,94,59,86,65,51,30,43,79,68,53,64,33,89,91,45,85,88,48,93,71,48,65,60,51,76,88,69,61,61,61,54,45,39,70,62,52,53,49,49,5,47,57,25,66,67,37,93,42,70,71,53,21,52,50,47,20,40,68,65,13,26,70,19,71,46,83,66,70,78,41,92,89,59,54,42,52,72,74,64,76,79,63,56,60,57,51,44,35,62,43,48,48,51,48,50,52,27,53,25,65,32,45,78,92,30,54,76,57,59,82,91,62,63,60,65,36,45,54,67,72,55,45,46,47,41,11,52,36,37,36,63,28,38,56,38,32,30,67,83,61,53,81,66,32,51,29,64,60,87,34,56,90,68,60,44,57,63,33,40,46,45,35,54,60,61,47,39,62,64,64,45,54,93,53,40,79,38,63,65,58,45,51,56,49,53,48,54,34,50,52,49,33,56,75,54,37,94,48,76,54,76,68,47,52,50,48,48,55,50,43,53,38,35,51,62,41,41,84,73,58,76,90,90,88,94,88,93,72,83,89,89,48,72,68,80,88,59,50,70,46,92,80,39,80,48,41,30,41,28,81,50,73,48,72,42,51,66,56,76,87,50,39,56,52,52,14,49,54,50,34,76,78,42,102,50,58,32,73,62,44,31,68,63,48,60,85,39,68,33,45,34,29,12,21,41,27,43,47,49,63,50,96,88,65,52,77,22,21,54,62,74,37,33,9,62,81,58,44,79,92,51,100,84,62,44,38,41,35,32,29,36,30,55,36,38,66,40,35,80,34,89,61,101,69,78,68,47,78,48,100,58,73,42,78,48,49,27,39,32,33,32,37,38,42,51,48,30,66,60,54,52,48,52,35,54,74,70,74,44,90,72,95,85,63,65,57,45,48,34,26,36,28,29,35,48,56,24,31,46,75,41,79,94,74,76,41,40,39,45,51,53,70,87,83,34,61,41,82,70,46,75,40,58,46,80,39,52,71,48,63,39,27,42,44,61,45,94,86,74,50,36,35,52,37,68,72,93,42,44,62,61,66,73,74,79,91,79,78,80,82,78,90,128

Radius of gyration: 29.29 Å; Cα contacts (8 Å, |Δi|>4): 876; chains: 1; bounding box: 73×61×82 Å

Secondary structure (DSSP, 8-state):
-GGGGTB-GGGSSS--SSB-PPPB---SSSTTTTPPB--SB-TTSTT-S-SB--TTS--B--HHHHHHHHHHHHT-SSHHHHHHHHHHH-B-S--GGGG-TT--TTTTS---HHIIIIIIIHHHHHHHHHT-GGGTTTTTT--TTPPPHHHHHHHHHHHHHHHHHS-GGG-SPPP-TTT-GGG--HHHHHHIIIIIHHHHTTTTSSSHHHHHHHHHHHHHHHHHT-S---HHHHHHHHHHHHHHHHHSSS------------PPPP-EEETTEEEEEEEEEEEEEEPPHHHHHHHHHHHHHHSSS-HHHHHHHHTT-EEEEEEEEEEEEE-TT--EEEEEEEE-TTTS---TTS----EEEEEEEEE---SSS-PPEEEEEEEEEEEEEEEEEEE-HHHHHHHHHHTT------PPEEEEEEEE-SEEEEETTTTEEEEE-TTS-PPSPEEEEGGGEEEE-EEEE-TTS-EEEE-S-SGGGG-PPP-------

Organism: NCBI:txid456999

Sequence (493 aa):
MAKLMSMKGPNGKFPCRACKIEGVNQGGAGRGKNTLYVPLSRPFVPRAEIQRYDPLNLPCRSHANHVQQALDVQGAVNDPAEQVLSRNTSVNGLLPLAHLALLEFPTLFPHDFMHVMFENILPTLIGLWTRRGQWSTFGSNNKDYQLLDEVWTAVGVACADSGDTIPAAFGCCIPNLDTKPQETTLESMLLFATLIGPALLHCRFVRPRYYHHFVWLVKLIKLCIGLDVRRVDVDEIRQGFAHQIKHLYGLAEELDLKMRQENIATGTRYNAYKDLVFVKPRRERPIQGPLIRKVAEFISTQIPVSAAFIQNKLFNCPFVAWGKMQRITRNEAGNVTGGDLIQGDHIVANNCKLRDALHVMYWSVNSHWQWVRGPAVVLDEETFGYSCAEQFLVIDAAFLRHVTKCAGVFYPHLDDLVLAVVSPIPYLCHIASSGITQYSLRGGRYVSPEILDASKIDCLVGRVQLPLGALYIVQRDTAVGQLDMLDEVVNPN